Protein AF-0000000072235763 (afdb_homodimer)

Solvent-accessible surface area (backbone atoms only — not comparable to full-atom values): 28278 Å² total; per-residue (Å²): 137,82,79,77,78,76,78,78,80,85,62,54,64,67,49,54,26,68,68,74,61,67,82,60,82,46,60,66,73,73,72,46,53,76,77,54,43,73,67,46,52,64,68,61,50,48,30,24,50,34,12,28,24,35,56,70,58,38,58,70,56,38,49,53,51,57,67,61,44,42,76,87,50,36,52,48,39,47,49,31,38,57,47,38,30,51,56,38,4,45,50,38,38,51,50,43,39,51,51,29,49,76,67,71,59,56,64,56,76,90,68,56,87,43,68,89,70,56,58,83,70,52,55,81,80,58,67,77,52,72,60,86,76,46,51,69,56,50,48,22,33,51,37,3,50,52,46,43,32,58,32,41,50,89,50,30,63,61,53,46,50,54,41,30,70,65,37,61,55,54,34,48,46,45,25,25,48,41,24,22,59,44,67,52,45,75,82,51,50,65,42,54,48,27,51,20,48,40,32,32,36,49,64,64,86,42,62,71,56,38,52,51,34,51,53,22,19,47,61,47,68,40,48,72,66,47,56,49,51,46,59,56,55,46,57,81,73,44,54,70,68,37,40,52,51,43,51,52,48,50,53,53,52,53,54,56,53,69,73,98,137,82,80,80,76,77,77,76,79,82,60,50,62,71,48,54,27,66,69,77,58,69,82,58,83,46,62,66,73,72,74,46,53,75,75,52,42,73,67,47,51,65,67,61,49,47,30,25,49,35,13,28,25,36,57,70,59,38,58,71,58,37,48,54,51,57,68,62,44,45,75,88,49,36,53,51,40,46,50,32,38,58,48,38,30,49,56,37,4,44,51,38,38,51,52,43,40,51,52,27,49,75,66,70,59,55,66,57,78,89,69,55,87,43,68,90,71,54,57,84,71,52,57,80,79,60,66,79,55,71,60,86,75,46,50,71,57,53,47,23,34,52,38,4,49,52,46,44,32,59,32,41,50,89,49,30,63,62,53,48,52,54,42,31,69,68,36,61,54,54,34,48,45,47,25,26,47,40,24,22,60,44,66,53,45,77,83,51,51,65,42,55,48,27,51,20,48,39,32,30,37,49,65,64,84,41,61,72,57,39,52,52,33,52,54,20,18,47,60,48,68,40,48,74,66,47,56,50,50,46,58,55,54,46,58,80,74,45,54,71,68,38,42,52,52,42,50,51,49,51,54,53,51,52,53,57,56,71,73,103

Sequence (520 aa):
MCVARRILLSSSLYSSIPKRRLEIHHPLFVHFKEEDFGLIDPLTRIYTFVASHTSSGNLSSIKEDFQVLPYQNRTHALEAVLQSLVFVGLPKVLNACATLQQANLLPRKEDLLVESEIGCQLGDSISSLDVSKLSENDKFQVRGHDTFSKVYSSAAEKLSTRIRAFHPDLETWVMDFGYGRILSRPLLSLYQRELCAIAALAGQSVAPQLVSHLRGALQVGASKEQVHSILKQTHLLFSSRAQEEVDAVWMTFERSRAALMCVARRILLSSSLYSSIPKRRLEIHHPLFVHFKEEDFGLIDPLTRIYTFVASHTSSGNLSSIKEDFQVLPYQNRTHALEAVLQSLVFVGLPKVLNACATLQQANLLPRKEDLLVESEIGCQLGDSISSLDVSKLSENDKFQVRGHDTFSKVYSSAAEKLSTRIRAFHPDLETWVMDFGYGRILSRPLLSLYQRELCAIAALAGQSVAPQLVSHLRGALQVGASKEQVHSILKQTHLLFSSRAQEEVDAVWMTFERSRAAL

Foldseek 3Di:
DPPPPPPPPDCVVVVQQPVPVVVQVQCCVPPPDPVNCVQPPPLLVLLLVCLLCLLVLVQVNNLSSLVRHDLLSLLVSLLLLQLSCLVRNDPSSVSNVVSCVVVVSHHDPVSHDDQVNQPLCVDPPVVPPPCVPDDLQVSLLSQLLVQQCLQQPPCSVVVLVVLVVVPVVSSSCCRRPNRRRRCSRDSDAVLSNLLSVLSSNLAPLPLVVNLSSLSSNVSNPRDPVSSVVSLVVSVVPHDPVSNVSSVVSNVVSVVVVVVD/DPPPPPPCPDLVVVVVQPVPVVVQVQCCVVPPDPVNCVQPPPLLVLLLVCLLCLLVLVQVNNLSSLNRDDLLSLLVSLLLLQLSCLVRNDPSSVSNVVSCVVVVSHHDPVSHDDQVNQPLVVDPPVVPPPCVPDDLQVSLLSQLLVQQCLQQPPCSVVVLVVQVVVPVVSSSCCRRPNRRRRCSRDSDAVLSNLLSVLSSNLAPLPLVVNLSSLSSNVSNPRDPVSSVVSLVVSVVPHDPVSNVSSVVSNVVSVVVVVVD

Secondary structure (DSSP, 8-state):
----------SSHHHHS-TTGGG---HHHHH--GGGGGTS-HHHHHHHHHHHHHHHT-HHHHHHHHHTS-HHHHHHHHHHHHHTHHHH-HHHHHHHHHHHHHTT-SPPGGGS--GGGS-----GGG-SS-GGGS-HHHHHHHHHHHHHHHHHGGGHHHHHHHHHHH-HHHHHIIIIIIIIIIIT-TTS-HHHHHHHHHHHHTTTT-HHHHHHHHHHHHHTT--HHHHHHHHHHGGGTS-HHHHHHHHHHHHHHHHHHHT-/----------SSHHHHS-TTGGG---HHHHH--HHHHTTS-HHHHHHHHHHHHHHHT-HHHHHHHHHTS-HHHHHHHHHHHHHTHHHH-HHHHHHHHHHHHHTT-SPPGGG---GGGS-----GGG-SS-GGGS-HHHHHHHHHHHHHHHHHGGGHHHHHHHHHHH-HHHHHIIIIIIIIIIIT-TTS-HHHHHHHHHHHHTTTT-HHHHHHHHHHHHHTT--HHHHHHHHHHGGGTS-HHHHHHHHHHHHHHHHHHHT-

Organism: Galdieria sulphuraria (NCBI:txid130081)

Structure (mmCIF, N/CA/C/O backbone):
data_AF-0000000072235763-model_v1
#
loop_
_entity.id
_entity.type
_entity.pdbx_description
1 polymer '4-carboxymuconolactone decarboxylase'
#
loop_
_atom_site.group_PDB
_atom_sit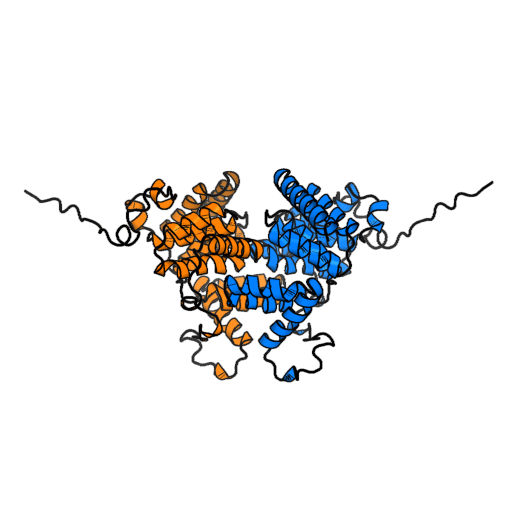e.id
_atom_site.type_symbol
_atom_site.label_atom_id
_atom_site.label_alt_id
_atom_site.label_comp_id
_atom_site.label_asym_id
_atom_site.label_entity_id
_atom_site.label_seq_id
_atom_site.pdbx_PDB_ins_code
_atom_site.Cartn_x
_atom_site.Cartn_y
_atom_site.Cartn_z
_atom_site.occupancy
_atom_site.B_iso_or_equiv
_atom_site.auth_seq_id
_atom_site.auth_comp_id
_atom_site.auth_asym_id
_atom_site.auth_atom_id
_atom_site.pdbx_PDB_model_num
ATOM 1 N N . MET A 1 1 ? -1.474 -62.787 -7.508 1 24.01 1 MET A N 1
ATOM 2 C CA . MET A 1 1 ? -0.198 -62.078 -7.514 1 24.01 1 MET A CA 1
ATOM 3 C C . MET A 1 1 ? -0.379 -60.637 -7.978 1 24.01 1 MET A C 1
ATOM 5 O O . MET A 1 1 ? -0.284 -60.348 -9.172 1 24.01 1 MET A O 1
ATOM 9 N N . CYS A 1 2 ? -1.325 -59.894 -7.635 1 25.83 2 CYS A N 1
ATOM 10 C CA . CYS A 1 2 ? -1.924 -58.612 -7.99 1 25.83 2 CYS A CA 1
ATOM 11 C C . CYS A 1 2 ? -0.936 -57.471 -7.778 1 25.83 2 CYS A C 1
ATOM 13 O O . CYS A 1 2 ? -0.564 -57.17 -6.642 1 25.83 2 CYS A O 1
ATOM 15 N N . VAL A 1 3 ? 0.035 -57.235 -8.715 1 26.87 3 VAL A N 1
ATOM 16 C CA . VAL A 1 3 ? 1.135 -56.276 -8.742 1 26.87 3 VAL A CA 1
ATOM 17 C C . VAL A 1 3 ? 0.594 -54.864 -8.525 1 26.87 3 VAL A C 1
ATOM 19 O O . VAL A 1 3 ? -0.255 -54.394 -9.286 1 26.87 3 VAL A O 1
ATOM 22 N N . ALA A 1 4 ? 0.459 -54.346 -7.332 1 24.34 4 ALA A N 1
ATOM 23 C CA . ALA A 1 4 ? 0.166 -53 -6.849 1 24.34 4 ALA A CA 1
ATOM 24 C C . ALA A 1 4 ? 0.956 -51.953 -7.629 1 24.34 4 ALA A C 1
ATOM 26 O O . ALA A 1 4 ? 2.184 -51.896 -7.536 1 24.34 4 ALA A O 1
ATOM 27 N N . ARG A 1 5 ? 0.586 -51.565 -8.846 1 24.25 5 ARG A N 1
ATOM 28 C CA . ARG A 1 5 ? 1.181 -50.523 -9.677 1 24.25 5 ARG A CA 1
ATOM 29 C C . ARG A 1 5 ? 1.325 -49.219 -8.9 1 24.25 5 ARG A C 1
ATOM 31 O O . ARG A 1 5 ? 0.329 -48.564 -8.586 1 24.25 5 ARG A O 1
ATOM 38 N N . ARG A 1 6 ? 2.31 -49.076 -7.951 1 27.09 6 ARG A N 1
ATOM 39 C CA . ARG A 1 6 ? 2.858 -47.864 -7.351 1 27.09 6 ARG A CA 1
ATOM 40 C C . ARG A 1 6 ? 2.961 -46.742 -8.379 1 27.09 6 ARG A C 1
ATOM 42 O O . ARG A 1 6 ? 3.775 -46.812 -9.302 1 27.09 6 ARG A O 1
ATOM 49 N N . ILE A 1 7 ? 1.936 -46.196 -8.864 1 25.61 7 ILE A N 1
ATOM 50 C CA . ILE A 1 7 ? 1.857 -45.068 -9.785 1 25.61 7 ILE A CA 1
ATOM 51 C C . ILE A 1 7 ? 2.876 -44.003 -9.385 1 25.61 7 ILE A C 1
ATOM 53 O O . ILE A 1 7 ? 2.802 -43.445 -8.287 1 25.61 7 ILE A O 1
ATOM 57 N N . LEU A 1 8 ? 4.183 -44.016 -9.9 1 27.46 8 LEU A N 1
ATOM 58 C CA . LEU A 1 8 ? 5.309 -43.096 -10.015 1 27.46 8 LEU A CA 1
ATOM 59 C C . LEU A 1 8 ? 4.826 -41.678 -10.302 1 27.46 8 LEU A C 1
ATOM 61 O O . LEU A 1 8 ? 4.452 -41.363 -11.434 1 27.46 8 LEU A O 1
ATOM 65 N N . LEU A 1 9 ? 3.867 -41.155 -9.811 1 29.93 9 LEU A N 1
ATOM 66 C CA . LEU A 1 9 ? 3.589 -39.723 -9.8 1 29.93 9 LEU A CA 1
ATOM 67 C C . LEU A 1 9 ? 4.871 -38.919 -9.988 1 29.93 9 LEU A C 1
ATOM 69 O O . LEU A 1 9 ? 5.819 -39.063 -9.212 1 29.93 9 LEU A O 1
ATOM 73 N N . SER A 1 10 ? 5.206 -38.282 -11.23 1 30.6 10 SER A N 1
ATOM 74 C CA . SER A 1 10 ? 6.226 -37.71 -12.103 1 30.6 10 SER A CA 1
ATOM 75 C C . SER A 1 10 ? 7.038 -36.642 -11.378 1 30.6 10 SER A C 1
ATOM 77 O O . SER A 1 10 ? 6.506 -35.913 -10.538 1 30.6 10 SER A O 1
ATOM 79 N N . SER A 1 11 ? 8.607 -36.472 -11.409 1 35.32 11 SER A N 1
ATOM 80 C CA . SER A 1 11 ? 10.001 -36.042 -11.358 1 35.32 11 SER A CA 1
ATOM 81 C C . SER A 1 11 ? 10.16 -34.618 -11.878 1 35.32 11 SER A C 1
ATOM 83 O O . SER A 1 11 ? 11.207 -33.996 -11.69 1 35.32 11 SER A O 1
ATOM 85 N N . SER A 1 12 ? 9.345 -34.076 -12.734 1 36.45 12 SER A N 1
ATOM 86 C CA . SER A 1 12 ? 9.704 -32.892 -13.508 1 36.45 12 SER A CA 1
ATOM 87 C C . SER A 1 12 ? 9.677 -31.637 -12.641 1 36.45 12 SER A C 1
ATOM 89 O O . SER A 1 12 ? 10.577 -30.798 -12.727 1 36.45 12 SER A O 1
ATOM 91 N N . LEU A 1 13 ? 8.585 -31.268 -12.037 1 39.4 13 LEU A N 1
ATOM 92 C CA . LEU A 1 13 ? 8.608 -30.058 -11.223 1 39.4 13 LEU A CA 1
ATOM 93 C C . LEU A 1 13 ? 9.597 -30.198 -10.07 1 39.4 13 LEU A C 1
ATOM 95 O O . LEU A 1 13 ? 10.348 -29.265 -9.774 1 39.4 13 LEU A O 1
ATOM 99 N N . TYR A 1 14 ? 9.433 -31.256 -9.141 1 45.98 14 TYR A N 1
ATOM 100 C CA . TYR A 1 14 ? 10.592 -31.557 -8.307 1 45.98 14 TYR A CA 1
ATOM 101 C C . TYR A 1 14 ? 11.853 -31.688 -9.152 1 45.98 14 TYR A C 1
ATOM 103 O O . TYR A 1 14 ? 12.964 -31.48 -8.658 1 45.98 14 TYR A O 1
ATOM 111 N N . SER A 1 15 ? 11.601 -32.112 -10.376 1 45.6 15 SER A N 1
ATOM 112 C CA . SER A 1 15 ? 12.647 -32.156 -11.393 1 45.6 15 SER A CA 1
ATOM 113 C C . SER A 1 15 ? 13.004 -30.755 -11.879 1 45.6 15 SER A C 1
ATOM 115 O O . SER A 1 15 ? 14.131 -30.513 -12.317 1 45.6 15 SER A O 1
ATOM 117 N N . SER A 1 16 ? 11.903 -29.863 -11.914 1 49.33 16 SER A N 1
ATOM 118 C CA . SER A 1 16 ? 12.236 -28.521 -12.383 1 49.33 16 SER A CA 1
ATOM 119 C C . SER A 1 16 ? 12.944 -27.716 -11.299 1 49.33 16 SER A C 1
ATOM 121 O O . SER A 1 16 ? 13.529 -26.668 -11.578 1 49.33 16 SER A O 1
ATOM 123 N N . ILE A 1 17 ? 12.529 -27.982 -10.096 1 55.39 17 ILE A N 1
ATOM 124 C CA . ILE A 1 17 ? 13.282 -27.349 -9.019 1 55.39 17 ILE A CA 1
ATOM 125 C C . ILE A 1 17 ? 14.496 -28.205 -8.666 1 55.39 17 ILE A C 1
ATOM 127 O O . ILE A 1 17 ? 14.359 -29.392 -8.362 1 55.39 17 ILE A O 1
ATOM 131 N N . PRO A 1 18 ? 15.689 -27.892 -9.135 1 48.85 18 PRO A N 1
ATOM 132 C CA . PRO A 1 18 ? 16.878 -28.693 -8.837 1 48.85 18 PRO A CA 1
ATOM 133 C C . PRO A 1 18 ? 16.851 -29.288 -7.43 1 48.85 18 PRO A C 1
ATOM 135 O O . PRO A 1 18 ? 16.546 -28.583 -6.464 1 48.85 18 PRO A O 1
ATOM 138 N N . LYS A 1 19 ? 16.606 -30.577 -7.275 1 45.94 19 LYS A N 1
ATOM 139 C CA . LYS A 1 19 ? 16.716 -31.357 -6.046 1 45.94 19 LYS A CA 1
ATOM 140 C C . LYS A 1 19 ? 17.804 -30.796 -5.135 1 45.94 19 LYS A C 1
ATOM 142 O O . LYS A 1 19 ? 17.849 -31.112 -3.944 1 45.94 19 LYS A O 1
ATOM 147 N N . ARG A 1 20 ? 18.825 -30.32 -5.702 1 43.27 20 ARG A N 1
ATOM 148 C CA . ARG A 1 20 ? 20.055 -30.083 -4.953 1 43.27 20 ARG A CA 1
ATOM 149 C C . ARG A 1 20 ? 19.799 -29.179 -3.752 1 43.27 20 ARG A C 1
ATOM 151 O O . ARG A 1 20 ? 20.704 -28.926 -2.954 1 43.27 20 ARG A O 1
ATOM 158 N N . ARG A 1 21 ? 18.728 -28.27 -3.901 1 45.04 21 ARG A N 1
ATOM 159 C CA . ARG A 1 21 ? 18.946 -27.298 -2.834 1 45.04 21 ARG A CA 1
ATOM 160 C C . ARG A 1 21 ? 18.46 -27.839 -1.494 1 45.04 21 ARG A C 1
ATOM 162 O O . ARG A 1 21 ? 17.321 -27.589 -1.094 1 45.04 21 ARG A O 1
ATOM 169 N N . LEU A 1 22 ? 18.702 -29.062 -1.239 1 44.7 22 LEU A N 1
ATOM 170 C CA . LEU A 1 22 ? 18.535 -29.835 -0.013 1 44.7 22 LEU A CA 1
ATOM 171 C C . LEU A 1 22 ? 18.763 -28.962 1.216 1 44.7 22 LEU A C 1
ATOM 173 O O . LEU A 1 22 ? 18.201 -29.224 2.282 1 44.7 22 LEU A O 1
ATOM 177 N N . GLU A 1 23 ? 19.672 -28.024 1.059 1 49.56 23 GLU A N 1
ATOM 178 C CA . GLU A 1 23 ? 20.029 -27.328 2.292 1 49.56 23 GLU A CA 1
ATOM 179 C C . GLU A 1 23 ? 18.979 -26.284 2.66 1 49.56 23 GLU A C 1
ATOM 181 O O . GLU A 1 23 ? 18.96 -25.785 3.787 1 49.56 23 GLU A O 1
ATOM 186 N N . ILE A 1 24 ? 18.018 -26.08 1.705 1 61.98 24 ILE A N 1
ATOM 187 C CA . ILE A 1 24 ? 17.123 -24.979 2.043 1 61.98 24 ILE A CA 1
ATOM 188 C C . ILE A 1 24 ? 15.838 -25.529 2.66 1 61.98 24 ILE A C 1
ATOM 190 O O . ILE A 1 24 ? 15.165 -26.37 2.061 1 61.98 24 ILE A O 1
ATOM 194 N N . HIS A 1 25 ? 15.644 -25.402 3.873 1 79.73 25 HIS A N 1
ATOM 195 C CA . HIS A 1 25 ? 14.496 -25.762 4.698 1 79.73 25 HIS A CA 1
ATOM 196 C C . HIS A 1 25 ? 13.302 -24.86 4.403 1 79.73 25 HIS A C 1
ATOM 198 O O . HIS A 1 25 ? 12.734 -24.256 5.316 1 79.73 25 HIS A O 1
ATOM 204 N N . HIS A 1 26 ? 13.046 -24.804 3.072 1 86.75 26 HIS A N 1
ATOM 205 C CA . HIS A 1 26 ? 11.868 -24.016 2.731 1 86.75 26 HIS A CA 1
ATOM 206 C C . HIS A 1 26 ? 10.593 -24.682 3.238 1 86.75 26 HIS A C 1
ATOM 208 O O . HIS A 1 26 ? 10.424 -25.895 3.1 1 86.75 26 HIS A O 1
ATOM 214 N N . PRO A 1 27 ? 9.642 -23.897 3.718 1 85.48 27 PRO A N 1
ATOM 215 C CA . PRO A 1 27 ? 8.442 -24.461 4.339 1 85.48 27 PRO A CA 1
ATOM 216 C C . PRO A 1 27 ? 7.64 -25.341 3.382 1 85.48 27 PRO A C 1
ATOM 218 O O . PRO A 1 27 ? 6.983 -26.291 3.816 1 85.48 27 PRO A O 1
ATOM 221 N N . LEU A 1 28 ? 7.664 -25.055 2.117 1 83.26 28 LEU A N 1
ATOM 222 C CA . LEU A 1 28 ? 6.962 -25.868 1.13 1 83.26 28 LEU A CA 1
ATOM 223 C C . LEU A 1 28 ? 7.408 -27.324 1.209 1 83.26 28 LEU A C 1
ATOM 225 O O . LEU A 1 28 ? 6.581 -28.236 1.137 1 83.26 28 LEU A O 1
ATOM 229 N N . PHE A 1 29 ? 8.675 -27.493 1.465 1 79.59 29 PHE A N 1
ATOM 230 C CA . PHE A 1 29 ? 9.24 -28.835 1.396 1 79.59 29 PHE A CA 1
ATOM 231 C C . PHE A 1 29 ? 9.26 -29.486 2.774 1 79.59 29 PHE A C 1
ATOM 233 O O . PHE A 1 29 ? 9.334 -30.711 2.886 1 79.59 29 PHE A O 1
ATOM 240 N N . VAL A 1 30 ? 9.13 -28.624 3.743 1 80.8 30 VAL A N 1
ATOM 241 C CA . VAL A 1 30 ? 9.17 -29.129 5.112 1 80.8 30 VAL A CA 1
ATOM 242 C C . VAL A 1 30 ? 7.763 -29.511 5.563 1 80.8 30 VAL A C 1
ATOM 244 O O . VAL A 1 30 ? 7.572 -30.537 6.221 1 80.8 30 VAL A O 1
ATOM 247 N N . HIS A 1 31 ? 6.772 -28.738 5.083 1 82.92 31 HIS A N 1
ATOM 248 C CA . HIS A 1 31 ? 5.456 -28.876 5.698 1 82.92 31 HIS A CA 1
ATOM 249 C C . HIS A 1 31 ? 4.443 -29.443 4.71 1 82.92 31 HIS A C 1
ATOM 251 O O . HIS A 1 31 ? 3.343 -29.84 5.101 1 82.92 31 HIS A O 1
ATOM 257 N N . PHE A 1 32 ? 4.752 -29.423 3.429 1 79.17 32 PHE A N 1
ATOM 258 C CA . PHE A 1 32 ? 3.795 -29.898 2.437 1 79.17 32 PHE A CA 1
ATOM 259 C C . PHE A 1 32 ? 4.291 -31.179 1.776 1 79.17 32 PHE A C 1
ATOM 261 O O . PHE A 1 32 ? 5.462 -31.278 1.403 1 79.17 32 PHE A O 1
ATOM 268 N N . LYS A 1 33 ? 3.376 -32.141 1.817 1 72.52 33 LYS A N 1
ATOM 269 C CA . LYS A 1 33 ? 3.694 -33.45 1.254 1 72.52 33 LYS A CA 1
ATOM 270 C C . LYS A 1 33 ? 3.23 -33.551 -0.197 1 72.52 33 LYS A C 1
ATOM 272 O O . LYS A 1 33 ? 2.527 -32.668 -0.692 1 72.52 33 LYS A O 1
ATOM 277 N N . GLU A 1 34 ? 3.661 -34.569 -0.772 1 65.49 34 GLU A N 1
ATOM 278 C CA . GLU A 1 34 ? 3.383 -34.797 -2.187 1 65.49 34 GLU A CA 1
ATOM 279 C C . GLU A 1 34 ? 1.884 -34.75 -2.469 1 65.49 34 GLU A C 1
ATOM 281 O O . GLU A 1 34 ? 1.459 -34.256 -3.516 1 65.49 34 GLU A O 1
ATOM 286 N N . GLU A 1 35 ? 1.157 -35.191 -1.55 1 61.29 35 GLU A N 1
ATOM 287 C CA . GLU A 1 35 ? -0.292 -35.221 -1.727 1 61.29 35 GLU A CA 1
ATOM 288 C C . GLU A 1 35 ? -0.868 -33.81 -1.801 1 61.29 35 GLU A C 1
ATOM 290 O O . GLU A 1 35 ? -1.898 -33.587 -2.44 1 61.29 35 GLU A O 1
ATOM 295 N N . ASP A 1 36 ? -0.166 -32.872 -1.185 1 68.46 36 ASP A N 1
ATOM 296 C CA . ASP A 1 36 ? -0.618 -31.484 -1.169 1 68.46 36 ASP A CA 1
ATOM 297 C C . ASP A 1 36 ? -0.322 -30.795 -2.499 1 68.46 36 ASP A C 1
ATOM 299 O O . ASP A 1 36 ? -0.938 -29.78 -2.829 1 68.46 36 ASP A O 1
ATOM 303 N N . PHE A 1 37 ? 0.565 -31.396 -3.157 1 69.01 37 PHE A N 1
ATOM 304 C CA . PHE A 1 37 ? 1.004 -30.797 -4.412 1 69.01 37 PHE A CA 1
ATOM 305 C C . PHE A 1 37 ? -0.029 -31.022 -5.51 1 69.01 37 PHE A C 1
ATOM 307 O O . PHE A 1 37 ? -0.011 -30.339 -6.536 1 69.01 37 PHE A O 1
ATOM 314 N N . GLY A 1 38 ? -0.949 -31.87 -5.254 1 74.67 38 GLY A N 1
ATOM 315 C CA . GLY A 1 38 ? -2.046 -32.078 -6.186 1 74.67 38 GLY A CA 1
ATOM 316 C C . GLY A 1 38 ? -3.076 -30.965 -6.154 1 74.67 38 GLY A C 1
ATOM 317 O O . GLY A 1 38 ? -3.772 -30.728 -7.144 1 74.67 38 GLY A O 1
ATOM 318 N N . LEU A 1 39 ? -3.05 -30.263 -5.104 1 87.99 39 LEU A N 1
ATOM 319 C CA . LEU A 1 39 ? -4.07 -29.231 -4.955 1 87.99 39 LEU A CA 1
ATOM 320 C C . LEU A 1 39 ? -3.622 -27.927 -5.607 1 87.99 39 LEU A C 1
ATOM 322 O O . LEU A 1 39 ? -4.392 -27.296 -6.336 1 87.99 39 LEU A O 1
ATOM 326 N N . ILE A 1 40 ? -2.427 -27.486 -5.345 1 93.59 40 ILE A N 1
ATOM 327 C CA . ILE A 1 40 ? -1.804 -26.311 -5.945 1 93.59 40 ILE A CA 1
ATOM 328 C C . ILE A 1 40 ? -0.399 -26.662 -6.428 1 93.59 40 ILE A C 1
ATOM 330 O O . ILE A 1 40 ? 0.4 -27.226 -5.676 1 93.59 40 ILE A O 1
ATOM 334 N N . ASP A 1 41 ? -0.12 -26.42 -7.684 1 92.03 41 ASP A N 1
ATOM 335 C CA . ASP A 1 41 ? 1.206 -26.734 -8.206 1 92.03 41 ASP A CA 1
ATOM 336 C C . ASP A 1 41 ? 2.294 -26.029 -7.4 1 92.03 41 ASP A C 1
ATOM 338 O O . ASP A 1 41 ? 2.085 -24.921 -6.901 1 92.03 41 ASP A O 1
ATOM 342 N N . PRO A 1 42 ? 3.44 -26.535 -7.241 1 91.51 42 PRO A N 1
ATOM 343 C CA . PRO A 1 42 ? 4.505 -26.044 -6.364 1 91.51 42 PRO A CA 1
ATOM 344 C C . PRO A 1 42 ? 4.936 -24.619 -6.7 1 91.51 42 PRO A C 1
ATOM 346 O O . PRO A 1 42 ? 5.228 -23.829 -5.798 1 91.51 42 PRO A O 1
ATOM 349 N N . LEU A 1 43 ? 4.996 -24.264 -7.993 1 94.07 43 LEU A N 1
ATOM 350 C CA . LEU A 1 43 ? 5.415 -22.917 -8.365 1 94.07 43 LEU A CA 1
ATOM 351 C C . LEU A 1 43 ? 4.417 -21.88 -7.862 1 94.07 43 LEU A C 1
ATOM 353 O O . LEU A 1 43 ? 4.807 -20.879 -7.256 1 94.07 43 LEU A O 1
ATOM 357 N N . THR A 1 44 ? 3.148 -22.218 -8.113 1 96.38 44 THR A N 1
ATOM 358 C CA . THR A 1 44 ? 2.106 -21.325 -7.619 1 96.38 44 THR A CA 1
ATOM 359 C C . THR A 1 44 ? 2.171 -21.207 -6.099 1 96.38 44 THR A C 1
ATOM 361 O O . THR A 1 44 ? 2.015 -20.115 -5.549 1 96.38 44 THR A O 1
ATOM 364 N N . ARG A 1 45 ? 2.453 -22.27 -5.461 1 95.43 45 ARG A N 1
ATOM 365 C CA . ARG A 1 45 ? 2.562 -22.25 -4.006 1 95.43 45 ARG A CA 1
ATOM 366 C C . ARG A 1 45 ? 3.715 -21.359 -3.556 1 95.43 45 ARG A C 1
ATOM 368 O O . ARG A 1 45 ? 3.577 -20.593 -2.6 1 95.43 45 ARG A O 1
ATOM 375 N N . ILE A 1 46 ? 4.826 -21.411 -4.207 1 96.44 46 ILE A N 1
ATOM 376 C CA . ILE A 1 46 ? 5.965 -20.572 -3.852 1 96.44 46 ILE A CA 1
ATOM 377 C C . ILE A 1 46 ? 5.614 -19.103 -4.08 1 96.44 46 ILE A C 1
ATOM 379 O O . ILE A 1 46 ? 5.981 -18.239 -3.279 1 96.44 46 ILE A O 1
ATOM 383 N N . TYR A 1 47 ? 4.849 -18.789 -5.171 1 98.31 47 TYR A N 1
ATOM 384 C CA . TYR A 1 47 ? 4.427 -17.413 -5.406 1 98.31 47 TYR A CA 1
ATOM 385 C C . TYR A 1 47 ? 3.592 -16.892 -4.243 1 98.31 47 TYR A C 1
ATOM 387 O O . TYR A 1 47 ? 3.692 -15.719 -3.875 1 98.31 47 TYR A O 1
ATOM 395 N N . THR A 1 48 ? 2.783 -17.786 -3.632 1 98.11 48 THR A N 1
ATOM 396 C CA . THR A 1 48 ? 1.958 -17.357 -2.508 1 98.11 48 THR A CA 1
ATOM 397 C C . THR A 1 48 ? 2.812 -17.148 -1.26 1 98.11 48 THR A C 1
ATOM 399 O O . THR A 1 48 ? 2.527 -16.265 -0.448 1 98.11 48 THR A O 1
ATOM 402 N N . PHE A 1 49 ? 3.902 -17.933 -1.084 1 97.71 49 PHE A N 1
ATOM 403 C CA . PHE A 1 49 ? 4.86 -17.673 -0.016 1 97.71 49 PHE A CA 1
ATOM 404 C C . PHE A 1 49 ? 5.547 -16.328 -0.22 1 97.71 49 PHE A C 1
ATOM 406 O O . PHE A 1 49 ? 5.703 -15.554 0.727 1 97.71 49 PHE A O 1
ATOM 413 N N . VAL A 1 50 ? 5.927 -16.044 -1.475 1 98.61 50 VAL A N 1
ATOM 414 C CA . VAL A 1 50 ? 6.568 -14.777 -1.81 1 98.61 50 VAL A CA 1
ATOM 415 C C . VAL A 1 50 ? 5.652 -13.617 -1.426 1 98.61 50 VAL A C 1
ATOM 417 O O . VAL A 1 50 ? 6.092 -12.653 -0.795 1 98.61 50 VAL A O 1
ATOM 420 N N . ALA A 1 51 ? 4.365 -13.729 -1.769 1 98.62 51 ALA A N 1
ATOM 421 C CA . ALA A 1 51 ? 3.395 -12.68 -1.466 1 98.62 51 ALA A CA 1
ATOM 422 C C . ALA A 1 51 ? 3.236 -12.498 0.041 1 98.62 51 ALA A C 1
ATOM 424 O O . ALA A 1 51 ? 3.205 -11.37 0.536 1 98.62 51 ALA A O 1
ATOM 425 N N . SER A 1 52 ? 3.204 -13.596 0.774 1 97.83 52 SER A N 1
ATOM 426 C CA . SER A 1 52 ? 3.053 -13.542 2.224 1 97.83 52 SER A CA 1
ATOM 427 C C . SER A 1 52 ? 4.276 -12.916 2.885 1 97.83 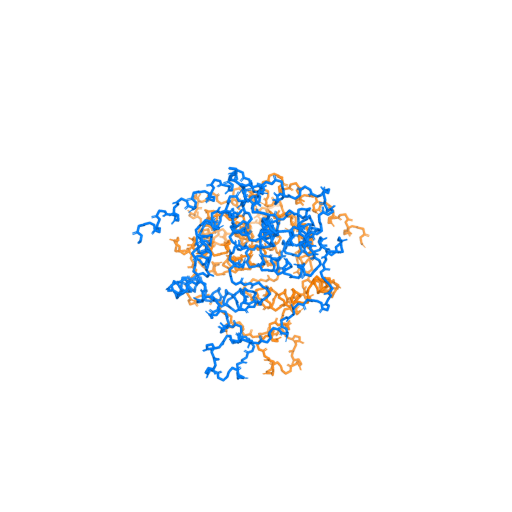52 SER A C 1
ATOM 429 O O . SER A 1 52 ? 4.145 -12.095 3.795 1 97.83 52 SER A O 1
ATOM 431 N N . HIS A 1 53 ? 5.447 -13.355 2.438 1 97.9 53 HIS A N 1
ATOM 432 C CA . HIS A 1 53 ? 6.677 -12.845 3.032 1 97.9 53 HIS A CA 1
ATOM 433 C C . HIS A 1 53 ? 6.884 -11.372 2.692 1 97.9 53 HIS A C 1
ATOM 435 O O . HIS A 1 53 ? 7.411 -10.611 3.506 1 97.9 53 HIS A O 1
ATOM 441 N N . THR A 1 54 ? 6.469 -10.959 1.485 1 98.35 54 THR A N 1
ATOM 442 C CA . THR A 1 54 ? 6.505 -9.54 1.149 1 98.35 54 THR A CA 1
ATOM 443 C C . THR A 1 54 ? 5.584 -8.742 2.067 1 98.35 54 THR A C 1
ATOM 445 O O . THR A 1 54 ? 5.979 -7.706 2.605 1 98.35 54 THR A O 1
ATOM 448 N N . SER A 1 55 ? 4.393 -9.259 2.241 1 97.33 55 SER A N 1
ATOM 449 C CA . SER A 1 55 ? 3.397 -8.582 3.066 1 97.33 55 SER A CA 1
ATOM 450 C C . SER A 1 55 ? 3.863 -8.47 4.514 1 97.33 55 SER A C 1
ATOM 452 O O . SER A 1 55 ? 3.621 -7.456 5.173 1 97.33 55 SER A O 1
ATOM 454 N N . SER A 1 56 ? 4.579 -9.461 5.039 1 95.38 56 SER A N 1
ATOM 455 C CA . SER A 1 56 ? 5.009 -9.472 6.434 1 95.38 56 SER A CA 1
ATOM 456 C C . SER A 1 56 ? 6.338 -8.745 6.609 1 95.38 56 SER A C 1
ATOM 458 O O . SER A 1 56 ? 6.754 -8.463 7.735 1 95.38 56 SER A O 1
ATOM 460 N N . GLY A 1 57 ? 7.016 -8.502 5.461 1 95.81 57 GLY A N 1
ATOM 461 C CA . GLY A 1 57 ? 8.331 -7.885 5.536 1 95.81 57 GLY A CA 1
ATOM 462 C C . GLY A 1 57 ? 9.422 -8.856 5.947 1 95.81 57 GLY A C 1
ATOM 463 O O . GLY A 1 57 ? 10.446 -8.449 6.5 1 95.81 57 GLY A O 1
ATOM 464 N N . ASN A 1 58 ? 9.166 -10.134 5.8 1 96.42 58 ASN A N 1
ATOM 465 C CA . ASN A 1 58 ? 10.172 -11.138 6.127 1 96.42 58 ASN A CA 1
ATOM 466 C C . ASN A 1 58 ? 11.201 -11.286 5.01 1 96.42 58 ASN A C 1
ATOM 468 O O . ASN A 1 58 ? 11.097 -12.192 4.181 1 96.42 58 ASN A O 1
ATOM 472 N N . LEU A 1 59 ? 12.213 -10.531 5.051 1 97.63 59 LEU A N 1
ATOM 473 C CA . LEU A 1 59 ? 13.162 -10.368 3.955 1 97.63 59 LEU A CA 1
ATOM 474 C C . LEU A 1 59 ? 14.029 -11.613 3.798 1 97.63 59 LEU A C 1
ATOM 476 O O . LEU A 1 59 ? 14.365 -12.004 2.677 1 97.63 59 LEU A O 1
ATOM 480 N N . SER A 1 60 ? 14.397 -12.239 4.898 1 96.47 60 SER A N 1
ATOM 481 C CA . SER A 1 60 ? 15.192 -13.459 4.81 1 96.47 60 SER A CA 1
ATOM 482 C C . SER A 1 60 ? 14.425 -14.568 4.096 1 96.47 60 SER A C 1
ATOM 484 O O . SER A 1 60 ? 14.989 -15.285 3.267 1 96.47 60 SER A O 1
ATOM 486 N N . SER A 1 61 ? 13.153 -14.651 4.379 1 96.76 61 SER A N 1
ATOM 487 C CA . SER A 1 61 ? 12.342 -15.708 3.784 1 96.76 61 SER A CA 1
ATOM 488 C C . SER A 1 61 ? 12.063 -15.428 2.311 1 96.76 61 SER A C 1
ATOM 490 O O . SER A 1 61 ? 11.931 -16.356 1.511 1 96.76 61 SER A O 1
ATOM 492 N N . ILE A 1 62 ? 12.006 -14.192 1.899 1 97.72 62 ILE A N 1
ATOM 493 C CA . ILE A 1 62 ? 11.843 -13.86 0.488 1 97.72 62 ILE A CA 1
ATOM 494 C C . ILE A 1 62 ? 13.047 -14.366 -0.304 1 97.72 62 ILE A C 1
ATOM 496 O O . ILE A 1 62 ? 12.893 -14.908 -1.401 1 97.72 62 ILE A O 1
ATOM 500 N N . LYS A 1 63 ? 14.186 -14.131 0.288 1 97.23 63 LYS A N 1
ATOM 501 C CA . LYS A 1 63 ? 15.401 -14.645 -0.338 1 97.23 63 LYS A CA 1
ATOM 502 C C . LYS A 1 63 ? 15.329 -16.158 -0.518 1 97.23 63 LYS A C 1
ATOM 504 O O . LYS A 1 63 ? 15.652 -16.677 -1.588 1 97.23 63 LYS A O 1
ATOM 509 N N . GLU A 1 64 ? 14.862 -16.806 0.54 1 95.94 64 GLU A N 1
ATOM 510 C CA . GLU A 1 64 ? 14.751 -18.261 0.5 1 95.94 64 GLU A CA 1
ATOM 511 C C . GLU A 1 64 ? 13.752 -18.709 -0.564 1 95.94 64 GLU A C 1
ATOM 513 O O . GLU A 1 64 ? 13.978 -19.705 -1.254 1 95.94 64 GLU A O 1
ATOM 518 N N . ASP A 1 65 ? 12.667 -17.991 -0.694 1 97.16 65 ASP A N 1
ATOM 519 C CA . ASP A 1 65 ? 11.685 -18.299 -1.729 1 97.16 65 ASP A CA 1
ATOM 520 C C . ASP A 1 65 ? 12.324 -18.282 -3.115 1 97.16 65 ASP A C 1
ATOM 522 O O . ASP A 1 65 ? 12.115 -19.199 -3.912 1 97.16 65 ASP A O 1
ATOM 526 N N . PHE A 1 66 ? 13.126 -17.247 -3.403 1 97.62 66 PHE A N 1
ATOM 527 C CA . PHE A 1 66 ? 13.702 -17.068 -4.73 1 97.62 66 PHE A CA 1
ATOM 528 C C . PHE A 1 66 ? 14.835 -18.06 -4.967 1 97.62 66 PHE A C 1
ATOM 530 O O . PHE A 1 66 ? 15.083 -18.468 -6.104 1 97.62 66 PHE A O 1
ATOM 537 N N . GLN A 1 67 ? 15.466 -18.484 -3.929 1 95.54 67 GLN A N 1
ATOM 538 C CA . GLN A 1 67 ? 16.589 -19.406 -4.056 1 95.54 67 GLN A CA 1
ATOM 539 C C . GLN A 1 67 ? 16.12 -20.785 -4.51 1 95.54 67 GLN A C 1
ATOM 541 O O . GLN A 1 67 ? 16.856 -21.506 -5.187 1 95.54 67 GLN A O 1
ATOM 546 N N . VAL A 1 68 ? 14.876 -21.122 -4.191 1 94.06 68 VAL A N 1
ATOM 547 C CA . VAL A 1 68 ? 14.407 -22.461 -4.529 1 94.06 68 VAL A CA 1
ATOM 548 C C . VAL A 1 68 ? 13.787 -22.455 -5.925 1 94.06 68 VAL A C 1
ATOM 550 O O . VAL A 1 68 ? 13.474 -23.512 -6.476 1 94.06 68 VAL A O 1
ATOM 553 N N . LEU A 1 69 ? 13.667 -21.278 -6.538 1 94.82 69 LEU A N 1
ATOM 554 C CA . LEU A 1 69 ? 13.047 -21.163 -7.853 1 94.82 69 LEU A CA 1
ATOM 555 C C . LEU A 1 69 ? 14.084 -21.324 -8.96 1 94.82 69 LEU A C 1
ATOM 557 O O . LEU A 1 69 ? 15.191 -20.79 -8.86 1 94.82 69 LEU A O 1
ATOM 561 N N . PRO A 1 70 ? 13.703 -22.076 -10.018 1 93.29 70 PRO A N 1
ATOM 562 C CA . PRO A 1 70 ? 14.507 -21.928 -11.233 1 93.29 70 PRO A CA 1
ATOM 563 C C . PRO A 1 70 ? 14.531 -20.493 -11.754 1 93.29 70 PRO A C 1
ATOM 565 O O . PRO A 1 70 ? 13.568 -19.746 -11.56 1 93.29 70 PRO A O 1
ATOM 568 N N . TYR A 1 71 ? 15.545 -20.126 -12.431 1 94.12 71 TYR A N 1
ATOM 569 C CA . TYR A 1 71 ? 15.75 -18.759 -12.898 1 94.12 71 TYR A CA 1
ATOM 570 C C . TYR A 1 71 ? 14.564 -18.282 -13.727 1 94.12 71 TYR A C 1
ATOM 572 O O . TYR A 1 71 ? 14.109 -17.146 -13.575 1 94.12 71 TYR A O 1
ATOM 580 N N . GLN A 1 72 ? 14.026 -19.179 -14.561 1 92.79 72 GLN A N 1
ATOM 581 C CA . GLN A 1 72 ? 12.981 -18.788 -15.5 1 92.79 72 GLN A CA 1
ATOM 582 C C . GLN A 1 72 ? 11.691 -18.426 -14.77 1 92.79 72 GLN A C 1
ATOM 584 O O . GLN A 1 72 ? 10.823 -17.753 -15.329 1 92.79 72 GLN A O 1
ATOM 589 N N . ASN A 1 73 ? 11.571 -18.852 -13.464 1 96.31 73 ASN A N 1
ATOM 590 C CA . ASN A 1 73 ? 10.35 -18.605 -12.705 1 96.31 73 ASN A CA 1
ATOM 591 C C . ASN A 1 73 ? 10.495 -17.393 -11.79 1 96.31 73 ASN A C 1
ATOM 593 O O . ASN A 1 73 ? 9.531 -16.979 -11.143 1 96.31 73 ASN A O 1
ATOM 597 N N . ARG A 1 74 ? 11.644 -16.778 -11.804 1 97.62 74 ARG A N 1
ATOM 598 C CA . ARG A 1 74 ? 11.885 -15.652 -10.908 1 97.62 74 ARG A CA 1
ATOM 599 C C . ARG A 1 74 ? 11.152 -14.404 -11.387 1 97.62 74 ARG A C 1
ATOM 601 O O . ARG A 1 74 ? 10.726 -13.578 -10.577 1 97.62 74 ARG A O 1
ATOM 608 N N . THR A 1 75 ? 10.931 -14.322 -12.693 1 97.81 75 THR A N 1
ATOM 609 C CA . THR A 1 75 ? 10.158 -13.194 -13.201 1 97.81 75 THR A CA 1
ATOM 610 C C . THR A 1 75 ? 8.71 -13.274 -12.726 1 97.81 75 THR A C 1
ATOM 612 O O . THR A 1 75 ? 8.1 -12.252 -12.404 1 97.81 75 THR A O 1
ATOM 615 N N . HIS A 1 76 ? 8.184 -14.521 -12.712 1 97.89 76 HIS A N 1
ATOM 616 C CA . HIS A 1 76 ? 6.835 -14.732 -12.199 1 97.89 76 HIS A CA 1
ATOM 617 C C . HIS A 1 76 ? 6.753 -14.406 -10.712 1 97.89 76 HIS A C 1
ATOM 619 O O . HIS A 1 76 ? 5.804 -13.757 -10.265 1 97.89 76 HIS A O 1
ATOM 625 N N . ALA A 1 77 ? 7.774 -14.817 -9.966 1 98.63 77 ALA A N 1
ATOM 626 C CA . ALA A 1 77 ? 7.816 -14.531 -8.534 1 98.63 77 ALA A CA 1
ATOM 627 C C . ALA A 1 77 ? 7.911 -13.029 -8.277 1 98.63 77 ALA A C 1
ATOM 629 O O . ALA A 1 77 ? 7.309 -12.516 -7.331 1 98.63 77 ALA A O 1
ATOM 630 N N . LEU A 1 78 ? 8.656 -12.338 -9.127 1 98.74 78 LEU A N 1
ATOM 631 C CA . LEU A 1 78 ? 8.773 -10.891 -8.985 1 98.74 78 LEU A CA 1
ATOM 632 C C . LEU A 1 78 ? 7.429 -10.211 -9.223 1 98.74 78 LEU A C 1
ATOM 634 O O . LEU A 1 78 ? 7.118 -9.201 -8.587 1 98.74 78 LEU A O 1
ATOM 638 N N . GLU A 1 79 ? 6.602 -10.771 -10.067 1 98.27 79 GLU A N 1
ATOM 639 C CA . GLU A 1 79 ? 5.257 -10.24 -10.266 1 98.27 79 GLU A CA 1
ATOM 640 C C . GLU A 1 79 ? 4.429 -10.341 -8.988 1 98.27 79 GLU A C 1
ATOM 642 O O . GLU A 1 79 ? 3.589 -9.48 -8.716 1 98.27 79 GLU A O 1
ATOM 647 N N . ALA A 1 80 ? 4.677 -11.407 -8.215 1 98.82 80 ALA A N 1
ATOM 648 C CA . ALA A 1 80 ? 3.989 -11.547 -6.935 1 98.82 80 ALA A CA 1
ATOM 649 C C . ALA A 1 80 ? 4.441 -10.474 -5.949 1 98.82 80 ALA A C 1
ATOM 651 O O . ALA A 1 80 ? 3.636 -9.958 -5.17 1 98.82 80 ALA A O 1
ATOM 652 N N . VAL A 1 81 ? 5.701 -10.122 -6.024 1 98.88 81 VAL A N 1
ATOM 653 C CA . VAL A 1 81 ? 6.215 -9.034 -5.198 1 98.88 81 VAL A CA 1
ATOM 654 C C . VAL A 1 81 ? 5.585 -7.713 -5.633 1 98.88 81 VAL A C 1
ATOM 656 O O . VAL A 1 81 ? 5.056 -6.968 -4.805 1 98.88 81 VAL A O 1
ATOM 659 N N . LEU A 1 82 ? 5.57 -7.489 -6.905 1 98.66 82 LEU A N 1
ATOM 660 C CA . LEU A 1 82 ? 5.099 -6.22 -7.45 1 98.66 82 LEU A CA 1
ATOM 661 C C . LEU A 1 82 ? 3.613 -6.026 -7.168 1 98.66 82 LEU A C 1
ATOM 663 O O . LEU A 1 82 ? 3.187 -4.935 -6.784 1 98.66 82 LEU A O 1
ATOM 667 N N . GLN A 1 83 ? 2.847 -7.089 -7.309 1 98.64 83 GLN A N 1
ATOM 668 C CA . GLN A 1 83 ? 1.415 -6.898 -7.101 1 98.64 83 GLN A CA 1
ATOM 669 C C . GLN A 1 83 ? 1.107 -6.604 -5.635 1 98.64 83 GLN A C 1
ATOM 671 O O . GLN A 1 83 ? 0.068 -6.022 -5.319 1 98.64 83 GLN A O 1
ATOM 676 N N . SER A 1 84 ? 2.023 -7.019 -4.729 1 98.6 84 SER A N 1
ATOM 677 C CA . SER A 1 84 ? 1.809 -6.77 -3.307 1 98.6 84 SER A CA 1
ATOM 678 C C . SER A 1 84 ? 1.721 -5.276 -3.015 1 98.6 84 SER A C 1
ATOM 680 O O . SER A 1 84 ? 1.2 -4.871 -1.974 1 98.6 84 SER A O 1
ATOM 682 N N . LEU A 1 85 ? 2.193 -4.44 -3.937 1 98.49 85 LEU A N 1
ATOM 683 C CA . LEU A 1 85 ? 2.115 -2.989 -3.805 1 98.49 85 LEU A CA 1
ATOM 684 C C . LEU A 1 85 ? 0.68 -2.543 -3.548 1 98.49 85 LEU A C 1
ATOM 686 O O . LEU A 1 85 ? 0.443 -1.62 -2.765 1 98.49 85 LEU A O 1
ATOM 690 N N . VAL A 1 86 ? -0.279 -3.218 -4.167 1 98.52 86 VAL A N 1
ATOM 691 C CA . VAL A 1 86 ? -1.694 -2.878 -4.051 1 98.52 86 VAL A CA 1
ATOM 692 C C . VAL A 1 86 ? -2.178 -3.157 -2.63 1 98.52 86 VAL A C 1
ATOM 694 O O . VAL A 1 86 ? -3.038 -2.443 -2.11 1 98.52 86 VAL A O 1
ATOM 697 N N . PHE A 1 87 ? -1.526 -4.091 -1.973 1 98.61 87 PHE A N 1
ATOM 698 C CA . PHE A 1 87 ? -2.08 -4.618 -0.731 1 98.61 87 PHE A CA 1
ATOM 699 C C . PHE A 1 87 ? -1.314 -4.084 0.473 1 98.61 87 PHE A C 1
ATOM 701 O O . PHE A 1 87 ? -1.877 -3.939 1.56 1 98.61 87 PHE A O 1
ATOM 708 N N . VAL A 1 88 ? 0.019 -3.754 0.232 1 98.21 88 VAL A N 1
ATOM 709 C CA . VAL A 1 88 ? 0.8 -3.456 1.428 1 98.21 88 VAL A CA 1
ATOM 710 C C . VAL A 1 88 ? 1.624 -2.19 1.204 1 98.21 88 VAL A C 1
ATOM 712 O O . VAL A 1 88 ? 2.373 -1.765 2.088 1 98.21 88 VAL A O 1
ATOM 715 N N . GLY A 1 89 ? 1.559 -1.593 0.019 1 98.2 89 GLY A N 1
ATOM 716 C CA . GLY A 1 89 ? 2.218 -0.326 -0.253 1 98.2 89 GLY A CA 1
ATOM 717 C C . GLY A 1 89 ? 3.63 -0.488 -0.783 1 98.2 89 GLY A C 1
ATOM 718 O O . GLY A 1 89 ? 4.144 -1.606 -0.86 1 98.2 89 GLY A O 1
ATOM 719 N N . LEU A 1 90 ? 4.333 0.556 -1.046 1 98.63 90 LEU A N 1
ATOM 720 C CA . LEU A 1 90 ? 5.606 0.603 -1.757 1 98.63 90 LEU A CA 1
ATOM 721 C C . LEU A 1 90 ? 6.756 0.2 -0.841 1 98.63 90 LEU A C 1
ATOM 723 O O . LEU A 1 90 ? 7.667 -0.518 -1.26 1 98.63 90 LEU A O 1
ATOM 727 N N . PRO A 1 91 ? 6.743 0.574 0.441 1 98.67 91 PRO A N 1
ATOM 728 C CA . PRO A 1 91 ? 7.933 0.351 1.265 1 98.67 91 PRO A CA 1
ATOM 729 C C . PRO A 1 91 ? 8.316 -1.124 1.362 1 98.67 91 PRO A C 1
ATOM 731 O O . PRO A 1 91 ? 9.479 -1.479 1.152 1 98.67 91 PRO A O 1
ATOM 734 N N . LYS A 1 92 ? 7.332 -1.937 1.591 1 98.55 92 LYS A N 1
ATOM 735 C CA . LYS A 1 92 ? 7.639 -3.356 1.749 1 98.55 92 LYS A CA 1
ATOM 736 C C . LYS A 1 92 ? 8.058 -3.978 0.42 1 98.55 92 LYS A C 1
ATOM 738 O O . LYS A 1 92 ? 8.915 -4.863 0.386 1 98.55 92 LYS A O 1
ATOM 743 N N . VAL A 1 93 ? 7.472 -3.535 -0.625 1 98.84 93 VAL A N 1
ATOM 744 C CA . VAL A 1 93 ? 7.829 -4.014 -1.956 1 98.84 93 VAL A CA 1
ATOM 745 C C . VAL A 1 93 ? 9.252 -3.577 -2.298 1 98.84 93 VAL A C 1
ATOM 747 O O . VAL A 1 93 ? 10.047 -4.372 -2.806 1 98.84 93 VAL A O 1
ATOM 750 N N . LEU A 1 94 ? 9.553 -2.345 -2.001 1 98.76 94 LEU A N 1
ATOM 751 C CA . LEU A 1 94 ? 10.895 -1.836 -2.262 1 98.76 94 LEU A CA 1
ATOM 752 C C . LEU A 1 94 ? 11.934 -2.599 -1.448 1 98.76 94 LEU A C 1
ATOM 754 O O . LEU A 1 94 ? 13.005 -2.935 -1.96 1 98.76 94 LEU A O 1
ATOM 758 N N . ASN A 1 95 ? 11.639 -2.897 -0.234 1 98.71 95 ASN A N 1
ATOM 759 C CA . ASN A 1 95 ? 12.56 -3.659 0.603 1 98.71 95 ASN A CA 1
ATOM 760 C C . ASN A 1 95 ? 12.775 -5.069 0.06 1 98.71 95 ASN A C 1
ATOM 762 O O . ASN A 1 95 ? 13.891 -5.591 0.1 1 98.71 95 ASN A O 1
ATOM 766 N N . ALA A 1 96 ? 11.691 -5.643 -0.374 1 98.82 96 ALA A N 1
ATOM 767 C CA . ALA A 1 96 ? 11.806 -6.968 -0.978 1 98.82 96 ALA A CA 1
ATOM 768 C C . ALA A 1 96 ? 12.73 -6.94 -2.192 1 98.82 96 ALA A C 1
ATOM 770 O O . ALA A 1 96 ? 13.637 -7.767 -2.308 1 98.82 96 ALA A O 1
ATOM 771 N N . CYS A 1 97 ? 12.547 -5.99 -3.056 1 98.76 97 CYS A N 1
ATOM 772 C CA . CYS A 1 97 ? 13.355 -5.872 -4.265 1 98.76 97 CYS A CA 1
ATOM 773 C C . CYS A 1 97 ? 14.814 -5.597 -3.92 1 98.76 97 CYS A C 1
ATOM 775 O O . CYS A 1 97 ? 15.719 -6.169 -4.531 1 98.76 97 CYS A O 1
ATOM 777 N N . ALA A 1 98 ? 15.012 -4.717 -2.953 1 98.59 98 ALA A N 1
ATOM 778 C CA . ALA A 1 98 ? 16.376 -4.412 -2.529 1 98.59 98 ALA A CA 1
ATOM 779 C C . ALA A 1 98 ? 17.086 -5.664 -2.021 1 98.59 98 ALA A C 1
ATOM 781 O O . ALA A 1 98 ? 18.26 -5.886 -2.325 1 98.59 98 ALA A O 1
ATOM 782 N N . THR A 1 99 ? 16.366 -6.437 -1.247 1 98.64 99 THR A N 1
ATOM 783 C CA . THR A 1 99 ? 16.909 -7.676 -0.702 1 98.64 99 THR A CA 1
ATOM 784 C C . THR A 1 99 ? 17.284 -8.642 -1.823 1 98.64 99 THR A C 1
ATOM 786 O O . THR A 1 99 ? 18.364 -9.236 -1.803 1 98.64 99 THR A O 1
ATOM 789 N N . LEU A 1 100 ? 16.431 -8.764 -2.794 1 98.71 100 LEU A N 1
ATOM 790 C CA . LEU A 1 100 ? 16.675 -9.66 -3.92 1 98.71 100 LEU A CA 1
ATOM 791 C C . LEU A 1 100 ? 17.845 -9.166 -4.764 1 98.71 100 LEU A C 1
ATOM 793 O O . LEU A 1 100 ? 18.653 -9.966 -5.243 1 98.71 100 LEU A O 1
ATOM 797 N N . GLN A 1 101 ? 17.899 -7.881 -4.925 1 98.31 101 GLN A N 1
ATOM 798 C CA . GLN A 1 101 ? 19.01 -7.306 -5.677 1 98.31 101 GLN A CA 1
ATOM 799 C C . GLN A 1 101 ? 20.342 -7.578 -4.985 1 98.31 101 GLN A C 1
ATOM 801 O O . GLN A 1 101 ? 21.309 -7.99 -5.628 1 98.31 101 GLN A O 1
ATOM 806 N N . GLN A 1 102 ? 20.383 -7.349 -3.73 1 97.86 102 GLN A N 1
ATOM 807 C CA . GLN A 1 102 ? 21.603 -7.552 -2.956 1 97.86 102 GLN A CA 1
ATOM 808 C C . GLN A 1 102 ? 22.048 -9.011 -3.002 1 97.86 102 GLN A C 1
ATOM 810 O O . GLN A 1 102 ? 23.246 -9.302 -2.985 1 97.86 102 GLN A O 1
ATOM 815 N N . ALA A 1 103 ? 21.105 -9.896 -3.126 1 97.89 103 ALA A N 1
ATOM 816 C CA . ALA A 1 103 ? 21.399 -11.327 -3.131 1 97.89 103 ALA A CA 1
ATOM 817 C C . ALA A 1 103 ? 21.606 -11.839 -4.554 1 97.89 103 ALA A C 1
ATOM 819 O O . ALA A 1 103 ? 21.762 -13.043 -4.77 1 97.89 103 ALA A O 1
ATOM 820 N N . ASN A 1 104 ? 21.546 -10.934 -5.59 1 97.44 104 ASN A N 1
ATOM 821 C CA . ASN A 1 104 ? 21.695 -11.285 -6.999 1 97.44 104 ASN A CA 1
ATOM 822 C C . ASN A 1 104 ? 20.635 -12.29 -7.441 1 97.44 104 ASN A C 1
ATOM 824 O O . ASN A 1 104 ? 20.948 -13.272 -8.116 1 97.44 104 ASN A O 1
ATOM 828 N N . LEU A 1 105 ? 19.393 -12.052 -6.945 1 98.06 105 LEU A N 1
ATOM 829 C CA . LEU A 1 105 ? 18.306 -12.978 -7.245 1 98.06 105 LEU A CA 1
ATOM 830 C C . LEU A 1 105 ? 17.264 -12.321 -8.144 1 98.06 105 LEU A C 1
ATOM 832 O O . LEU A 1 105 ? 16.341 -12.986 -8.62 1 98.06 105 LEU A O 1
ATOM 836 N N . LEU A 1 106 ? 17.414 -11.023 -8.402 1 97.97 106 LEU A N 1
ATOM 837 C CA . LEU A 1 106 ? 16.52 -10.355 -9.342 1 97.97 106 LEU A CA 1
ATOM 838 C C . LEU A 1 106 ? 16.766 -10.843 -10.766 1 97.97 106 LEU A C 1
ATOM 840 O O . LEU A 1 106 ? 17.913 -11.058 -11.164 1 97.97 106 LEU A O 1
ATOM 844 N N . PRO A 1 107 ? 15.691 -10.973 -11.507 1 97.5 107 PRO A N 1
ATOM 845 C CA . PRO A 1 107 ? 15.883 -11.283 -12.926 1 97.5 107 PRO A CA 1
ATOM 846 C C . PRO A 1 107 ? 16.662 -10.199 -13.667 1 97.5 107 PRO A C 1
ATOM 848 O O . PRO A 1 107 ? 16.686 -9.045 -13.232 1 97.5 107 PRO A O 1
ATOM 851 N N . ARG A 1 108 ? 17.276 -10.619 -14.777 1 96.57 108 ARG A N 1
ATOM 852 C CA . ARG A 1 108 ? 17.955 -9.653 -15.635 1 96.57 108 ARG A CA 1
ATOM 853 C C . ARG A 1 108 ? 16.956 -8.699 -16.282 1 96.57 108 ARG A C 1
ATOM 855 O O . ARG A 1 108 ? 15.809 -9.072 -16.536 1 96.57 108 ARG A O 1
ATOM 862 N N . LYS A 1 109 ? 17.427 -7.532 -16.519 1 94.37 109 LYS A N 1
ATOM 863 C CA . LYS A 1 109 ? 16.586 -6.47 -17.063 1 94.37 109 LYS A CA 1
ATOM 864 C C . LYS A 1 109 ? 15.885 -6.923 -18.34 1 94.37 109 LYS A C 1
ATOM 866 O O . LYS A 1 109 ? 14.716 -6.602 -18.56 1 94.37 109 LYS A O 1
ATOM 871 N N . GLU A 1 110 ? 16.536 -7.675 -19.161 1 93.85 110 GLU A N 1
ATOM 872 C CA . GLU A 1 110 ? 16.015 -8.102 -20.456 1 93.85 110 GLU A CA 1
ATOM 873 C C . GLU A 1 110 ? 14.885 -9.114 -20.29 1 93.85 110 GLU A C 1
ATOM 875 O O . GLU A 1 110 ? 14.096 -9.328 -21.212 1 93.85 110 GLU A O 1
ATOM 880 N N . ASP A 1 111 ? 14.815 -9.713 -19.084 1 95.08 111 ASP A N 1
ATOM 881 C CA . ASP A 1 111 ? 13.816 -10.75 -18.841 1 95.08 111 ASP A CA 1
ATOM 882 C C . ASP A 1 111 ? 12.558 -10.163 -18.205 1 95.08 111 ASP A C 1
ATOM 884 O O . ASP A 1 111 ? 11.543 -10.85 -18.075 1 95.08 111 ASP A O 1
ATOM 888 N N . LEU A 1 112 ? 12.647 -8.895 -17.849 1 95.51 112 LEU A N 1
ATOM 889 C CA . LEU A 1 112 ? 11.528 -8.263 -17.158 1 95.51 112 LEU A CA 1
ATOM 890 C C . LEU A 1 112 ? 10.433 -7.868 -18.143 1 95.51 112 LEU A C 1
ATOM 892 O O . LEU A 1 112 ? 10.725 -7.427 -19.258 1 95.51 112 LEU A O 1
ATOM 896 N N . LEU A 1 113 ? 9.259 -8.067 -17.764 1 92.26 113 LEU A N 1
ATOM 897 C CA . LEU A 1 113 ? 8.12 -7.515 -18.488 1 92.26 113 LEU A CA 1
ATOM 898 C C . LEU A 1 113 ? 7.845 -6.078 -18.056 1 92.26 113 LEU A C 1
ATOM 900 O O . LEU A 1 113 ? 7.565 -5.821 -16.883 1 92.26 113 LEU A O 1
ATOM 904 N N . VAL A 1 114 ? 7.882 -5.189 -18.978 1 93.2 114 VAL A N 1
ATOM 905 C CA . VAL A 1 114 ? 7.71 -3.78 -18.641 1 93.2 114 VAL A CA 1
ATOM 906 C C . VAL A 1 114 ? 6.411 -3.257 -19.253 1 93.2 114 VAL A C 1
ATOM 908 O O . VAL A 1 114 ? 5.906 -3.821 -20.226 1 93.2 114 VAL A O 1
ATOM 911 N N . GLU A 1 115 ? 5.869 -2.291 -18.612 1 89.02 1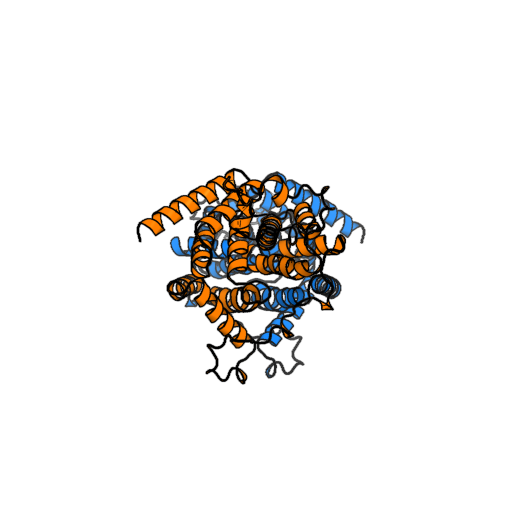15 GLU A N 1
ATOM 912 C CA . GLU A 1 115 ? 4.559 -1.748 -18.956 1 89.02 115 GLU A CA 1
ATOM 913 C C . GLU A 1 115 ? 4.486 -1.377 -20.435 1 89.02 115 GLU A C 1
ATOM 915 O O . GLU A 1 115 ? 3.464 -1.601 -21.086 1 89.02 115 GLU A O 1
ATOM 920 N N . SER A 1 116 ? 5.514 -0.797 -20.997 1 83.83 116 SER A N 1
ATOM 921 C CA . SER A 1 116 ? 5.529 -0.365 -22.391 1 83.83 116 SER A CA 1
ATOM 922 C C . SER A 1 116 ? 5.381 -1.551 -23.338 1 83.83 116 SER A C 1
ATOM 924 O O . SER A 1 116 ? 4.99 -1.383 -24.495 1 83.83 116 SER A O 1
ATOM 926 N N . GLU A 1 117 ? 5.69 -2.743 -22.828 1 83.57 117 GLU A N 1
ATOM 927 C CA . GLU A 1 117 ? 5.63 -3.953 -23.643 1 83.57 117 GLU A CA 1
ATOM 928 C C . GLU A 1 117 ? 4.293 -4.668 -23.471 1 83.57 117 GLU A C 1
ATOM 930 O O . GLU A 1 117 ? 3.96 -5.568 -24.245 1 83.57 117 GLU A O 1
ATOM 935 N N . ILE A 1 118 ? 3.633 -4.351 -22.332 1 81.63 118 ILE A N 1
ATOM 936 C CA . ILE A 1 118 ? 2.371 -5.014 -22.023 1 81.63 118 ILE A CA 1
ATOM 937 C C . ILE A 1 118 ? 1.257 -4.432 -22.889 1 81.63 118 ILE A C 1
ATOM 939 O O . ILE A 1 118 ? 1.047 -3.217 -22.908 1 81.63 118 ILE A O 1
ATOM 943 N N . GLY A 1 119 ? 1.488 -4.395 -24.179 1 59.02 119 GLY A N 1
ATOM 944 C CA . GLY A 1 119 ? 0.461 -3.886 -25.074 1 59.02 119 GLY A CA 1
ATOM 945 C C . GLY A 1 119 ? -0.917 -3.846 -24.44 1 59.02 119 GLY A C 1
ATOM 946 O O . GLY A 1 119 ? -1.135 -4.438 -23.38 1 59.02 119 GLY A O 1
ATOM 947 N N . CYS A 1 120 ? -1.647 -2.855 -24.654 1 53.77 120 CYS A N 1
ATOM 948 C CA . CYS A 1 120 ? -3.045 -2.798 -24.244 1 53.77 120 CYS A CA 1
ATOM 949 C C . CYS A 1 120 ? -3.811 -4.014 -24.75 1 53.77 120 CYS A C 1
ATOM 951 O O . CYS A 1 120 ? -4.393 -3.979 -25.836 1 53.77 120 CYS A O 1
ATOM 953 N N . GLN A 1 121 ? -3.213 -5.185 -24.674 1 48.11 121 GLN A N 1
ATOM 954 C CA . GLN A 1 121 ? -4.135 -6.233 -25.1 1 48.11 121 GLN A CA 1
ATOM 955 C C . GLN A 1 121 ? -5.444 -6.165 -24.319 1 48.11 121 GLN A C 1
ATOM 957 O O . GLN A 1 121 ? -5.492 -6.535 -23.145 1 48.11 121 GLN A O 1
ATOM 962 N N . LEU A 1 122 ? -6.072 -4.977 -24.441 1 46.01 122 LEU A N 1
ATOM 963 C CA . LEU A 1 122 ? -7.448 -5.007 -23.955 1 46.01 122 LEU A CA 1
ATOM 964 C C . LEU A 1 122 ? -8.118 -6.332 -24.3 1 46.01 122 LEU A C 1
ATOM 966 O O . LEU A 1 122 ? -7.883 -6.89 -25.375 1 46.01 122 LEU A O 1
ATOM 970 N N . GLY A 1 123 ? -8.175 -7.119 -23.451 1 39.69 123 GLY A N 1
ATOM 971 C CA . GLY A 1 123 ? -8.926 -8.316 -23.792 1 39.69 123 GLY A CA 1
ATOM 972 C C . GLY A 1 123 ? -9.876 -8.113 -24.957 1 39.69 123 GLY A C 1
ATOM 973 O O . GLY A 1 123 ? -10.168 -6.977 -25.336 1 39.69 123 GLY A O 1
ATOM 974 N N . ASP A 1 124 ? -10.125 -9.186 -25.707 1 38.29 124 ASP A N 1
ATOM 975 C CA . ASP A 1 124 ? -11.029 -9.32 -26.845 1 38.29 124 ASP A CA 1
ATOM 976 C C . ASP A 1 124 ? -12.307 -8.511 -26.63 1 38.29 124 ASP A C 1
ATOM 978 O O . ASP A 1 124 ? -13.138 -8.403 -27.533 1 38.29 124 ASP A O 1
ATOM 982 N N . SER A 1 125 ? -12.69 -8.398 -25.458 1 35.66 125 SER A N 1
ATOM 983 C CA . SER A 1 125 ? -14.052 -7.885 -25.349 1 35.66 125 SER A CA 1
ATOM 984 C C . SER A 1 125 ? -14.129 -6.425 -25.783 1 35.66 125 SER A C 1
ATOM 986 O O . SER A 1 125 ? -15.218 -5.854 -25.867 1 35.66 125 SER A O 1
ATOM 988 N N . ILE A 1 126 ? -13.077 -5.658 -25.5 1 40.97 126 ILE A N 1
ATOM 989 C CA . ILE A 1 126 ? -13.309 -4.266 -25.869 1 40.97 126 ILE A CA 1
ATOM 990 C C . ILE A 1 126 ? -12.903 -4.043 -27.324 1 40.97 126 ILE A C 1
ATOM 992 O O . ILE A 1 126 ? -11.892 -3.392 -27.6 1 40.97 126 ILE A O 1
ATOM 996 N N . SER A 1 127 ? -12.836 -4.888 -28.097 1 37.8 127 SER A N 1
ATOM 997 C CA . SER A 1 127 ? -12.668 -4.743 -29.539 1 37.8 127 SER A CA 1
ATOM 998 C C . SER A 1 127 ? -13.386 -3.502 -30.058 1 37.8 127 SER A C 1
ATOM 1000 O O . SER A 1 127 ? -13.078 -3.009 -31.145 1 37.8 127 SER A O 1
ATOM 1002 N N . SER A 1 128 ? -14.553 -3.282 -29.499 1 39.64 128 SER A N 1
ATOM 1003 C CA . SER A 1 128 ? -15.406 -2.345 -30.223 1 39.64 128 SER A CA 1
ATOM 1004 C C . SER A 1 128 ? -14.941 -0.907 -30.023 1 39.64 128 SER A C 1
ATOM 1006 O O . SER A 1 128 ? -15.441 0.01 -30.679 1 39.64 128 SER A O 1
ATOM 1008 N N . LEU A 1 129 ? -14.258 -0.659 -28.853 1 44.1 129 LEU A N 1
ATOM 1009 C CA . LEU A 1 129 ? -13.992 0.77 -28.726 1 44.1 129 LEU A CA 1
ATOM 1010 C C . LEU A 1 129 ? -12.698 1.148 -29.438 1 44.1 129 LEU A C 1
ATOM 1012 O O . LEU A 1 129 ? -11.763 0.347 -29.502 1 44.1 129 LEU A O 1
ATOM 1016 N N . ASP A 1 130 ? -12.773 1.927 -30.379 1 44.35 130 ASP A N 1
ATOM 1017 C CA . ASP A 1 130 ? -11.593 2.474 -31.04 1 44.35 130 ASP A CA 1
ATOM 1018 C C . ASP A 1 130 ? -10.541 2.903 -30.02 1 44.35 130 ASP A C 1
ATOM 1020 O O . ASP A 1 130 ? -10.478 4.074 -29.64 1 44.35 130 ASP A O 1
ATOM 1024 N N . VAL A 1 131 ? -10.049 1.997 -29.285 1 51.72 131 VAL A N 1
ATOM 1025 C CA . VAL A 1 131 ? -9.043 2.101 -28.234 1 51.72 131 VAL A CA 1
ATOM 1026 C C . VAL A 1 131 ? -7.884 2.973 -28.711 1 51.72 131 VAL A C 1
ATOM 1028 O O . VAL A 1 131 ? -7.086 3.453 -27.903 1 51.72 131 VAL A O 1
ATOM 1031 N N . SER A 1 132 ? -7.728 3.083 -29.988 1 49.88 132 SER A N 1
ATOM 1032 C CA . SER A 1 132 ? -6.616 3.885 -30.485 1 49.88 132 SER A CA 1
ATOM 1033 C C . SER A 1 132 ? -6.754 5.344 -30.063 1 49.88 132 SER A C 1
ATOM 1035 O O . SER A 1 132 ? -5.763 6.074 -30 1 49.88 132 SER A O 1
ATOM 1037 N N . LYS A 1 133 ? -7.988 5.713 -29.647 1 53.4 133 LYS A N 1
ATOM 1038 C CA . LYS A 1 133 ? -8.192 7.133 -29.379 1 53.4 133 LYS A CA 1
ATOM 1039 C C . LYS A 1 133 ? -8.169 7.419 -27.88 1 53.4 133 LYS A C 1
ATOM 1041 O O . LYS A 1 133 ? -8.292 8.571 -27.46 1 53.4 133 LYS A O 1
ATOM 1046 N N . LEU A 1 134 ? -7.916 6.276 -27.278 1 57.07 134 LEU A N 1
ATOM 1047 C CA . LEU A 1 134 ? -7.969 6.485 -25.835 1 57.07 134 LEU A CA 1
ATOM 1048 C C . LEU A 1 134 ? -6.603 6.894 -25.295 1 57.07 134 LEU A C 1
ATOM 1050 O O . LEU A 1 134 ? -5.571 6.436 -25.791 1 57.07 134 LEU A O 1
ATOM 1054 N N . SER A 1 135 ? -6.704 7.801 -24.437 1 66.26 135 SER A N 1
ATOM 1055 C CA . SER A 1 135 ? -5.481 8.134 -23.713 1 66.26 135 SER A CA 1
ATOM 1056 C C . SER A 1 135 ? -4.961 6.935 -22.926 1 66.26 135 SER A C 1
ATOM 1058 O O . SER A 1 135 ? -5.699 5.978 -22.682 1 66.26 135 SER A O 1
ATOM 1060 N N . GLU A 1 136 ? -3.797 6.837 -22.723 1 66.19 136 GLU A N 1
ATOM 1061 C CA . GLU A 1 136 ? -3.202 5.742 -21.962 1 66.19 136 GLU A CA 1
ATOM 1062 C C . GLU A 1 136 ? -3.923 5.538 -20.632 1 66.19 136 GLU A C 1
ATOM 1064 O O . GLU A 1 136 ? -4.103 4.403 -20.186 1 66.19 136 GLU A O 1
ATOM 1069 N N . ASN A 1 137 ? -4.302 6.599 -20.032 1 66.01 137 ASN A N 1
ATOM 1070 C CA . ASN A 1 137 ? -5.039 6.488 -18.777 1 66.01 137 ASN A CA 1
ATOM 1071 C C . ASN A 1 137 ? -6.395 5.82 -18.981 1 66.01 137 ASN A C 1
ATOM 1073 O O . ASN A 1 137 ? -6.842 5.043 -18.136 1 66.01 137 ASN A O 1
ATOM 1077 N N . ASP A 1 138 ? -6.942 6.153 -19.997 1 76.51 138 ASP A N 1
ATOM 1078 C CA . ASP A 1 138 ? -8.226 5.537 -20.316 1 76.51 138 ASP A CA 1
ATOM 1079 C C . ASP A 1 138 ? -8.065 4.045 -20.597 1 76.51 138 ASP A C 1
ATOM 1081 O O . ASP A 1 138 ? -8.934 3.244 -20.246 1 76.51 138 ASP A O 1
ATOM 1085 N N . LYS A 1 139 ? -6.939 3.787 -21.118 1 81.46 139 LYS A N 1
ATOM 1086 C CA . LYS A 1 139 ? -6.689 2.379 -21.409 1 81.46 139 LYS A CA 1
ATOM 1087 C C . LYS A 1 139 ? -6.55 1.568 -20.124 1 81.46 139 LYS A C 1
ATOM 1089 O O . LYS A 1 139 ? -7.077 0.458 -20.023 1 81.46 139 LYS A O 1
ATOM 1094 N N . PHE A 1 140 ? -5.84 2.145 -19.177 1 87.44 140 PHE A N 1
ATOM 1095 C CA . PHE A 1 140 ? -5.677 1.446 -17.908 1 87.44 140 PHE A CA 1
ATOM 1096 C C . PHE A 1 140 ? -7.01 1.329 -17.179 1 87.44 140 PHE A C 1
ATOM 1098 O O . PHE A 1 140 ? -7.258 0.341 -16.484 1 87.44 140 PHE A O 1
ATOM 1105 N N . GLN A 1 141 ? -7.808 2.319 -17.38 1 88.8 141 GLN A N 1
ATOM 1106 C CA . GLN A 1 141 ? -9.118 2.276 -16.739 1 88.8 141 GLN A CA 1
ATOM 1107 C C . GLN A 1 141 ? -9.987 1.173 -17.336 1 88.8 141 GLN A C 1
ATOM 1109 O O . GLN A 1 141 ? -10.651 0.434 -16.606 1 88.8 141 GLN A O 1
ATOM 1114 N N . VAL A 1 142 ? -9.977 1.068 -18.596 1 90.59 142 VAL A N 1
ATOM 1115 C CA . VAL A 1 142 ? -10.769 0.054 -19.285 1 90.59 142 VAL A CA 1
ATOM 1116 C C . VAL A 1 142 ? -10.257 -1.337 -18.921 1 90.59 142 VAL A C 1
ATOM 1118 O O . VAL A 1 142 ? -11.043 -2.23 -18.594 1 90.59 142 VAL A O 1
ATOM 1121 N N . ARG A 1 143 ? -9.007 -1.496 -18.978 1 92.54 143 ARG A N 1
ATOM 1122 C CA . ARG A 1 143 ? -8.398 -2.767 -18.602 1 92.54 143 ARG A CA 1
ATOM 1123 C C . ARG A 1 143 ? -8.713 -3.117 -17.151 1 92.54 143 ARG A C 1
ATOM 1125 O O . ARG A 1 143 ? -8.951 -4.282 -16.826 1 92.54 143 ARG A O 1
ATOM 1132 N N . GLY A 1 144 ? -8.639 -2.084 -16.339 1 95.35 144 GLY A N 1
ATOM 1133 C CA . GLY A 1 144 ? -8.949 -2.278 -14.932 1 95.35 144 GLY A CA 1
ATOM 1134 C C . GLY A 1 144 ? -10.369 -2.755 -14.693 1 95.35 144 GLY A C 1
ATOM 1135 O O . GLY A 1 144 ? -10.593 -3.696 -13.928 1 95.35 144 GLY A O 1
ATOM 1136 N N . HIS A 1 145 ? -11.293 -2.134 -15.413 1 94.38 145 HIS A N 1
ATOM 1137 C CA . HIS A 1 145 ? -12.687 -2.545 -15.287 1 94.38 145 HIS A CA 1
ATOM 1138 C C . HIS A 1 145 ? -12.89 -3.967 -15.799 1 94.38 145 HIS A C 1
ATOM 1140 O O . HIS A 1 145 ? -13.639 -4.744 -15.203 1 94.38 145 HIS A O 1
ATOM 1146 N N . ASP A 1 146 ? -12.263 -4.302 -16.876 1 94.44 146 ASP A N 1
ATOM 1147 C CA . ASP A 1 146 ? -12.366 -5.647 -17.434 1 94.44 146 ASP A CA 1
ATOM 1148 C C . ASP A 1 146 ? -11.831 -6.69 -16.455 1 94.44 146 ASP A C 1
ATOM 1150 O O . ASP A 1 146 ? -12.499 -7.688 -16.177 1 94.44 146 ASP A O 1
ATOM 1154 N N . THR A 1 147 ? -10.643 -6.446 -15.962 1 97.08 147 THR A N 1
ATOM 1155 C CA . THR A 1 147 ? -10.024 -7.369 -15.018 1 97.08 147 THR A CA 1
ATOM 1156 C C . THR A 1 147 ? -10.857 -7.478 -13.744 1 97.08 147 THR A C 1
ATOM 1158 O O . THR A 1 147 ? -11.081 -8.578 -13.235 1 97.08 147 THR A O 1
ATOM 1161 N N . PHE A 1 148 ? -11.281 -6.345 -13.259 1 97.98 148 PHE A N 1
ATOM 1162 C CA . PHE A 1 148 ? -12.112 -6.281 -12.062 1 97.98 148 PHE A CA 1
ATOM 1163 C C . PHE A 1 148 ? -13.398 -7.075 -12.254 1 97.98 148 PHE A C 1
ATOM 1165 O O . PHE A 1 148 ? -13.812 -7.822 -11.364 1 97.98 148 PHE A O 1
ATOM 1172 N N . SER A 1 149 ? -14 -6.979 -13.361 1 97.35 149 SER A N 1
ATOM 1173 C CA . SER A 1 149 ? -15.234 -7.692 -13.675 1 97.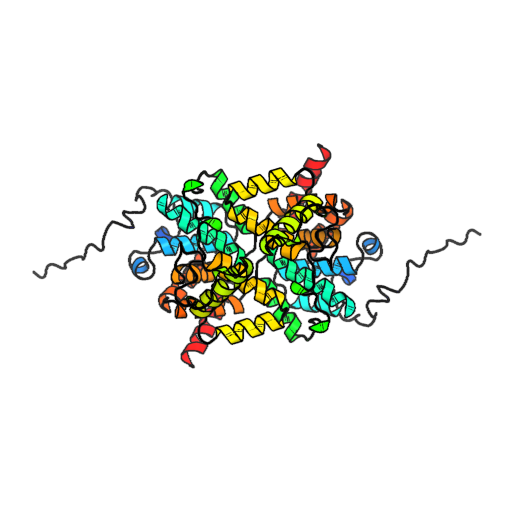35 149 SER A CA 1
ATOM 1174 C C . SER A 1 149 ? -14.996 -9.195 -13.765 1 97.35 149 SER A C 1
ATOM 1176 O O . SER A 1 149 ? -15.856 -9.989 -13.378 1 97.35 149 SER A O 1
ATOM 1178 N N . LYS A 1 150 ? -13.899 -9.591 -14.302 1 97.52 150 LYS A N 1
ATOM 1179 C CA . LYS A 1 150 ? -13.564 -11.011 -14.364 1 97.52 150 LYS A CA 1
ATOM 1180 C C . LYS A 1 150 ? -13.403 -11.599 -12.965 1 97.52 150 LYS A C 1
ATOM 1182 O O . LYS A 1 150 ? -13.776 -12.749 -12.722 1 97.52 150 LYS A O 1
ATOM 1187 N N . VAL A 1 151 ? -12.933 -10.794 -12.036 1 98.32 151 VAL A N 1
ATOM 1188 C CA . VAL A 1 151 ? -12.649 -11.264 -10.684 1 98.32 151 VAL A CA 1
ATOM 1189 C C . VAL A 1 151 ? -13.938 -11.293 -9.866 1 98.32 151 VAL A C 1
ATOM 1191 O O . VAL A 1 151 ? -14.171 -12.228 -9.096 1 98.32 151 VAL A O 1
ATOM 1194 N N . TYR A 1 152 ? -14.778 -10.294 -10.066 1 97.53 152 TYR A N 1
ATOM 1195 C CA . TYR A 1 152 ? -15.888 -10.17 -9.129 1 97.53 152 TYR A CA 1
ATOM 1196 C C . TYR A 1 152 ? -17.222 -10.393 -9.832 1 97.53 152 TYR A C 1
ATOM 1198 O O . TYR A 1 152 ? -18.26 -10.526 -9.179 1 97.53 152 TYR A O 1
ATOM 1206 N N . SER A 1 153 ? -17.277 -10.427 -11.187 1 95.48 153 SER A N 1
ATOM 1207 C CA . SER A 1 153 ? -18.458 -10.713 -11.996 1 95.48 153 SER A CA 1
ATOM 1208 C C . SER A 1 153 ? -19.654 -9.886 -11.539 1 95.48 153 SER A C 1
ATOM 1210 O O . SER A 1 153 ? -19.621 -8.655 -11.593 1 95.48 153 SER A O 1
ATOM 1212 N N . SER A 1 154 ? -20.687 -10.509 -10.875 1 93.08 154 SER A N 1
ATOM 1213 C CA . SER A 1 154 ? -21.947 -9.857 -10.531 1 93.08 154 SER A CA 1
ATOM 1214 C C . SER A 1 154 ? -21.763 -8.87 -9.383 1 93.08 154 SER A C 1
ATOM 1216 O O . SER A 1 154 ? -22.562 -7.946 -9.218 1 93.08 154 SER A O 1
ATOM 1218 N N . ALA A 1 155 ? -20.709 -9.041 -8.609 1 95.2 155 ALA A N 1
ATOM 1219 C CA . ALA A 1 155 ? -20.488 -8.171 -7.457 1 95.2 155 ALA A CA 1
ATOM 1220 C C . ALA A 1 155 ? -19.67 -6.942 -7.847 1 95.2 155 ALA A C 1
ATOM 1222 O O . ALA A 1 155 ? -19.52 -6.011 -7.053 1 95.2 155 ALA A O 1
ATOM 1223 N N . ALA A 1 156 ? -19.146 -6.89 -9.064 1 96.59 156 ALA A N 1
ATOM 1224 C CA . ALA A 1 156 ? -18.196 -5.871 -9.502 1 96.59 156 ALA A CA 1
ATOM 1225 C C . ALA A 1 156 ? -18.793 -4.473 -9.373 1 96.59 156 ALA A C 1
ATOM 1227 O O . ALA A 1 156 ? -18.165 -3.571 -8.813 1 96.59 156 ALA A O 1
ATOM 1228 N N . GLU A 1 157 ? -19.967 -4.275 -9.818 1 95.98 157 GLU A N 1
ATOM 1229 C CA . GLU A 1 157 ? -20.591 -2.955 -9.806 1 95.98 157 GLU A CA 1
ATOM 1230 C C . GLU A 1 157 ? -20.855 -2.483 -8.379 1 95.98 157 GLU A C 1
ATOM 1232 O O . GLU A 1 157 ? -20.632 -1.314 -8.055 1 95.98 157 GLU A O 1
ATOM 1237 N N . LYS A 1 158 ? -21.405 -3.355 -7.574 1 96.82 158 LYS A N 1
ATOM 1238 C CA . LYS A 1 158 ? -21.685 -3.009 -6.183 1 96.82 158 LYS A CA 1
ATOM 1239 C C . LYS A 1 158 ? -20.407 -2.618 -5.446 1 96.82 158 LYS A C 1
ATOM 1241 O O . LYS A 1 158 ? -20.392 -1.64 -4.695 1 96.82 158 LYS A O 1
ATOM 1246 N N . LEU A 1 159 ? -19.352 -3.373 -5.666 1 97.24 159 LEU A N 1
ATOM 1247 C CA . LEU A 1 159 ? -18.071 -3.097 -5.026 1 97.24 159 LEU A CA 1
ATOM 1248 C C . LEU A 1 159 ? -17.502 -1.763 -5.5 1 97.24 159 LEU A C 1
ATOM 1250 O O . LEU A 1 159 ? -17.027 -0.963 -4.691 1 97.24 159 LEU A O 1
ATOM 1254 N N . SER A 1 160 ? -17.568 -1.546 -6.796 1 97.06 160 SER A N 1
ATOM 1255 C CA . SER A 1 160 ? -17.084 -0.297 -7.374 1 97.06 160 SER A CA 1
ATOM 1256 C C . SER A 1 160 ? -17.85 0.901 -6.823 1 97.06 160 SER A C 1
ATOM 1258 O O . SER A 1 160 ? -17.252 1.925 -6.484 1 97.06 160 SER A O 1
ATOM 1260 N N . THR A 1 161 ? -19.142 0.812 -6.672 1 97.29 161 THR A N 1
ATOM 1261 C CA . THR A 1 161 ? -19.993 1.877 -6.152 1 97.29 161 THR A CA 1
ATOM 1262 C C . THR A 1 161 ? -19.658 2.172 -4.693 1 97.29 161 THR A C 1
ATOM 1264 O O . THR A 1 161 ? -19.628 3.334 -4.28 1 97.29 161 THR A O 1
ATOM 1267 N N . ARG A 1 162 ? -19.428 1.143 -3.959 1 97.52 162 ARG A N 1
ATOM 1268 C CA . ARG A 1 162 ? -19.067 1.311 -2.555 1 97.52 162 ARG A CA 1
ATOM 1269 C C . ARG A 1 162 ? -17.75 2.065 -2.414 1 97.52 162 ARG A C 1
ATOM 1271 O O . ARG A 1 162 ? -17.635 2.976 -1.592 1 97.52 162 ARG A O 1
ATOM 1278 N N . ILE A 1 163 ? -16.756 1.717 -3.214 1 98.22 163 ILE A N 1
ATOM 1279 C CA . ILE A 1 163 ? -15.45 2.364 -3.166 1 98.22 163 ILE A CA 1
ATOM 1280 C C . ILE A 1 163 ? -15.583 3.827 -3.586 1 98.22 163 ILE A C 1
ATOM 1282 O O . ILE A 1 163 ? -15.014 4.716 -2.949 1 98.22 163 ILE A O 1
ATOM 1286 N N . ARG A 1 164 ? -16.373 4.058 -4.579 1 97.39 164 ARG A N 1
ATOM 1287 C CA . ARG A 1 164 ? -16.606 5.411 -5.075 1 97.39 164 ARG A CA 1
ATOM 1288 C C . ARG A 1 164 ? -17.262 6.279 -4.007 1 97.39 164 ARG A C 1
ATOM 1290 O O . ARG A 1 164 ? -17 7.481 -3.93 1 97.39 164 ARG A O 1
ATOM 1297 N N . ALA A 1 165 ? -18.046 5.651 -3.169 1 97.46 165 ALA A N 1
ATOM 1298 C CA . ALA A 1 165 ? -18.761 6.372 -2.119 1 97.46 165 ALA A CA 1
ATOM 1299 C C . ALA A 1 165 ? -17.8 6.875 -1.046 1 97.46 165 ALA A C 1
ATOM 1301 O O . ALA A 1 165 ? -18.098 7.841 -0.34 1 97.46 165 ALA A O 1
ATOM 1302 N N . PHE A 1 166 ? -16.657 6.199 -0.881 1 97.77 166 PHE A N 1
ATOM 1303 C CA . PHE A 1 166 ? -15.648 6.695 0.049 1 97.77 166 PHE A CA 1
ATOM 1304 C C . PHE A 1 166 ? -14.976 7.948 -0.499 1 97.77 166 PHE A C 1
ATOM 1306 O O . PHE A 1 166 ? -14.784 8.924 0.229 1 97.77 166 PHE A O 1
ATOM 1313 N N . HIS A 1 167 ? -14.64 7.932 -1.735 1 97.17 167 HIS A N 1
ATOM 1314 C CA . HIS A 1 167 ? -14.016 8.997 -2.512 1 97.17 167 HIS A CA 1
ATOM 1315 C C . HIS A 1 167 ? -13.961 8.639 -3.994 1 97.17 167 HIS A C 1
ATOM 1317 O O . HIS A 1 167 ? -13.496 7.557 -4.358 1 97.17 167 HIS A O 1
ATOM 1323 N N . PRO A 1 168 ? -14.339 9.467 -4.867 1 96.22 168 PRO A N 1
ATOM 1324 C CA . PRO A 1 168 ? -14.357 9.123 -6.29 1 96.22 168 PRO A CA 1
ATOM 1325 C C . PRO A 1 168 ? -12.98 8.728 -6.82 1 96.22 168 PRO A C 1
ATOM 1327 O O . PRO A 1 168 ? -12.872 7.826 -7.655 1 96.22 168 PRO A O 1
ATOM 1330 N N . ASP A 1 169 ? -11.945 9.36 -6.365 1 95.89 169 ASP A N 1
ATOM 1331 C CA . ASP A 1 169 ? -10.606 9.062 -6.863 1 95.89 169 ASP A CA 1
ATOM 1332 C C . ASP A 1 169 ? -10.147 7.678 -6.409 1 95.89 169 ASP A C 1
ATOM 1334 O O . ASP A 1 169 ? -9.327 7.041 -7.075 1 95.89 169 ASP A O 1
ATOM 1338 N N . LEU A 1 170 ? -10.646 7.178 -5.266 1 97.95 170 LEU A N 1
ATOM 1339 C CA . LEU A 1 170 ? -10.268 5.842 -4.819 1 97.95 170 LEU A CA 1
ATOM 1340 C C . LEU A 1 170 ? -10.711 4.786 -5.826 1 97.95 170 LEU A C 1
ATOM 1342 O O . LEU A 1 170 ? -9.971 3.841 -6.107 1 97.95 170 LEU A O 1
ATOM 1346 N N . GLU A 1 171 ? -11.921 4.961 -6.312 1 96.81 171 GLU A N 1
ATOM 1347 C CA . GLU A 1 171 ? -12.379 4.034 -7.343 1 96.81 171 GLU A CA 1
ATOM 1348 C C . GLU A 1 171 ? -11.484 4.095 -8.577 1 96.81 171 GLU A C 1
ATOM 1350 O O . GLU A 1 171 ? -11.133 3.06 -9.148 1 96.81 171 GLU A O 1
ATOM 1355 N N . THR A 1 172 ? -11.144 5.284 -8.973 1 94.99 172 THR A N 1
ATOM 1356 C CA . THR A 1 172 ? -10.266 5.476 -10.122 1 94.99 172 THR A CA 1
ATOM 1357 C C . THR A 1 172 ? -8.919 4.796 -9.892 1 94.99 172 THR A C 1
ATOM 1359 O O . THR A 1 172 ? -8.411 4.099 -10.773 1 94.99 172 THR A O 1
ATOM 1362 N N . TRP A 1 173 ? -8.35 4.959 -8.751 1 97.16 173 TRP A N 1
ATOM 1363 C CA . TRP A 1 173 ? -7.041 4.396 -8.442 1 97.16 173 TRP A CA 1
ATOM 1364 C C . TRP A 1 173 ? -7.105 2.873 -8.375 1 97.16 173 TRP A C 1
ATOM 1366 O O . TRP A 1 173 ? -6.19 2.186 -8.836 1 97.16 173 TRP A O 1
ATOM 1376 N N . VAL A 1 174 ? -8.194 2.356 -7.795 1 98 174 VAL A N 1
ATOM 1377 C CA . VAL A 1 174 ? -8.374 0.909 -7.751 1 98 174 VAL A CA 1
ATOM 1378 C C . VAL A 1 174 ? -8.456 0.355 -9.172 1 98 174 VAL A C 1
ATOM 1380 O O . VAL A 1 174 ? -7.824 -0.655 -9.489 1 98 174 VAL A O 1
ATOM 1383 N N . MET A 1 175 ? -9.149 1.021 -10.081 1 95.98 175 MET A N 1
ATOM 1384 C CA . MET A 1 175 ? -9.401 0.498 -11.421 1 95.98 175 MET A CA 1
ATOM 1385 C C . MET A 1 175 ? -8.186 0.7 -12.321 1 95.98 175 MET A C 1
ATOM 1387 O O . MET A 1 175 ? -7.694 -0.252 -12.929 1 95.98 175 MET A O 1
ATOM 1391 N N . ASP A 1 176 ? -7.7 1.886 -12.376 1 92.1 176 ASP A N 1
ATOM 1392 C CA . ASP A 1 176 ? -6.664 2.156 -13.368 1 92.1 176 ASP A CA 1
ATOM 1393 C C . ASP A 1 176 ? -5.297 1.684 -12.876 1 92.1 176 ASP A C 1
ATOM 1395 O O . ASP A 1 176 ? -4.513 1.126 -13.647 1 92.1 176 ASP A O 1
ATOM 1399 N N . PHE A 1 177 ? -5.019 1.897 -11.602 1 95.03 177 PHE A N 1
ATOM 1400 C CA . PHE A 1 177 ? -3.702 1.524 -11.1 1 95.03 177 PHE A CA 1
ATOM 1401 C C . PHE A 1 177 ? -3.711 0.099 -10.561 1 95.03 177 PHE A C 1
ATOM 1403 O O . PHE A 1 177 ? -2.932 -0.745 -11.01 1 95.03 177 PHE A O 1
ATOM 1410 N N . GLY A 1 178 ? -4.611 -0.204 -9.613 1 97.66 178 GLY A N 1
ATOM 1411 C CA . GLY A 1 178 ? -4.642 -1.521 -8.998 1 97.66 178 GLY A CA 1
ATOM 1412 C C . GLY A 1 178 ? -4.895 -2.638 -9.993 1 97.66 178 GLY A C 1
ATOM 1413 O O . GLY A 1 178 ? -4.036 -3.497 -10.203 1 97.66 178 GLY A O 1
ATOM 1414 N N . TYR A 1 179 ? -6.001 -2.56 -10.63 1 97.4 179 TYR A N 1
ATOM 1415 C CA . TYR A 1 179 ? -6.402 -3.644 -11.52 1 97.4 179 TYR A CA 1
ATOM 1416 C C . TYR A 1 179 ? -5.872 -3.415 -12.93 1 97.4 179 TYR A C 1
ATOM 1418 O O . TYR A 1 179 ? -5.48 -4.364 -13.614 1 97.4 179 TYR A O 1
ATOM 1426 N N . GLY A 1 180 ? -5.818 -2.222 -13.376 1 94.94 180 GLY A N 1
ATOM 1427 C CA . GLY A 1 180 ? -5.457 -1.929 -14.754 1 94.94 180 GLY A CA 1
ATOM 1428 C C . GLY A 1 180 ? -3.966 -2.036 -15.016 1 94.94 180 GLY A C 1
ATOM 1429 O O . GLY A 1 180 ? -3.549 -2.549 -16.056 1 94.94 180 GLY A O 1
ATOM 1430 N N . ARG A 1 181 ? -3.191 -1.601 -14.127 1 94.33 181 ARG A N 1
ATOM 1431 C CA . ARG A 1 181 ? -1.747 -1.568 -14.336 1 94.33 181 ARG A CA 1
ATOM 1432 C C . ARG A 1 181 ? -1.073 -2.775 -13.692 1 94.33 181 ARG A C 1
ATOM 1434 O O . ARG A 1 181 ? -0.104 -3.314 -14.232 1 94.33 181 ARG A O 1
ATOM 1441 N N . ILE A 1 182 ? -1.608 -3.214 -12.593 1 96.97 182 ILE A N 1
ATOM 1442 C CA . ILE A 1 182 ? -0.835 -4.176 -11.815 1 96.97 182 ILE A CA 1
ATOM 1443 C C . ILE A 1 182 ? -1.471 -5.559 -11.925 1 96.97 182 ILE A C 1
ATOM 1445 O O . ILE A 1 182 ? -0.87 -6.484 -12.476 1 96.97 182 ILE A O 1
ATOM 1449 N N . LEU A 1 183 ? -2.704 -5.726 -11.594 1 97.53 183 LEU A N 1
ATOM 1450 C CA . LEU A 1 183 ? -3.313 -7.044 -11.452 1 97.53 183 LEU A CA 1
ATOM 1451 C C . LEU A 1 183 ? -3.731 -7.599 -12.81 1 97.53 183 LEU A C 1
ATOM 1453 O O . LEU A 1 183 ? -4.102 -8.77 -12.92 1 97.53 183 LEU A O 1
ATOM 1457 N N . SER A 1 184 ? -3.61 -6.795 -13.875 1 95.59 184 SER A N 1
ATOM 1458 C CA . SER A 1 184 ? -3.939 -7.239 -15.226 1 95.59 184 SER A CA 1
ATOM 1459 C C . SER A 1 184 ? -2.699 -7.739 -15.96 1 95.59 184 SER A C 1
ATOM 1461 O O . SER A 1 184 ? -2.795 -8.228 -17.088 1 95.59 184 SER A O 1
ATOM 1463 N N . ARG A 1 185 ? -1.519 -7.567 -15.395 1 95.28 185 ARG A N 1
ATOM 1464 C CA . ARG A 1 185 ? -0.283 -7.986 -16.048 1 95.28 185 ARG A CA 1
ATOM 1465 C C . ARG A 1 185 ? -0.301 -9.481 -16.348 1 95.28 185 ARG A C 1
ATOM 1467 O O . ARG A 1 185 ? -0.779 -10.277 -15.536 1 95.28 185 ARG A O 1
ATOM 1474 N N . PRO A 1 186 ? 0.2 -9.943 -17.383 1 93.4 186 PRO A N 1
ATOM 1475 C CA . PRO A 1 186 ? -0.145 -11.25 -17.947 1 93.4 186 PRO A CA 1
ATOM 1476 C C . PRO A 1 186 ? 0.738 -12.375 -17.411 1 93.4 186 PRO A C 1
ATOM 1478 O O . PRO A 1 186 ? 0.451 -13.553 -17.641 1 93.4 186 PRO A O 1
ATOM 1481 N N . LEU A 1 187 ? 1.843 -12.151 -16.709 1 95.27 187 LEU A N 1
ATOM 1482 C CA . LEU A 1 187 ? 2.775 -13.22 -16.367 1 95.27 187 LEU A CA 1
ATOM 1483 C C . LEU A 1 187 ? 2.156 -14.177 -15.353 1 95.27 187 LEU A C 1
ATOM 1485 O O . LEU A 1 187 ? 2.517 -15.355 -15.304 1 95.27 187 LEU A O 1
ATOM 1489 N N . LEU A 1 188 ? 1.25 -13.692 -14.516 1 97.57 188 LEU A N 1
ATOM 1490 C CA . LEU A 1 188 ? 0.467 -14.529 -13.613 1 97.57 188 LEU A CA 1
ATOM 1491 C C . LEU A 1 188 ? -0.998 -14.56 -14.033 1 97.57 188 LEU A C 1
ATOM 1493 O O . LEU A 1 188 ? -1.555 -13.535 -14.435 1 97.57 188 LEU A O 1
ATOM 1497 N N . SER A 1 189 ? -1.578 -15.724 -14.022 1 98.05 189 SER A N 1
ATOM 1498 C CA . SER A 1 189 ? -3.012 -15.83 -14.274 1 98.05 189 SER A CA 1
ATOM 1499 C C . SER A 1 189 ? -3.819 -15.175 -13.158 1 98.05 189 SER A C 1
ATOM 1501 O O . SER A 1 189 ? -3.303 -14.951 -12.061 1 98.05 189 SER A O 1
ATOM 1503 N N . LEU A 1 190 ? -5.054 -14.875 -13.438 1 98.37 190 LEU A N 1
ATOM 1504 C CA . LEU A 1 190 ? -5.915 -14.317 -12.401 1 98.37 190 LEU A CA 1
ATOM 1505 C C . LEU A 1 190 ? -6.06 -15.288 -11.234 1 98.37 190 LEU A C 1
ATOM 1507 O O . LEU A 1 190 ? -6.167 -14.867 -10.08 1 98.37 190 LEU A O 1
ATOM 1511 N N . TYR A 1 191 ? -6.049 -16.577 -11.574 1 98.4 191 TYR A N 1
ATOM 1512 C CA . TYR A 1 191 ? -6.051 -17.625 -10.56 1 98.4 191 TYR A CA 1
ATOM 1513 C C . TYR A 1 191 ? -4.861 -17.476 -9.62 1 98.4 191 TYR A C 1
ATOM 1515 O O . TYR A 1 191 ? -5.031 -17.401 -8.4 1 98.4 191 TYR A O 1
ATOM 1523 N N . GLN A 1 192 ? -3.674 -17.356 -10.132 1 98.72 192 GLN A N 1
ATOM 1524 C CA . GLN A 1 192 ? -2.457 -17.21 -9.34 1 98.72 192 GLN A CA 1
ATOM 1525 C C . GLN A 1 192 ? -2.456 -15.891 -8.572 1 98.72 192 GLN A C 1
ATOM 1527 O O . GLN A 1 192 ? -2.069 -15.849 -7.402 1 98.72 192 GLN A O 1
ATOM 1532 N N . ARG A 1 193 ? -2.938 -14.85 -9.218 1 98.78 193 ARG A N 1
ATOM 1533 C CA . ARG A 1 193 ? -2.953 -13.526 -8.604 1 98.78 193 ARG A CA 1
ATOM 1534 C C . ARG A 1 193 ? -3.875 -13.495 -7.39 1 98.78 193 ARG A C 1
ATOM 1536 O O . ARG A 1 193 ? -3.535 -12.909 -6.361 1 98.78 193 ARG A O 1
ATOM 1543 N N . GLU A 1 194 ? -5.001 -14.1 -7.529 1 98.82 194 GLU A N 1
ATOM 1544 C CA . GLU A 1 194 ? -5.943 -14.091 -6.413 1 98.82 194 GLU A CA 1
ATOM 1545 C C . GLU A 1 194 ? -5.427 -14.931 -5.248 1 98.82 194 GLU A C 1
ATOM 1547 O O . GLU A 1 194 ? -5.616 -14.571 -4.085 1 98.82 194 GLU A O 1
ATOM 1552 N N . LEU A 1 195 ? -4.784 -16.067 -5.531 1 98.74 195 LEU A N 1
ATOM 1553 C CA . LEU A 1 195 ? -4.194 -16.857 -4.456 1 98.74 195 LEU A CA 1
ATOM 1554 C C . LEU A 1 195 ? -3.101 -16.07 -3.741 1 98.74 195 LEU A C 1
ATOM 1556 O O . LEU A 1 195 ? -2.996 -16.121 -2.513 1 98.74 195 LEU A O 1
ATOM 1560 N N . CYS A 1 196 ? -2.285 -15.332 -4.475 1 98.84 196 CYS A N 1
ATOM 1561 C CA . CYS A 1 196 ? -1.255 -14.483 -3.887 1 98.84 196 CYS A CA 1
ATOM 1562 C C . CYS A 1 196 ? -1.877 -13.363 -3.061 1 98.84 196 CYS A C 1
ATOM 1564 O O . CYS A 1 196 ? -1.363 -13.01 -1.999 1 98.84 196 CYS A O 1
ATOM 1566 N N . ALA A 1 197 ? -2.999 -12.786 -3.557 1 98.82 197 ALA A N 1
ATOM 1567 C CA . ALA A 1 197 ? -3.695 -11.737 -2.817 1 98.82 197 ALA A CA 1
ATOM 1568 C C . ALA A 1 197 ? -4.181 -12.25 -1.465 1 98.82 197 ALA A C 1
ATOM 1570 O O . ALA A 1 197 ? -3.975 -11.6 -0.437 1 98.82 197 ALA A O 1
ATOM 1571 N N . ILE A 1 198 ? -4.771 -13.42 -1.47 1 98.58 198 ILE A N 1
ATOM 1572 C CA . ILE A 1 198 ? -5.262 -14.039 -0.244 1 98.58 198 ILE A CA 1
ATOM 1573 C C . ILE A 1 198 ? -4.104 -14.248 0.729 1 98.58 198 ILE A C 1
ATOM 1575 O O . ILE A 1 198 ? -4.209 -13.908 1.91 1 98.58 198 ILE A O 1
ATOM 1579 N N . ALA A 1 199 ? -2.989 -14.744 0.224 1 98.29 199 ALA A N 1
ATOM 1580 C CA . ALA A 1 199 ? -1.814 -14.999 1.053 1 98.29 199 ALA A CA 1
ATOM 1581 C C . ALA A 1 199 ? -1.28 -13.706 1.661 1 98.29 199 ALA A C 1
ATOM 1583 O O . ALA A 1 199 ? -0.863 -13.683 2.822 1 98.29 199 ALA A O 1
ATOM 1584 N N . ALA A 1 200 ? -1.299 -12.637 0.904 1 97.99 200 ALA A N 1
ATOM 1585 C CA . ALA A 1 200 ? -0.782 -11.349 1.358 1 97.99 200 ALA A CA 1
ATOM 1586 C C . ALA A 1 200 ? -1.712 -10.718 2.39 1 97.99 200 ALA A C 1
ATOM 1588 O O . ALA A 1 200 ? -1.254 -10.074 3.337 1 97.99 200 ALA A O 1
ATOM 1589 N N . LEU A 1 201 ? -3.011 -10.892 2.26 1 98.1 201 LEU A N 1
ATOM 1590 C CA . LEU A 1 201 ? -4.017 -10.209 3.066 1 98.1 201 LEU A CA 1
ATOM 1591 C C . LEU A 1 201 ? -4.223 -10.924 4.398 1 98.1 201 LEU A C 1
ATOM 1593 O O . LEU A 1 201 ? -4.562 -10.292 5.4 1 98.1 201 LEU A O 1
ATOM 1597 N N . ALA A 1 202 ? -4.013 -12.234 4.457 1 95.91 202 ALA A N 1
ATOM 1598 C CA . ALA A 1 202 ? -4.305 -13.074 5.615 1 95.91 202 ALA A CA 1
ATOM 1599 C C . ALA A 1 202 ? -3.522 -12.61 6.84 1 95.91 202 ALA A C 1
ATOM 1601 O O . ALA A 1 202 ? -3.979 -12.771 7.974 1 95.91 202 ALA A O 1
ATOM 1602 N N . GLY A 1 203 ? -2.491 -11.86 6.705 1 90.17 203 GLY A N 1
ATOM 1603 C CA . GLY A 1 203 ? -1.679 -11.445 7.838 1 90.17 203 GLY A CA 1
ATOM 1604 C C . GLY A 1 203 ? -1.928 -10.009 8.257 1 90.17 203 GLY A C 1
ATOM 1605 O O . GLY A 1 203 ? -1.226 -9.478 9.12 1 90.17 203 GLY A O 1
ATOM 1606 N N . GLN A 1 204 ? -2.967 -9.244 7.763 1 92.88 204 GLN A N 1
ATOM 1607 C CA . GLN A 1 204 ? -3.037 -7.792 7.882 1 92.88 204 GLN A CA 1
ATOM 1608 C C . GLN A 1 204 ? -4.276 -7.363 8.663 1 92.88 204 GLN A C 1
ATOM 1610 O O . GLN A 1 204 ? -4.48 -6.173 8.91 1 92.88 204 GLN A O 1
ATOM 1615 N N . SER A 1 205 ? -5.138 -8.196 9.165 1 93.29 205 SER A N 1
ATOM 1616 C CA . SER A 1 205 ? -6.392 -7.852 9.827 1 93.29 205 SER A CA 1
ATOM 1617 C C . SER A 1 205 ? -7.262 -6.967 8.941 1 93.29 205 SER A C 1
ATOM 1619 O O . SER A 1 205 ? -7.731 -5.914 9.376 1 93.29 205 SER A O 1
ATOM 1621 N N . VAL A 1 206 ? -7.398 -7.297 7.749 1 97.54 206 VAL A N 1
ATOM 1622 C CA . VAL A 1 206 ? -8.213 -6.596 6.763 1 97.54 206 VAL A CA 1
ATOM 1623 C C . VAL A 1 206 ? -9.287 -7.535 6.219 1 97.54 206 VAL A C 1
ATOM 1625 O O . VAL A 1 206 ? -9.371 -7.757 5.008 1 97.54 206 VAL A O 1
ATOM 1628 N N . ALA A 1 207 ? -10.178 -7.966 7.064 1 97.09 207 ALA A N 1
ATOM 1629 C CA . ALA A 1 207 ? -11.142 -9.039 6.836 1 97.09 207 ALA A CA 1
ATOM 1630 C C . ALA A 1 207 ? -12.019 -8.74 5.623 1 97.09 207 ALA A C 1
ATOM 1632 O O . ALA A 1 207 ? -12.226 -9.606 4.77 1 97.09 207 ALA A O 1
ATOM 1633 N N . PRO A 1 208 ? -12.512 -7.502 5.409 1 97.31 208 PRO A N 1
ATOM 1634 C CA . PRO A 1 208 ? -13.394 -7.275 4.261 1 97.31 208 PRO A CA 1
ATOM 1635 C C . PRO A 1 208 ? -12.697 -7.52 2.925 1 97.31 208 PRO A C 1
ATOM 1637 O O . PRO A 1 208 ? -13.295 -8.091 2.009 1 97.31 208 PRO A O 1
ATOM 1640 N N . GLN A 1 209 ? -11.479 -7.109 2.802 1 98.21 209 GLN A N 1
ATOM 1641 C CA . GLN A 1 209 ? -10.744 -7.311 1.558 1 98.21 209 GLN A CA 1
ATOM 1642 C C . GLN A 1 209 ? -10.378 -8.781 1.368 1 98.21 209 GLN A C 1
ATOM 1644 O O . GLN A 1 209 ? -10.345 -9.277 0.24 1 98.21 209 GLN A O 1
ATOM 1649 N N . LEU A 1 210 ? -10.017 -9.455 2.539 1 98.23 210 LEU A N 1
ATOM 1650 C CA . LEU A 1 210 ? -9.765 -10.888 2.434 1 98.23 210 LEU A CA 1
ATOM 1651 C C . LEU A 1 210 ? -10.995 -11.618 1.907 1 98.23 210 LEU A C 1
ATOM 1653 O O . LEU A 1 210 ? -10.887 -12.461 1.013 1 98.23 210 LEU A O 1
ATOM 1657 N N . VAL A 1 211 ? -12.167 -11.27 2.373 1 97.76 211 VAL A N 1
ATOM 1658 C CA . VAL A 1 211 ? -13.414 -11.882 1.928 1 97.76 211 VAL A CA 1
ATOM 1659 C C . VAL A 1 211 ? -13.619 -11.614 0.439 1 97.76 211 VAL A C 1
ATOM 1661 O O . VAL A 1 211 ? -13.99 -12.517 -0.315 1 97.76 211 VAL A O 1
ATOM 1664 N N . SER A 1 212 ? -13.386 -10.411 0.033 1 97.73 212 SER A N 1
ATOM 1665 C CA . SER A 1 212 ? -13.552 -10.052 -1.372 1 97.73 212 SER A CA 1
ATOM 1666 C C . SER A 1 212 ? -12.642 -10.886 -2.267 1 97.73 212 SER A C 1
ATOM 1668 O O . SER A 1 212 ? -13.065 -11.359 -3.324 1 97.73 212 SER A O 1
ATOM 1670 N N . HIS A 1 213 ? -11.426 -11.099 -1.866 1 98.47 213 HIS A N 1
ATOM 1671 C CA . HIS A 1 213 ? -10.48 -11.828 -2.702 1 98.47 213 HIS A CA 1
ATOM 1672 C C . HIS A 1 213 ? -10.712 -13.333 -2.615 1 98.47 213 HIS A C 1
ATOM 1674 O O . HIS A 1 213 ? -10.392 -14.07 -3.55 1 98.47 213 HIS A O 1
ATOM 1680 N N . LEU A 1 214 ? -11.261 -13.785 -1.447 1 98.04 214 LEU A N 1
ATOM 1681 C CA . LEU A 1 214 ? -11.733 -15.165 -1.421 1 98.04 214 LEU A CA 1
ATOM 1682 C C . LEU A 1 214 ? -12.805 -15.393 -2.481 1 98.04 214 LEU A C 1
ATOM 1684 O O . LEU A 1 214 ? -12.74 -16.366 -3.236 1 98.04 214 LEU A O 1
ATOM 1688 N N . ARG A 1 215 ? -13.772 -14.518 -2.584 1 97.49 215 ARG A N 1
ATOM 1689 C CA . ARG A 1 215 ? -14.81 -14.598 -3.607 1 97.49 215 ARG A CA 1
ATOM 1690 C C . ARG A 1 215 ? -14.209 -14.509 -5.005 1 97.49 215 ARG A C 1
ATOM 1692 O O . ARG A 1 215 ? -14.598 -15.26 -5.903 1 97.49 215 ARG A O 1
ATOM 1699 N N . GLY A 1 216 ? -13.259 -13.581 -5.156 1 98.21 216 GLY A N 1
ATOM 1700 C CA . GLY A 1 216 ? -12.596 -13.418 -6.44 1 98.21 216 GLY A CA 1
ATOM 1701 C C . GLY A 1 216 ? -11.856 -14.662 -6.892 1 98.21 216 GLY A C 1
ATOM 1702 O O . GLY A 1 216 ? -11.919 -15.037 -8.065 1 98.21 216 GLY A O 1
ATOM 1703 N N . ALA A 1 217 ? -11.191 -15.306 -5.931 1 98.39 217 ALA A N 1
ATOM 1704 C CA . ALA A 1 217 ? -10.444 -16.52 -6.249 1 98.39 217 ALA A CA 1
ATOM 1705 C C . ALA A 1 217 ? -11.376 -17.625 -6.738 1 98.39 217 ALA A C 1
ATOM 1707 O O . ALA A 1 217 ? -11.074 -18.313 -7.716 1 98.39 217 ALA A O 1
ATOM 1708 N N . LEU A 1 218 ? -12.458 -17.794 -6.092 1 97.71 218 LEU A N 1
ATOM 1709 C CA . LEU A 1 218 ? -13.43 -18.8 -6.504 1 97.71 218 LEU A CA 1
ATOM 1710 C C . LEU A 1 218 ? -13.99 -18.481 -7.887 1 97.71 218 LEU A C 1
ATOM 1712 O O . LEU A 1 218 ? -14.213 -19.386 -8.694 1 97.71 218 LEU A O 1
ATOM 1716 N N . GLN A 1 219 ? -14.197 -17.278 -8.17 1 97.48 219 GLN A N 1
ATOM 1717 C CA . GLN A 1 219 ? -14.769 -16.837 -9.438 1 97.48 219 GLN A CA 1
ATOM 1718 C C . GLN A 1 219 ? -13.816 -17.113 -10.597 1 97.48 219 GLN A C 1
ATOM 1720 O O . GLN A 1 219 ? -14.253 -17.448 -11.7 1 97.48 219 GLN A O 1
ATOM 1725 N N . VAL A 1 220 ? -12.519 -17.057 -10.339 1 97.86 220 VAL A N 1
ATOM 1726 C CA . VAL A 1 220 ? -11.568 -17.142 -11.443 1 97.86 220 VAL A CA 1
ATOM 1727 C C . VAL A 1 220 ? -10.982 -18.55 -11.514 1 97.86 220 VAL A C 1
ATOM 1729 O O . VAL A 1 220 ? -9.972 -18.776 -12.184 1 97.86 220 VAL A O 1
ATOM 1732 N N . GLY A 1 221 ? -11.488 -19.47 -10.685 1 97.05 221 GLY A N 1
ATOM 1733 C CA . GLY A 1 221 ? -11.192 -20.859 -10.997 1 97.05 221 GLY A CA 1
ATOM 1734 C C . GLY A 1 221 ? -10.588 -21.617 -9.829 1 97.05 221 GLY A C 1
ATOM 1735 O O . GLY A 1 221 ? -10.391 -22.832 -9.906 1 97.05 221 GLY A O 1
ATOM 1736 N N . ALA A 1 222 ? -10.3 -20.94 -8.732 1 97.77 222 ALA A N 1
ATOM 1737 C CA . ALA A 1 222 ? -9.796 -21.665 -7.569 1 97.77 222 ALA A CA 1
ATOM 1738 C C . ALA A 1 222 ? -10.914 -22.442 -6.88 1 97.77 222 ALA A C 1
ATOM 1740 O O . ALA A 1 222 ? -12.055 -21.978 -6.82 1 97.77 222 ALA A O 1
ATOM 1741 N N . SER A 1 223 ? -10.62 -23.583 -6.371 1 96.69 223 SER A N 1
ATOM 1742 C CA . SER A 1 223 ? -11.582 -24.34 -5.577 1 96.69 223 SER A CA 1
ATOM 1743 C C . SER A 1 223 ? -11.568 -23.894 -4.119 1 96.69 223 SER A C 1
ATOM 1745 O O . SER A 1 223 ? -10.622 -23.239 -3.673 1 96.69 223 SER A O 1
ATOM 1747 N N . LYS A 1 224 ? -12.579 -24.296 -3.436 1 95.94 224 LYS A N 1
ATOM 1748 C CA . LYS A 1 224 ? -12.66 -24.012 -2.006 1 95.94 224 LYS A CA 1
ATOM 1749 C C . LYS A 1 224 ? -11.483 -24.627 -1.256 1 95.94 224 LYS A C 1
ATOM 1751 O O . LYS A 1 224 ? -10.927 -24.007 -0.346 1 95.94 224 LYS A O 1
ATOM 1756 N N . GLU A 1 225 ? -11.085 -25.804 -1.648 1 95.13 225 GLU A N 1
ATOM 1757 C CA . GLU A 1 225 ? -9.975 -26.5 -1.005 1 95.13 225 GLU A CA 1
ATOM 1758 C C . GLU A 1 225 ? -8.655 -25.769 -1.237 1 95.13 225 GLU A C 1
ATOM 1760 O O . GLU A 1 225 ? -7.81 -25.703 -0.342 1 95.13 225 GLU A O 1
ATOM 1765 N N . GLN A 1 226 ? -8.541 -25.281 -2.417 1 96.15 226 GLN A N 1
ATOM 1766 C CA . GLN A 1 226 ? -7.317 -24.558 -2.746 1 96.15 226 GLN A CA 1
ATOM 1767 C C . GLN A 1 226 ? -7.198 -23.276 -1.927 1 96.15 226 GLN A C 1
ATOM 1769 O O . GLN A 1 226 ? -6.145 -22.998 -1.348 1 96.15 226 GLN A O 1
ATOM 1774 N N . VAL A 1 227 ? -8.308 -22.506 -1.801 1 96.73 227 VAL A N 1
ATOM 1775 C CA . VAL A 1 227 ? -8.276 -21.256 -1.05 1 96.73 227 VAL A CA 1
ATOM 1776 C C . VAL A 1 227 ? -8.05 -21.549 0.432 1 96.73 227 VAL A C 1
ATOM 1778 O O . VAL A 1 227 ? -7.284 -20.85 1.1 1 96.73 227 VAL A O 1
ATOM 1781 N N . HIS A 1 228 ? -8.647 -22.584 0.89 1 95.34 228 HIS A N 1
ATOM 1782 C CA . HIS A 1 228 ? -8.457 -22.962 2.286 1 95.34 228 HIS A CA 1
ATOM 1783 C C . HIS A 1 228 ? -7.017 -23.39 2.55 1 95.34 228 HIS A C 1
ATOM 1785 O O . HIS A 1 228 ? -6.463 -23.098 3.612 1 95.34 228 HIS A O 1
ATOM 1791 N N . SER A 1 229 ? -6.474 -24.11 1.631 1 94.87 229 SER A N 1
ATOM 1792 C CA . SER A 1 229 ? -5.088 -24.55 1.759 1 94.87 229 SER A CA 1
ATOM 1793 C C . SER A 1 229 ? -4.139 -23.361 1.868 1 94.87 229 SER A C 1
ATOM 1795 O O . SER A 1 229 ? -3.147 -23.416 2.598 1 94.87 229 SER A O 1
ATOM 1797 N N . ILE A 1 230 ? -4.412 -22.264 1.164 1 96.4 230 ILE A N 1
ATOM 1798 C CA . ILE A 1 230 ? -3.593 -21.06 1.248 1 96.4 230 ILE A CA 1
ATOM 1799 C C . ILE A 1 230 ? -3.742 -20.43 2.631 1 96.4 230 ILE A C 1
ATOM 1801 O O . ILE A 1 230 ? -2.757 -19.987 3.227 1 96.4 230 ILE A O 1
ATOM 1805 N N . LEU A 1 231 ? -4.934 -20.407 3.116 1 96.17 231 LEU A N 1
ATOM 1806 C CA . LEU A 1 231 ? -5.15 -19.855 4.449 1 96.17 231 LEU A CA 1
ATOM 1807 C C . LEU A 1 231 ? -4.409 -20.673 5.502 1 96.17 231 LEU A C 1
ATOM 1809 O O . LEU A 1 231 ? -3.815 -20.112 6.425 1 96.17 231 LEU A O 1
ATOM 1813 N N . LYS A 1 232 ? -4.389 -21.926 5.353 1 92.55 232 LYS A N 1
ATOM 1814 C CA . LYS A 1 232 ? -3.667 -22.793 6.28 1 92.55 232 LYS A CA 1
ATOM 1815 C C . LYS A 1 232 ? -2.162 -22.557 6.194 1 92.55 232 LYS A C 1
ATOM 1817 O O . LYS A 1 232 ? -1.465 -22.587 7.21 1 92.55 232 LYS A O 1
ATOM 1822 N N . GLN A 1 233 ? -1.727 -22.42 4.992 1 92.92 233 GLN A N 1
ATOM 1823 C CA . GLN A 1 233 ? -0.316 -22.133 4.758 1 92.92 233 GLN A CA 1
ATOM 1824 C C . GLN A 1 233 ? 0.13 -20.896 5.533 1 92.92 233 GLN A C 1
ATOM 1826 O O . GLN A 1 233 ? 1.262 -20.835 6.016 1 92.92 233 GLN A O 1
ATOM 1831 N N . THR A 1 234 ? -0.726 -19.889 5.654 1 92.55 234 THR A N 1
ATOM 1832 C CA . THR A 1 234 ? -0.355 -18.627 6.286 1 92.55 234 THR A CA 1
ATOM 1833 C C . THR A 1 234 ? -0.127 -18.819 7.783 1 92.55 234 THR A C 1
ATOM 1835 O O . THR A 1 234 ? 0.491 -17.975 8.435 1 92.55 234 THR A O 1
ATOM 1838 N N . HIS A 1 235 ? -0.503 -19.932 8.364 1 88.37 235 HIS A N 1
ATOM 1839 C CA . HIS A 1 235 ? -0.248 -20.277 9.758 1 88.37 235 HIS A CA 1
ATOM 1840 C C . HIS A 1 235 ? 1.243 -20.469 10.015 1 88.37 235 HIS A C 1
ATOM 1842 O O . HIS A 1 235 ? 1.704 -20.337 11.151 1 88.37 235 HIS A O 1
ATOM 1848 N N . LEU A 1 236 ? 1.949 -20.766 8.987 1 89.49 236 LEU A N 1
ATOM 1849 C CA . LEU A 1 236 ? 3.387 -20.977 9.107 1 89.49 236 LEU A CA 1
ATOM 1850 C C . LEU A 1 236 ? 4.129 -19.645 9.157 1 89.49 236 LEU A C 1
ATOM 1852 O O . LEU A 1 236 ? 5.302 -19.597 9.535 1 89.49 236 LEU A O 1
ATOM 1856 N N . LEU A 1 237 ? 3.407 -18.561 8.912 1 90.79 237 LEU A N 1
ATOM 1857 C CA . LEU A 1 237 ? 4.122 -17.331 8.588 1 90.79 237 LEU A CA 1
ATOM 1858 C C . LEU A 1 237 ? 3.719 -16.203 9.532 1 90.79 237 LEU A C 1
ATOM 1860 O O . LEU A 1 237 ? 4.529 -15.325 9.838 1 90.79 237 LEU A O 1
ATOM 1864 N N . PHE A 1 238 ? 2.501 -16.185 9.952 1 91.16 238 PHE A N 1
ATOM 1865 C CA . PHE A 1 238 ? 1.979 -15.053 10.709 1 91.16 238 PHE A CA 1
ATOM 1866 C C . PHE A 1 238 ? 1.721 -15.445 12.159 1 91.16 238 PHE A C 1
ATOM 1868 O O . PHE A 1 238 ? 1.859 -16.613 12.526 1 91.16 238 PHE A O 1
ATOM 1875 N N . SER A 1 239 ? 1.428 -14.529 12.969 1 88.8 239 SER A N 1
ATOM 1876 C CA . SER A 1 239 ? 1.225 -14.732 14.4 1 88.8 239 SER A CA 1
ATOM 1877 C C . SER A 1 239 ? -0.047 -15.528 14.669 1 88.8 239 SER A C 1
ATOM 1879 O O . SER A 1 239 ? -0.909 -15.646 13.796 1 88.8 239 SER A O 1
ATOM 1881 N N . SER A 1 240 ? -0.116 -16.042 15.873 1 90.97 240 SER A N 1
ATOM 1882 C CA . SER A 1 240 ? -1.303 -16.782 16.286 1 90.97 240 SER A CA 1
ATOM 1883 C C . SER A 1 240 ? -2.546 -15.9 16.247 1 90.97 240 SER A C 1
ATOM 1885 O O . SER A 1 240 ? -3.634 -16.365 15.9 1 90.97 240 SER A O 1
ATOM 1887 N N . ARG A 1 241 ? -2.36 -14.694 16.575 1 89.78 241 ARG A N 1
ATOM 1888 C CA . ARG A 1 241 ? -3.494 -13.776 16.546 1 89.78 241 ARG A CA 1
ATOM 1889 C C . ARG A 1 241 ? -4.004 -13.58 15.122 1 89.78 241 ARG A C 1
ATOM 1891 O O . ARG A 1 241 ? -5.213 -13.594 14.882 1 89.78 241 ARG A O 1
ATOM 1898 N N . ALA A 1 242 ? -3.061 -13.35 14.233 1 90.47 242 ALA A N 1
ATOM 1899 C CA . ALA A 1 242 ? -3.437 -13.208 12.829 1 90.47 242 ALA A CA 1
ATOM 1900 C C . ALA A 1 242 ? -4.153 -14.457 12.323 1 90.47 242 ALA A C 1
ATOM 1902 O O . ALA A 1 242 ? -5.118 -14.361 11.562 1 90.47 242 ALA A O 1
ATOM 1903 N N . GLN A 1 243 ? -3.735 -15.609 12.778 1 92.37 243 GLN A N 1
ATOM 1904 C CA . GLN A 1 243 ? -4.34 -16.869 12.356 1 92.37 243 GLN A CA 1
ATOM 1905 C C . GLN A 1 243 ? -5.769 -16.995 12.877 1 92.37 243 GLN A C 1
ATOM 1907 O O . GLN A 1 243 ? -6.65 -17.495 12.174 1 92.37 243 GLN A O 1
ATOM 1912 N N . GLU A 1 244 ? -5.926 -16.605 14.06 1 95.02 244 GLU A N 1
ATOM 1913 C CA . GLU A 1 244 ? -7.269 -16.634 14.632 1 95.02 244 GLU A CA 1
ATOM 1914 C C . GLU A 1 244 ? -8.234 -15.777 13.817 1 95.02 244 GLU A C 1
ATOM 1916 O O . GLU A 1 244 ? -9.376 -16.175 13.579 1 95.02 244 GLU A O 1
ATOM 1921 N N . GLU A 1 245 ? -7.759 -14.662 13.459 1 94.8 245 GLU A N 1
ATOM 1922 C CA . GLU A 1 245 ? -8.59 -13.776 12.649 1 94.8 245 GLU A CA 1
ATOM 1923 C C . GLU A 1 245 ? -8.909 -14.403 11.295 1 94.8 245 GLU A C 1
ATOM 1925 O O . GLU A 1 245 ? -10.045 -14.328 10.823 1 94.8 245 GLU A O 1
ATOM 1930 N N . VAL A 1 246 ? -7.939 -14.963 10.674 1 95.99 246 VAL A N 1
ATOM 1931 C CA . VAL A 1 246 ? -8.105 -15.594 9.368 1 95.99 246 VAL A CA 1
ATOM 1932 C C . VAL A 1 246 ? -9.094 -16.752 9.476 1 95.99 246 VAL A C 1
ATOM 1934 O O . VAL A 1 246 ? -9.961 -16.918 8.615 1 95.99 246 VAL A O 1
ATOM 1937 N N . ASP A 1 247 ? -8.952 -17.543 10.553 1 96.23 247 ASP A N 1
ATOM 1938 C CA . ASP A 1 247 ? -9.868 -18.657 10.775 1 96.23 247 ASP A CA 1
ATOM 1939 C C . ASP A 1 247 ? -11.302 -18.162 10.949 1 96.23 247 ASP A C 1
ATOM 1941 O O . ASP A 1 247 ? -12.243 -18.775 10.44 1 96.23 247 ASP A O 1
ATOM 1945 N N . ALA A 1 248 ? -11.423 -17.117 11.661 1 96.72 248 ALA A N 1
ATOM 1946 C CA . ALA A 1 248 ? -12.751 -16.545 11.865 1 96.72 248 ALA A CA 1
ATOM 1947 C C . ALA A 1 248 ? -13.35 -16.064 10.547 1 96.72 248 ALA A C 1
ATOM 1949 O O . ALA A 1 248 ? -14.541 -16.255 10.293 1 96.72 248 ALA A O 1
ATOM 1950 N N . VAL A 1 249 ? -12.547 -15.443 9.701 1 96.66 249 VAL A N 1
ATOM 1951 C CA . VAL A 1 249 ? -13.003 -14.968 8.398 1 96.66 249 VAL A CA 1
ATOM 1952 C C . VAL A 1 249 ? -13.441 -16.153 7.54 1 96.66 249 VAL A C 1
ATOM 1954 O O . VAL A 1 249 ? -14.484 -16.099 6.884 1 96.66 249 VAL A O 1
ATOM 1957 N N . TRP A 1 250 ? -12.625 -17.175 7.537 1 96.5 250 TRP A N 1
ATOM 1958 C CA . TRP A 1 250 ? -12.935 -18.359 6.742 1 96.5 250 TRP A CA 1
ATOM 1959 C C . TRP A 1 250 ? -14.246 -18.992 7.196 1 96.5 250 TRP A C 1
ATOM 1961 O O . TRP A 1 250 ? -15.076 -19.375 6.368 1 96.5 250 TRP A O 1
ATOM 1971 N N . MET A 1 251 ? -14.477 -19.11 8.49 1 95.82 251 MET A N 1
ATOM 1972 C CA . MET A 1 251 ? -15.689 -19.712 9.039 1 95.82 251 MET A CA 1
ATOM 1973 C C . MET A 1 251 ? -16.925 -18.919 8.627 1 95.82 251 MET A C 1
ATOM 1975 O O . MET A 1 251 ? -17.929 -19.499 8.212 1 95.82 251 MET A O 1
ATOM 1979 N N . THR A 1 252 ? -16.795 -17.639 8.736 1 95.03 252 THR A N 1
ATOM 1980 C CA . THR A 1 252 ? -17.91 -16.782 8.349 1 95.03 252 THR A CA 1
ATOM 1981 C C . THR A 1 252 ? -18.154 -16.859 6.845 1 95.03 252 THR A C 1
ATOM 1983 O O . THR A 1 252 ? -19.303 -16.882 6.398 1 95.03 252 THR A O 1
ATOM 1986 N N . PHE A 1 253 ? -17.142 -16.919 6.082 1 95.79 253 PHE A N 1
ATOM 1987 C CA . PHE A 1 253 ? -17.213 -17.004 4.628 1 95.79 253 PHE A CA 1
ATOM 1988 C C . PHE A 1 253 ? -17.91 -18.288 4.195 1 95.79 253 PHE A C 1
ATOM 1990 O O . PHE A 1 253 ? -18.777 -18.264 3.319 1 95.79 253 PHE A O 1
ATOM 1997 N N . GLU A 1 254 ? -17.56 -19.357 4.855 1 92.59 254 GLU A N 1
ATOM 1998 C CA . GLU A 1 254 ? -18.143 -20.657 4.535 1 92.59 254 GLU A CA 1
ATOM 1999 C C . GLU A 1 254 ? -19.627 -20.698 4.886 1 92.59 254 GLU A C 1
ATOM 2001 O O . GLU A 1 254 ? -20.431 -21.267 4.145 1 92.59 254 GLU A O 1
ATOM 2006 N N . ARG A 1 255 ? -19.934 -20.097 5.95 1 90.57 255 ARG A N 1
ATOM 2007 C CA . ARG A 1 255 ? -21.325 -20.081 6.391 1 90.57 255 ARG A CA 1
ATOM 2008 C C . ARG A 1 255 ? -22.192 -19.263 5.439 1 90.57 255 ARG A C 1
ATOM 2010 O O . ARG A 1 255 ? -23.333 -19.633 5.156 1 90.57 255 ARG A O 1
ATOM 2017 N N . SER A 1 256 ? -21.627 -18.185 4.993 1 87.53 256 SER A N 1
ATOM 2018 C CA . SER A 1 256 ? -22.371 -17.303 4.099 1 87.53 256 SER A CA 1
ATOM 2019 C C . SER A 1 256 ? -22.59 -17.953 2.737 1 87.53 256 SER A C 1
ATOM 2021 O O . SER A 1 256 ? -23.609 -17.714 2.086 1 87.53 256 SER A O 1
ATOM 2023 N N . ARG A 1 257 ? -21.759 -18.763 2.283 1 84 257 ARG A N 1
ATOM 2024 C CA . ARG A 1 257 ? -21.861 -19.425 0.986 1 84 257 ARG A CA 1
ATOM 2025 C C . ARG A 1 257 ? -22.825 -20.605 1.048 1 84 257 ARG A C 1
ATOM 2027 O O . ARG A 1 257 ? -23.504 -20.911 0.066 1 84 257 ARG A O 1
ATOM 2034 N N . ALA A 1 258 ? -22.77 -21.248 2.131 1 76.1 258 ALA A N 1
ATOM 2035 C CA . ALA A 1 258 ? -23.675 -22.38 2.309 1 76.1 258 ALA A CA 1
ATOM 2036 C C . ALA A 1 258 ? -25.128 -21.917 2.372 1 76.1 258 ALA A C 1
ATOM 2038 O O . ALA A 1 258 ? -26.041 -22.668 2.021 1 76.1 258 ALA A O 1
ATOM 2039 N N . ALA A 1 259 ? -25.269 -20.752 2.798 1 68.53 259 ALA A N 1
ATOM 2040 C CA . ALA A 1 259 ? -26.618 -20.211 2.938 1 68.53 259 ALA A CA 1
ATOM 2041 C C . ALA A 1 259 ? -27.152 -19.713 1.598 1 68.53 259 ALA A C 1
ATOM 2043 O O . ALA A 1 259 ? -28.354 -19.48 1.449 1 68.53 259 ALA A O 1
ATOM 2044 N N . LEU A 1 260 ? -26.253 -19.565 0.612 1 60.78 260 LEU A N 1
ATOM 2045 C CA . LEU A 1 260 ? -26.694 -19.167 -0.721 1 60.78 260 LEU A CA 1
ATOM 2046 C C . LEU A 1 260 ? -26.998 -20.39 -1.58 1 60.78 260 LEU A C 1
ATOM 2048 O O . LEU A 1 260 ? -26.243 -21.364 -1.57 1 60.78 260 LEU A O 1
ATOM 2052 N N . MET B 1 1 ? 7.988 48.142 39.352 1 24 1 MET B N 1
ATOM 2053 C CA . MET B 1 1 ? 6.715 47.427 39.369 1 24 1 MET B CA 1
ATOM 2054 C C . MET B 1 1 ? 6.488 46.689 38.054 1 24 1 MET B C 1
ATOM 2056 O O . MET B 1 1 ? 5.902 47.241 37.121 1 24 1 MET B O 1
ATOM 2060 N N . CYS B 1 2 ? 7.316 46.062 37.414 1 26.13 2 CYS B N 1
ATOM 2061 C CA . CYS B 1 2 ? 7.49 45.498 36.081 1 26.13 2 CYS B CA 1
ATOM 2062 C C . CYS B 1 2 ? 6.477 44.39 35.82 1 26.13 2 CYS B C 1
ATOM 2064 O O . CYS B 1 2 ? 6.501 43.352 36.485 1 26.13 2 CYS B O 1
ATOM 2066 N N . VAL B 1 3 ? 5.253 44.699 35.32 1 27.68 3 VAL B N 1
ATOM 2067 C CA . VAL B 1 3 ? 4.067 43.899 35.036 1 27.68 3 VAL B CA 1
ATOM 2068 C C . VAL B 1 3 ? 4.422 42.772 34.068 1 27.68 3 VAL B C 1
ATOM 2070 O O . VAL B 1 3 ? 4.924 43.024 32.97 1 27.68 3 VAL B O 1
ATOM 2073 N N . ALA B 1 4 ? 4.807 41.598 34.465 1 24.69 4 ALA B N 1
ATOM 2074 C CA . ALA B 1 4 ? 5.046 40.322 33.796 1 24.69 4 ALA B CA 1
ATOM 2075 C C . ALA B 1 4 ? 3.924 40 32.813 1 24.69 4 ALA B C 1
ATOM 2077 O O . ALA B 1 4 ? 2.8 39.699 33.221 1 24.69 4 ALA B O 1
ATOM 2078 N N . ARG B 1 5 ? 3.822 40.591 31.628 1 24.83 5 ARG B N 1
ATOM 2079 C CA . ARG B 1 5 ? 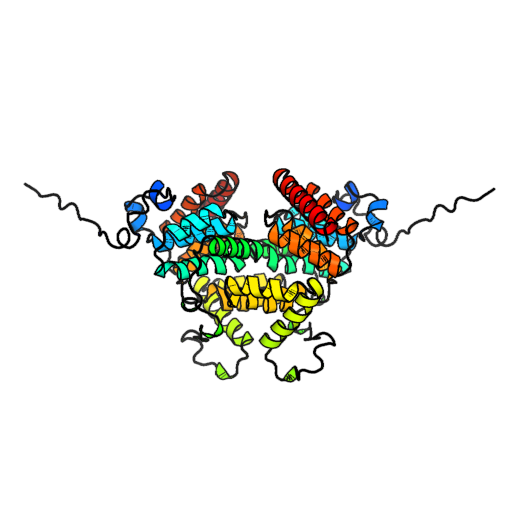2.854 40.359 30.561 1 24.83 5 ARG B CA 1
ATOM 2080 C C . ARG B 1 5 ? 2.801 38.883 30.181 1 24.83 5 ARG B C 1
ATOM 2082 O O . ARG B 1 5 ? 3.743 38.355 29.586 1 24.83 5 ARG B O 1
ATOM 2089 N N . ARG B 1 6 ? 2.197 37.995 31.004 1 27.41 6 ARG B N 1
ATOM 2090 C CA . ARG B 1 6 ? 1.751 36.633 30.732 1 27.41 6 ARG B CA 1
ATOM 2091 C C . ARG B 1 6 ? 1.134 36.525 29.342 1 27.41 6 ARG B C 1
ATOM 2093 O O . ARG B 1 6 ? 0.062 37.078 29.088 1 27.41 6 ARG B O 1
ATOM 2100 N N . ILE B 1 7 ? 1.799 36.63 28.302 1 25.5 7 ILE B N 1
ATOM 2101 C CA . ILE B 1 7 ? 1.394 36.511 26.905 1 25.5 7 ILE B CA 1
ATOM 2102 C C . ILE B 1 7 ? 0.436 35.333 26.744 1 25.5 7 ILE B C 1
ATOM 2104 O O . ILE B 1 7 ? 0.808 34.184 26.993 1 25.5 7 ILE B O 1
ATOM 2108 N N . LEU B 1 8 ? -0.946 35.51 26.866 1 26.98 8 LEU B N 1
ATOM 2109 C CA . LEU B 1 8 ? -2.158 34.769 26.533 1 26.98 8 LEU B CA 1
ATOM 2110 C C . LEU B 1 8 ? -2.016 34.071 25.185 1 26.98 8 LEU B C 1
ATOM 2112 O O . LEU B 1 8 ? -2.125 34.709 24.136 1 26.98 8 LEU B O 1
ATOM 2116 N N . LEU B 1 9 ? -1.036 33.539 24.759 1 30.24 9 LEU B N 1
ATOM 2117 C CA . LEU B 1 9 ? -0.991 32.58 23.66 1 30.24 9 LEU B CA 1
ATOM 2118 C C . LEU B 1 9 ? -2.354 31.929 23.451 1 30.24 9 LEU B C 1
ATOM 2120 O O . LEU B 1 9 ? -2.856 31.232 24.335 1 30.24 9 LEU B O 1
ATOM 2124 N N . SER B 1 10 ? -3.343 32.443 22.583 1 30.24 10 SER B N 1
ATOM 2125 C CA . SER B 1 10 ? -4.745 32.595 22.208 1 30.24 10 SER B CA 1
ATOM 2126 C C . SER B 1 10 ? -5.404 31.24 21.972 1 30.24 10 SER B C 1
ATOM 2128 O O . SER B 1 10 ? -4.722 30.251 21.699 1 30.24 10 SER B O 1
ATOM 2130 N N . SER B 1 11 ? -7.032 30.964 22.151 1 35.09 11 SER B N 1
ATOM 2131 C CA . SER B 1 11 ? -8.409 30.49 22.238 1 35.09 11 SER B CA 1
ATOM 2132 C C . SER B 1 11 ? -8.875 29.897 20.912 1 35.09 11 SER B C 1
ATOM 2134 O O . SER B 1 11 ? -9.899 29.213 20.858 1 35.09 11 SER B O 1
ATOM 2136 N N . SER B 1 12 ? -8.373 30.183 19.764 1 35.89 12 SER B N 1
ATOM 2137 C CA . SER B 1 12 ? -9.066 29.904 18.511 1 35.89 12 SER B CA 1
ATOM 2138 C C . SER B 1 12 ? -8.945 28.433 18.127 1 35.89 12 SER B C 1
ATOM 2140 O O . SER B 1 12 ? -9.928 27.808 17.726 1 35.89 12 SER B O 1
ATOM 2142 N N . LEU B 1 13 ? -7.778 27.894 17.885 1 40.09 13 LEU B N 1
ATOM 2143 C CA . LEU B 1 13 ? -7.753 26.471 17.566 1 40.09 13 LEU B CA 1
ATOM 2144 C C . LEU B 1 13 ? -8.319 25.646 18.717 1 40.09 13 LEU B C 1
ATOM 2146 O O . LEU B 1 13 ? -9.093 24.712 18.496 1 40.09 13 LEU B O 1
ATOM 2150 N N . TYR B 1 14 ? -7.766 25.712 20.024 1 44.45 14 TYR B N 1
ATOM 2151 C CA . TYR B 1 14 ? -8.607 25.256 21.126 1 44.45 14 TYR B CA 1
ATOM 2152 C C . TYR B 1 14 ? -9.992 25.888 21.052 1 44.45 14 TYR B C 1
ATOM 2154 O O . TYR B 1 14 ? -10.968 25.318 21.544 1 44.45 14 TYR B O 1
ATOM 2162 N N . SER B 1 15 ? -9.988 27.102 20.509 1 44.12 15 SER B N 1
ATOM 2163 C CA . SER B 1 15 ? -11.224 27.81 20.191 1 44.12 15 SER B CA 1
ATOM 2164 C C . SER B 1 15 ? -11.883 27.238 18.941 1 44.12 15 SER B C 1
ATOM 2166 O O . SER B 1 15 ? -13.104 27.311 18.788 1 44.12 15 SER B O 1
ATOM 2168 N N . SER B 1 16 ? -10.995 26.803 17.95 1 47.47 16 SER B N 1
ATOM 2169 C CA . SER B 1 16 ? -11.623 26.241 16.758 1 47.47 16 SER B CA 1
ATOM 2170 C C . SER B 1 16 ? -12.085 24.808 17 1 47.47 16 SER B C 1
ATOM 2172 O O . SER B 1 16 ? -12.834 24.248 16.197 1 47.47 16 SER B O 1
ATOM 2174 N N . ILE B 1 17 ? -11.321 24.11 17.791 1 52.35 17 ILE B N 1
ATOM 2175 C CA . ILE B 1 17 ? -11.836 22.804 18.187 1 52.35 17 ILE B CA 1
ATOM 2176 C C . ILE B 1 17 ? -12.84 22.97 19.326 1 52.35 17 ILE B C 1
ATOM 2178 O O . ILE B 1 17 ? -12.515 23.539 20.371 1 52.35 17 ILE B O 1
ATOM 2182 N N . PRO B 1 18 ? -14.128 23.015 19.111 1 47.58 18 PRO B N 1
ATOM 2183 C CA . PRO B 1 18 ? -15.124 23.194 20.17 1 47.58 18 PRO B CA 1
ATOM 2184 C C . PRO B 1 18 ? -14.714 22.53 21.483 1 47.58 18 PRO B C 1
ATOM 2186 O O . PRO B 1 18 ? -14.208 21.406 21.479 1 47.58 18 PRO B O 1
ATOM 2189 N N . LYS B 1 19 ? -14.389 23.27 22.584 1 43.74 19 LYS B N 1
ATOM 2190 C CA . LYS B 1 19 ? -14.168 22.855 23.966 1 43.74 19 LYS B CA 1
ATOM 2191 C C . LYS B 1 19 ? -14.979 21.606 24.301 1 43.74 19 LYS B C 1
ATOM 2193 O O . LYS B 1 19 ? -14.696 20.923 25.288 1 43.74 19 LYS B O 1
ATOM 2198 N N . ARG B 1 20 ? -16.135 21.519 23.801 1 41.84 20 ARG B N 1
ATOM 2199 C CA . ARG B 1 20 ? -17.085 20.541 24.322 1 41.84 20 ARG B CA 1
ATOM 2200 C C . ARG B 1 20 ? -16.497 19.135 24.291 1 41.84 20 ARG B C 1
ATOM 2202 O O . ARG B 1 20 ? -17.121 18.185 24.769 1 41.84 20 ARG B O 1
ATOM 2209 N N . ARG B 1 21 ? -15.525 18.886 23.36 1 44.83 21 ARG B N 1
ATOM 2210 C CA . ARG B 1 21 ? -15.346 17.445 23.209 1 44.83 21 ARG B CA 1
ATOM 2211 C C . ARG B 1 21 ? -14.453 16.886 24.312 1 44.83 21 ARG B C 1
ATOM 2213 O O . ARG B 1 21 ? -13.278 16.593 24.078 1 44.83 21 ARG B O 1
ATOM 2220 N N . LEU B 1 22 ? -14.471 17.49 25.41 1 43.88 22 LEU B N 1
ATOM 2221 C CA . LEU B 1 22 ? -13.876 17.079 26.677 1 43.88 22 LEU B CA 1
ATOM 2222 C C . LEU B 1 22 ? -13.93 15.563 26.837 1 43.88 22 LEU B C 1
ATOM 2224 O O . LEU B 1 22 ? -13.118 14.982 27.56 1 43.88 22 LEU B O 1
ATOM 2228 N N . GLU B 1 23 ? -14.996 14.992 26.326 1 48.16 23 GLU B N 1
ATOM 2229 C CA . GLU B 1 23 ? -15.131 13.57 26.626 1 48.16 23 GLU B CA 1
ATOM 2230 C C . GLU B 1 23 ? -14.183 12.734 25.771 1 48.16 23 GLU B C 1
ATOM 2232 O O . GLU B 1 23 ? -13.953 11.557 26.059 1 48.16 23 GLU B O 1
ATOM 2237 N N . ILE B 1 24 ? -13.616 13.396 24.731 1 59.95 24 ILE B N 1
ATOM 2238 C CA . ILE B 1 24 ? -12.804 12.532 23.881 1 59.95 24 ILE B CA 1
ATOM 2239 C C . ILE B 1 24 ? -11.347 12.586 24.333 1 59.95 24 ILE B C 1
ATOM 2241 O O . ILE B 1 24 ? -10.749 13.663 24.394 1 59.95 24 ILE B O 1
ATOM 2245 N N . HIS B 1 25 ? -10.862 11.606 24.979 1 77.92 25 HIS B N 1
ATOM 2246 C CA . HIS B 1 25 ? -9.508 11.366 25.465 1 77.92 25 HIS B CA 1
ATOM 2247 C C . HIS B 1 25 ? -8.538 11.149 24.308 1 77.92 25 HIS B C 1
ATOM 2249 O O . HIS B 1 25 ? -7.87 10.115 24.238 1 77.92 25 HIS B O 1
ATOM 2255 N N . HIS B 1 26 ? -8.627 12.129 23.388 1 86.44 26 HIS B N 1
ATOM 2256 C CA . HIS B 1 26 ? -7.663 12.012 22.301 1 86.44 26 HIS B CA 1
ATOM 2257 C C . HIS B 1 26 ? -6.237 12.213 22.805 1 86.44 26 HIS B C 1
ATOM 2259 O O . HIS B 1 26 ? -5.975 13.13 23.587 1 86.44 26 HIS B O 1
ATOM 2265 N N . PRO B 1 27 ? -5.29 11.455 22.295 1 84.86 27 PRO B N 1
ATOM 2266 C CA . PRO B 1 27 ? -3.92 11.497 22.812 1 84.86 27 PRO B CA 1
ATOM 2267 C C . PRO B 1 27 ? -3.282 12.878 22.68 1 84.86 27 PRO B C 1
ATOM 2269 O O . PRO B 1 27 ? -2.438 13.253 23.497 1 84.86 27 PRO B O 1
ATOM 2272 N N . LEU B 1 28 ? -3.653 13.626 21.679 1 82.45 28 LEU B N 1
ATOM 2273 C CA . LEU B 1 28 ? -3.126 14.975 21.498 1 82.45 28 LEU B CA 1
ATOM 2274 C C . LEU B 1 28 ? -3.366 15.824 22.742 1 82.45 28 LEU B C 1
ATOM 2276 O O . LEU B 1 28 ? -2.48 16.565 23.173 1 82.45 28 LEU B O 1
ATOM 2280 N N . PHE B 1 29 ? -4.498 15.6 23.357 1 79.27 29 PHE B N 1
ATOM 2281 C CA . PHE B 1 29 ? -4.904 16.475 24.45 1 79.27 29 PHE B CA 1
ATOM 2282 C C . PHE B 1 29 ? -4.511 15.878 25.796 1 79.27 29 PHE B C 1
ATOM 2284 O O . PHE B 1 29 ? -4.416 16.594 26.795 1 79.27 29 PHE B O 1
ATOM 2291 N N . VAL B 1 30 ? -4.246 14.606 25.73 1 80.46 30 VAL B N 1
ATOM 2292 C CA . VAL B 1 30 ? -3.889 13.916 26.965 1 80.46 30 VAL B CA 1
ATOM 2293 C C . VAL B 1 30 ? -2.378 13.984 27.176 1 80.46 30 VAL B C 1
ATOM 2295 O O . VAL B 1 30 ? -1.91 14.195 28.298 1 80.46 30 VAL B O 1
ATOM 2298 N N . HIS B 1 31 ? -1.645 13.93 26.05 1 82.18 31 HIS B N 1
ATOM 2299 C CA . HIS B 1 31 ? -0.213 13.701 26.203 1 82.18 31 HIS B CA 1
ATOM 2300 C C . HIS B 1 31 ? 0.59 14.92 25.764 1 82.18 31 HIS B C 1
ATOM 2302 O O . HIS B 1 31 ? 1.793 15.003 26.024 1 82.18 31 HIS B O 1
ATOM 2308 N N . PHE B 1 32 ? -0.022 15.842 25.053 1 78.49 32 PHE B N 1
ATOM 2309 C CA . PHE B 1 32 ? 0.72 16.994 24.553 1 78.49 32 PHE B CA 1
ATOM 2310 C C . PHE B 1 32 ? 0.248 18.276 25.227 1 78.49 32 PHE B C 1
ATOM 2312 O O . PHE B 1 32 ? -0.956 18.496 25.382 1 78.49 32 PHE B O 1
ATOM 2319 N N . LYS B 1 33 ? 1.246 18.974 25.754 1 72.18 33 LYS B N 1
ATOM 2320 C CA . LYS B 1 33 ? 0.98 20.222 26.464 1 72.18 33 LYS B CA 1
ATOM 2321 C C . LYS B 1 33 ? 1.078 21.42 25.525 1 72.18 33 LYS B C 1
ATOM 2323 O O . LYS B 1 33 ? 1.501 21.282 24.375 1 72.18 33 LYS B O 1
ATOM 2328 N N . GLU B 1 34 ? 0.695 22.483 26.026 1 65.08 34 GLU B N 1
ATOM 2329 C CA . GLU B 1 34 ? 0.644 23.723 25.257 1 65.08 34 GLU B CA 1
ATOM 2330 C C . GLU B 1 34 ? 2.001 24.046 24.64 1 65.08 34 GLU B C 1
ATOM 2332 O O . GLU B 1 34 ? 2.075 24.55 23.517 1 65.08 34 GLU B O 1
ATOM 2337 N N . GLU B 1 35 ? 2.979 23.727 25.321 1 61.01 35 GLU B N 1
ATOM 2338 C CA . GLU B 1 35 ? 4.326 24.012 24.837 1 61.01 35 GLU B CA 1
ATOM 2339 C C . GLU B 1 35 ? 4.648 23.197 23.588 1 61.01 35 GLU B C 1
ATOM 2341 O O . GLU B 1 35 ? 5.432 23.633 22.741 1 61.01 35 GLU B O 1
ATOM 2346 N N . ASP B 1 36 ? 4.019 22.048 23.473 1 68.78 36 ASP B N 1
ATOM 2347 C CA . ASP B 1 36 ? 4.244 21.172 22.327 1 68.78 36 ASP B CA 1
ATOM 2348 C C . ASP B 1 36 ? 3.52 21.694 21.088 1 68.78 36 ASP B C 1
ATOM 2350 O O . ASP B 1 36 ? 3.886 21.356 19.96 1 68.78 36 ASP B O 1
ATOM 2354 N N . PHE B 1 37 ? 2.59 22.473 21.401 1 69.5 37 PHE B N 1
ATOM 2355 C CA . PHE B 1 37 ? 1.775 22.994 20.309 1 69.5 37 PHE B CA 1
ATOM 2356 C C . PHE B 1 37 ? 2.517 24.092 19.557 1 69.5 37 PHE B C 1
ATOM 2358 O O . PHE B 1 37 ? 2.168 24.418 18.42 1 69.5 37 PHE B O 1
ATOM 2365 N N . GLY B 1 38 ? 3.561 24.562 20.111 1 74.79 38 GLY B N 1
ATOM 2366 C CA . GLY B 1 38 ? 4.411 25.525 19.428 1 74.79 38 GLY B CA 1
ATOM 2367 C C . GLY B 1 38 ? 5.294 24.896 18.368 1 74.79 38 GLY B C 1
ATOM 2368 O O . GLY B 1 38 ? 5.705 25.564 17.417 1 74.79 38 GLY B O 1
ATOM 2369 N N . LEU B 1 39 ? 5.48 23.651 18.507 1 88.08 39 LEU B N 1
ATOM 2370 C CA . LEU B 1 39 ? 6.386 22.982 17.579 1 88.08 39 LEU B CA 1
ATOM 2371 C C . LEU B 1 39 ? 5.652 22.565 16.309 1 88.08 39 LEU B C 1
ATOM 2373 O O . LEU B 1 39 ? 6.144 22.788 15.201 1 88.08 39 LEU B O 1
ATOM 2377 N N . ILE B 1 40 ? 4.518 21.943 16.43 1 93.61 40 ILE B N 1
ATOM 2378 C CA . ILE B 1 40 ? 3.639 21.553 15.333 1 93.61 40 ILE B CA 1
ATOM 2379 C C . ILE B 1 40 ? 2.206 21.979 15.642 1 93.61 40 ILE B C 1
ATOM 2381 O O . ILE B 1 40 ? 1.686 21.691 16.722 1 93.61 40 ILE B O 1
ATOM 2385 N N . ASP B 1 41 ? 1.595 22.736 14.762 1 92.11 41 ASP B N 1
ATOM 2386 C CA . ASP B 1 41 ? 0.225 23.18 15.002 1 92.11 41 ASP B CA 1
ATOM 2387 C C . ASP B 1 41 ? -0.704 21.992 15.237 1 92.11 41 ASP B C 1
ATOM 2389 O O . ASP B 1 41 ? -0.504 20.918 14.664 1 92.11 41 ASP B O 1
ATOM 2393 N N . PRO B 1 42 ? -1.709 22.07 15.995 1 91.44 42 PRO B N 1
ATOM 2394 C CA . PRO B 1 42 ? -2.575 20.972 16.429 1 91.44 42 PRO B CA 1
ATOM 2395 C C . PRO B 1 42 ? -3.233 20.242 15.26 1 91.44 42 PRO B C 1
ATOM 2397 O O . PRO B 1 42 ? -3.381 19.018 15.296 1 91.44 42 PRO B O 1
ATOM 2400 N N . LEU B 1 43 ? -3.64 20.97 14.209 1 94.11 43 LEU B N 1
ATOM 2401 C CA . LEU B 1 43 ? -4.286 20.321 13.073 1 94.11 43 LEU B CA 1
ATOM 2402 C C . LEU B 1 43 ? -3.319 19.379 12.364 1 94.11 43 LEU B C 1
ATOM 2404 O O . LEU B 1 43 ? -3.661 18.228 12.083 1 94.11 43 LEU B O 1
ATOM 2408 N N . THR B 1 44 ? -2.122 19.928 12.151 1 96.4 44 THR B N 1
ATOM 2409 C CA . THR B 1 44 ? -1.097 19.092 11.534 1 96.4 44 THR B CA 1
ATOM 2410 C C . THR B 1 44 ? -0.802 17.871 12.4 1 96.4 44 THR B C 1
ATOM 2412 O O . THR B 1 44 ? -0.64 16.763 11.885 1 96.4 44 THR B O 1
ATOM 2415 N N . ARG B 1 45 ? -0.796 18.065 13.65 1 95.36 45 ARG B N 1
ATOM 2416 C CA . ARG B 1 45 ? -0.547 16.952 14.561 1 95.36 45 ARG B CA 1
ATOM 2417 C C . ARG B 1 45 ? -1.648 15.902 14.456 1 95.36 45 ARG B C 1
ATOM 2419 O O . ARG B 1 45 ? -1.369 14.701 14.442 1 95.36 45 ARG B O 1
ATOM 2426 N N . ILE B 1 46 ? -2.871 16.303 14.364 1 96.37 46 ILE B N 1
ATOM 2427 C CA . ILE B 1 46 ? -3.976 15.359 14.235 1 96.37 46 ILE B CA 1
ATOM 2428 C C . ILE B 1 46 ? -3.86 14.607 12.911 1 96.37 46 ILE B C 1
ATOM 2430 O O . ILE B 1 46 ? -4.115 13.402 12.85 1 96.37 46 ILE B O 1
ATOM 2434 N N . TYR B 1 47 ? -3.428 15.302 11.817 1 98.29 47 TYR B N 1
ATOM 2435 C CA . TYR B 1 47 ? -3.235 14.623 10.54 1 98.29 47 TYR B CA 1
ATOM 2436 C C . TYR B 1 47 ? -2.206 13.507 10.666 1 98.29 47 TYR B C 1
ATOM 2438 O O . TYR B 1 47 ? -2.346 12.452 10.043 1 98.29 47 TYR B O 1
ATOM 2446 N N . THR B 1 48 ? -1.173 13.732 11.506 1 98.05 48 THR B N 1
ATOM 2447 C CA . THR B 1 48 ? -0.152 12.705 11.678 1 98.05 48 THR B CA 1
ATOM 2448 C C . THR B 1 48 ? -0.691 11.539 12.502 1 98.05 48 THR B C 1
ATOM 2450 O O . THR B 1 48 ? -0.321 10.386 12.272 1 98.05 48 THR B O 1
ATOM 2453 N N . PHE B 1 49 ? -1.602 11.797 13.471 1 97.61 49 PHE B N 1
ATOM 2454 C CA . PHE B 1 49 ? -2.291 10.72 14.171 1 97.61 49 PHE B CA 1
ATOM 2455 C C . PHE B 1 49 ? -3.156 9.915 13.209 1 97.61 49 PHE B C 1
ATOM 2457 O O . PHE B 1 49 ? -3.162 8.683 13.254 1 97.61 49 PHE B O 1
ATOM 2464 N N . VAL B 1 50 ? -3.867 10.622 12.316 1 98.58 50 VAL B N 1
ATOM 2465 C CA . VAL B 1 50 ? -4.711 9.969 11.321 1 98.58 50 VAL B CA 1
ATOM 2466 C C . VAL B 1 50 ? -3.867 9.026 10.466 1 98.58 50 VAL B C 1
ATOM 2468 O O . VAL B 1 50 ? -4.245 7.873 10.244 1 98.58 50 VAL B O 1
ATOM 2471 N N . ALA B 1 51 ? -2.702 9.497 10.017 1 98.58 51 ALA B N 1
ATOM 2472 C CA . ALA B 1 51 ? -1.813 8.692 9.183 1 98.58 51 ALA B CA 1
ATOM 2473 C C . ALA B 1 51 ? -1.314 7.464 9.94 1 98.58 51 ALA B C 1
ATOM 2475 O O . ALA B 1 51 ? -1.292 6.358 9.395 1 98.58 51 ALA B O 1
ATOM 2476 N N . SER B 1 52 ? -0.979 7.648 11.209 1 97.73 52 SER B N 1
ATOM 2477 C CA . SER B 1 52 ? -0.48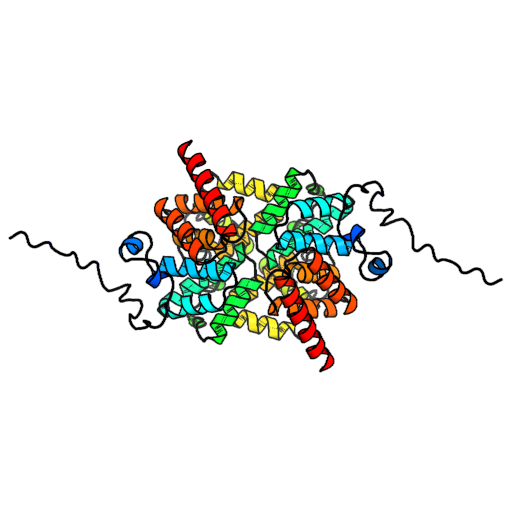4 6.546 12.028 1 97.73 52 SER B CA 1
ATOM 2478 C C . SER B 1 52 ? -1.572 5.505 12.27 1 97.73 52 SER B C 1
ATOM 2480 O O . SER B 1 52 ? -1.316 4.302 12.192 1 97.73 52 SER B O 1
ATOM 2482 N N . HIS B 1 53 ? -2.751 5.99 12.608 1 97.82 53 HIS B N 1
ATOM 2483 C CA . HIS B 1 53 ? -3.848 5.074 12.896 1 97.82 53 HIS B CA 1
ATOM 2484 C C . HIS B 1 53 ? -4.298 4.339 11.638 1 97.82 53 HIS B C 1
ATOM 2486 O O . HIS B 1 53 ? -4.695 3.174 11.703 1 97.82 53 HIS B O 1
ATOM 2492 N N . THR B 1 54 ? -4.234 5.008 10.479 1 98.32 54 THR B N 1
ATOM 2493 C CA . THR B 1 54 ? -4.51 4.322 9.222 1 98.32 54 THR B CA 1
ATOM 2494 C C . THR B 1 54 ? -3.487 3.216 8.974 1 98.32 54 THR B C 1
ATOM 2496 O O . THR B 1 54 ? -3.854 2.09 8.632 1 98.32 54 THR B O 1
ATOM 2499 N N . SER B 1 55 ? -2.244 3.562 9.176 1 97.28 55 SER B N 1
ATOM 2500 C CA . SER B 1 55 ? -1.161 2.614 8.941 1 97.28 55 SER B CA 1
ATOM 2501 C C . SER B 1 55 ? -1.27 1.408 9.869 1 97.28 55 SER B C 1
ATOM 2503 O O . SER B 1 55 ? -0.994 0.278 9.462 1 97.28 55 SER B O 1
ATOM 2505 N N . SER B 1 56 ? -1.711 1.596 11.113 1 95.31 56 SER B N 1
ATOM 2506 C CA . SER B 1 56 ? -1.784 0.516 12.091 1 95.31 56 SER B CA 1
ATOM 2507 C C . SER B 1 56 ? -3.102 -0.243 11.979 1 95.31 56 SER B C 1
ATOM 2509 O O . SER B 1 56 ? -3.257 -1.318 12.563 1 95.31 56 SER B O 1
ATOM 2511 N N . GLY B 1 57 ? -4.069 0.371 11.246 1 95.79 57 GLY B N 1
ATOM 2512 C CA . GLY B 1 57 ? -5.386 -0.239 11.155 1 95.79 57 GLY B CA 1
ATOM 2513 C C . GLY B 1 57 ? -6.227 -0.032 12.4 1 95.79 57 GLY B C 1
ATOM 2514 O O . GLY B 1 57 ? -7.126 -0.825 12.688 1 95.79 57 GLY B O 1
ATOM 2515 N N . ASN B 1 58 ? -5.872 0.952 13.203 1 96.33 58 ASN B N 1
ATOM 2516 C CA . ASN B 1 58 ? -6.647 1.255 14.401 1 96.33 58 ASN B CA 1
ATOM 2517 C C . ASN B 1 58 ? -7.895 2.069 14.069 1 96.33 58 ASN B C 1
ATOM 2519 O O . ASN B 1 58 ? -7.896 3.294 14.203 1 96.33 58 ASN B O 1
ATOM 2523 N N . LEU B 1 59 ? -8.949 1.424 13.784 1 97.55 59 LEU B N 1
ATOM 2524 C CA . LEU B 1 59 ? -10.149 2.028 13.216 1 97.55 59 LEU B CA 1
ATOM 2525 C C . LEU B 1 59 ? -10.886 2.861 14.26 1 97.55 59 LEU B C 1
ATOM 2527 O O . LEU B 1 59 ? -11.442 3.914 13.94 1 97.55 59 LEU B O 1
ATOM 2531 N N . SER B 1 60 ? -10.893 2.41 15.495 1 96.43 60 SER B N 1
ATOM 2532 C CA . SER B 1 60 ? -11.544 3.184 16.547 1 96.43 60 SER B CA 1
ATOM 2533 C C . SER B 1 60 ? -10.858 4.531 16.747 1 96.43 60 SER B C 1
ATOM 2535 O O . SER B 1 60 ? -11.525 5.556 16.907 1 96.43 60 SER B O 1
ATOM 2537 N N . SER B 1 61 ? -9.553 4.521 16.673 1 96.69 61 SER B N 1
ATOM 2538 C CA . SER B 1 61 ? -8.799 5.75 16.897 1 96.69 61 SER B CA 1
ATOM 2539 C C . SER B 1 61 ? -8.923 6.7 15.711 1 96.69 61 SER B C 1
ATOM 2541 O O . SER B 1 61 ? -8.888 7.921 15.879 1 96.69 61 SER B O 1
ATOM 2543 N N . ILE B 1 62 ? -9.115 6.196 14.519 1 97.64 62 ILE B N 1
ATOM 2544 C CA . ILE B 1 62 ? -9.335 7.054 13.36 1 97.64 62 ILE B CA 1
ATOM 2545 C C . ILE B 1 62 ? -10.631 7.842 13.539 1 97.64 62 ILE B C 1
ATOM 2547 O O . ILE B 1 62 ? -10.689 9.033 13.226 1 97.64 62 ILE B O 1
ATOM 2551 N N . LYS B 1 63 ? -11.608 7.124 14.011 1 97.26 63 LYS B N 1
ATOM 2552 C CA . LYS B 1 63 ? -12.873 7.792 14.303 1 97.26 63 LYS B CA 1
ATOM 2553 C C . LYS B 1 63 ? -12.677 8.927 15.304 1 97.26 63 LYS B C 1
ATOM 2555 O O . LYS B 1 63 ? -13.191 10.03 15.108 1 97.26 63 LYS B O 1
ATOM 2560 N N . GLU B 1 64 ? -11.894 8.616 16.323 1 96 64 GLU B N 1
ATOM 2561 C CA . GLU B 1 64 ? -11.634 9.612 17.358 1 96 64 GLU B CA 1
ATOM 2562 C C . GLU B 1 64 ? -10.881 10.812 16.792 1 96 64 GLU B C 1
ATOM 2564 O O . GLU B 1 64 ? -11.155 11.955 17.164 1 96 64 GLU B O 1
ATOM 2569 N N . ASP B 1 65 ? -9.952 10.555 15.912 1 97.16 65 ASP B N 1
ATOM 2570 C CA . ASP B 1 65 ? -9.224 11.641 15.262 1 97.16 65 ASP B CA 1
ATOM 2571 C C . ASP B 1 65 ? -10.18 12.593 14.547 1 97.16 65 ASP B C 1
ATOM 2573 O O . ASP B 1 65 ? -10.071 13.813 14.689 1 97.16 65 ASP B O 1
ATOM 2577 N N . PHE B 1 66 ? -11.138 12.037 13.792 1 97.66 66 PHE B N 1
ATOM 2578 C CA . PHE B 1 66 ? -12.038 12.845 12.978 1 97.66 66 PHE B CA 1
ATOM 2579 C C . PHE B 1 66 ? -13.076 13.544 13.849 1 97.66 66 PHE B C 1
ATOM 2581 O O . PHE B 1 66 ? -13.549 14.63 13.51 1 97.66 66 PHE B O 1
ATOM 2588 N N . GLN B 1 67 ? -13.379 12.979 14.962 1 95.58 67 GLN B N 1
ATOM 2589 C CA . GLN B 1 67 ? -14.386 13.552 15.849 1 95.58 67 GLN B CA 1
ATOM 2590 C C . GLN B 1 67 ? -13.888 14.847 16.484 1 95.58 67 GLN B C 1
ATOM 2592 O O . GLN B 1 67 ? -14.68 15.743 16.783 1 95.58 67 GLN B O 1
ATOM 2597 N N . VAL B 1 68 ? -12.576 14.965 16.625 1 94.06 68 VAL B N 1
ATOM 2598 C CA . VAL B 1 68 ? -12.053 16.146 17.303 1 94.06 68 VAL B CA 1
ATOM 2599 C C . VAL B 1 68 ? -11.791 17.253 16.284 1 94.06 68 VAL B C 1
ATOM 2601 O O . VAL B 1 68 ? -11.5 18.392 16.657 1 94.06 68 VAL B O 1
ATOM 2604 N N . LEU B 1 69 ? -11.953 16.945 14.999 1 94.89 69 LEU B N 1
ATOM 2605 C CA . LEU B 1 69 ? -11.687 17.921 13.948 1 94.89 69 LEU B CA 1
ATOM 2606 C C . LEU B 1 69 ? -12.935 18.741 13.639 1 94.89 69 LEU B C 1
ATOM 2608 O O . LEU B 1 69 ? -14.04 18.198 13.574 1 94.89 69 LEU B O 1
ATOM 2612 N N . PRO B 1 70 ? -12.732 20.074 13.46 1 93.49 70 PRO B N 1
ATOM 2613 C CA . PRO B 1 70 ? -13.819 20.799 12.797 1 93.49 70 PRO B CA 1
ATOM 2614 C C . PRO B 1 70 ? -14.14 20.244 11.412 1 93.49 70 PRO B C 1
ATOM 2616 O O . PRO B 1 70 ? -13.254 19.716 10.734 1 93.49 70 PRO B O 1
ATOM 2619 N N . TYR B 1 71 ? -15.331 20.39 10.967 1 94.32 71 TYR B N 1
ATOM 2620 C CA . TYR B 1 71 ? -15.802 19.82 9.71 1 94.32 71 TYR B CA 1
ATOM 2621 C C . TYR B 1 71 ? -14.918 20.257 8.548 1 94.32 71 TYR B C 1
ATOM 2623 O O . TYR B 1 71 ? -14.574 19.448 7.683 1 94.32 71 TYR B O 1
ATOM 2631 N N . GLN B 1 72 ? -14.509 21.528 8.563 1 93.06 72 GLN B N 1
ATOM 2632 C CA . GLN B 1 72 ? -13.778 22.087 7.431 1 93.06 72 GLN B CA 1
ATOM 2633 C C . GLN B 1 72 ? -12.398 21.448 7.297 1 93.06 72 GLN B C 1
ATOM 2635 O O . GLN B 1 72 ? -11.779 21.514 6.234 1 93.06 72 GLN B O 1
ATOM 2640 N N . ASN B 1 73 ? -11.91 20.769 8.385 1 96.48 73 ASN B N 1
ATOM 2641 C CA . ASN B 1 73 ? -10.577 20.175 8.37 1 96.48 73 ASN B CA 1
ATOM 2642 C C . ASN B 1 73 ? -10.634 18.681 8.064 1 96.48 73 ASN B C 1
ATOM 2644 O O . ASN B 1 73 ? -9.595 18.035 7.913 1 96.48 73 ASN B O 1
ATOM 2648 N N . ARG B 1 74 ? -11.815 18.155 7.889 1 97.71 74 ARG B N 1
ATOM 2649 C CA . ARG B 1 74 ? -11.958 16.721 7.659 1 97.71 74 ARG B CA 1
ATOM 2650 C C . ARG B 1 74 ? -11.51 16.345 6.251 1 97.71 74 ARG B C 1
ATOM 2652 O O . ARG B 1 74 ? -10.994 15.247 6.03 1 97.71 74 ARG B O 1
ATOM 2659 N N . THR B 1 75 ? -11.628 17.296 5.328 1 97.85 75 THR B N 1
ATOM 2660 C CA . THR B 1 75 ? -11.136 17.026 3.982 1 97.85 75 THR B CA 1
ATOM 2661 C C . THR B 1 75 ? -9.616 16.889 3.979 1 97.85 75 THR B C 1
ATOM 2663 O O . THR B 1 75 ? -9.064 16.051 3.263 1 97.85 75 THR B O 1
ATOM 2666 N N . HIS B 1 76 ? -8.971 17.756 4.791 1 97.93 76 HIS B N 1
ATOM 2667 C CA . HIS B 1 76 ? -7.522 17.665 4.934 1 97.93 76 HIS B CA 1
ATOM 2668 C C . HIS B 1 76 ? -7.114 16.349 5.587 1 97.93 76 HIS B C 1
ATOM 2670 O O . HIS B 1 76 ? -6.166 15.698 5.142 1 97.93 76 HIS B O 1
ATOM 2676 N N . ALA B 1 77 ? -7.859 15.947 6.602 1 98.64 77 ALA B N 1
ATOM 2677 C CA . ALA B 1 77 ? -7.579 14.685 7.282 1 98.64 77 ALA B CA 1
ATOM 2678 C C . ALA B 1 77 ? -7.777 13.5 6.341 1 98.64 77 ALA B C 1
ATOM 2680 O O . ALA B 1 77 ? -7.023 12.525 6.393 1 98.64 77 ALA B O 1
ATOM 2681 N N . LEU B 1 78 ? -8.778 13.594 5.483 1 98.75 78 LEU B N 1
ATOM 2682 C CA . LEU B 1 78 ? -9.021 12.527 4.518 1 98.75 78 LEU B CA 1
ATOM 2683 C C . LEU B 1 78 ? -7.863 12.412 3.532 1 98.75 78 LEU B C 1
ATOM 2685 O O . LEU B 1 78 ? -7.522 11.311 3.094 1 98.75 78 LEU B O 1
ATOM 2689 N N . GLU B 1 79 ? -7.213 13.505 3.228 1 98.3 79 GLU B N 1
ATOM 2690 C CA . GLU B 1 79 ? -6.027 13.457 2.379 1 98.3 79 GLU B CA 1
ATOM 2691 C C . GLU B 1 79 ? -4.906 12.661 3.04 1 98.3 79 GLU B C 1
ATOM 2693 O O . GLU B 1 79 ? -4.129 11.989 2.359 1 98.3 79 GLU B O 1
ATOM 2698 N N . ALA B 1 80 ? -4.83 12.756 4.376 1 98.83 80 ALA B N 1
ATOM 2699 C CA . ALA B 1 80 ? -3.837 11.968 5.102 1 98.83 80 ALA B CA 1
ATOM 2700 C C . ALA B 1 80 ? -4.154 10.477 5.019 1 98.83 80 ALA B C 1
ATOM 2702 O O . ALA B 1 80 ? -3.246 9.648 4.915 1 98.83 80 ALA B O 1
ATOM 2703 N N . VAL B 1 81 ? -5.426 10.162 5.021 1 98.88 81 VAL B N 1
ATOM 2704 C CA . VAL B 1 81 ? -5.842 8.774 4.847 1 98.88 81 VAL B CA 1
ATOM 2705 C C . VAL B 1 81 ? -5.493 8.303 3.437 1 98.88 81 VAL B C 1
ATOM 2707 O O . VAL B 1 81 ? -4.867 7.255 3.263 1 98.88 81 VAL B O 1
ATOM 2710 N N . LEU B 1 82 ? -5.816 9.109 2.476 1 98.66 82 LEU B N 1
ATOM 2711 C CA . LEU B 1 82 ? -5.637 8.737 1.077 1 98.66 82 LEU B CA 1
ATOM 2712 C C . LEU B 1 82 ? -4.158 8.567 0.745 1 98.66 82 LEU B C 1
ATOM 2714 O O . LEU B 1 82 ? -3.776 7.613 0.064 1 98.66 82 LEU B O 1
ATOM 2718 N N . GLN B 1 83 ? -3.332 9.452 1.262 1 98.64 83 GLN B N 1
ATOM 2719 C CA . GLN B 1 83 ? -1.923 9.335 0.901 1 98.64 83 GLN B CA 1
ATOM 2720 C C . GLN B 1 83 ? -1.3 8.083 1.512 1 98.64 83 GLN B C 1
ATOM 2722 O O . GLN B 1 83 ? -0.286 7.584 1.02 1 98.64 83 GLN B O 1
ATOM 2727 N N . SER B 1 84 ? -1.921 7.576 2.609 1 98.59 84 SER B N 1
ATOM 2728 C CA . SER B 1 84 ? -1.395 6.374 3.249 1 98.59 84 SER B CA 1
ATOM 2729 C C . SER B 1 84 ? -1.409 5.187 2.291 1 98.59 84 SER B C 1
ATOM 2731 O O . SER B 1 84 ? -0.696 4.205 2.502 1 98.59 84 SER B O 1
ATOM 2733 N N . LEU B 1 85 ? -2.184 5.273 1.208 1 98.5 85 LEU B N 1
ATOM 2734 C CA . LEU B 1 85 ? -2.241 4.231 0.189 1 98.5 85 LEU B CA 1
ATOM 2735 C C . LEU B 1 85 ? -0.847 3.911 -0.339 1 98.5 85 LEU B C 1
ATOM 2737 O O . LEU B 1 85 ? -0.531 2.749 -0.606 1 98.5 85 LEU B O 1
ATOM 2741 N N . VAL B 1 86 ? -0.001 4.925 -0.452 1 98.52 86 VAL B N 1
ATOM 2742 C CA . VAL B 1 86 ? 1.351 4.778 -0.981 1 98.52 86 VAL B CA 1
ATOM 2743 C C . VAL B 1 86 ? 2.198 3.953 -0.014 1 98.52 86 VAL B C 1
ATOM 2745 O O . VAL B 1 86 ? 3.075 3.197 -0.437 1 98.52 86 VAL B O 1
ATOM 2748 N N . PHE B 1 87 ? 1.842 3.999 1.253 1 98.6 87 PHE B N 1
ATOM 2749 C CA . PHE B 1 87 ? 2.741 3.481 2.277 1 98.6 87 PHE B CA 1
ATOM 2750 C C . PHE B 1 87 ? 2.239 2.145 2.813 1 98.6 87 PHE B C 1
ATOM 2752 O O . PHE B 1 87 ? 3.032 1.305 3.241 1 98.6 87 PHE B O 1
ATOM 2759 N N . VAL B 1 88 ? 0.859 1.956 2.741 1 98.19 88 VAL B N 1
ATOM 2760 C CA . VAL B 1 88 ? 0.366 0.78 3.449 1 98.19 88 VAL B CA 1
ATOM 2761 C C . VAL B 1 88 ? -0.623 0.022 2.567 1 98.19 88 VAL B C 1
ATOM 2763 O O . VAL B 1 88 ? -1.169 -1.005 2.977 1 98.19 88 VAL B O 1
ATOM 2766 N N . GLY B 1 89 ? -0.918 0.522 1.374 1 98.2 89 GLY B N 1
ATOM 2767 C CA . GLY B 1 89 ? -1.762 -0.18 0.421 1 98.2 89 GLY B CA 1
ATOM 2768 C C . GLY B 1 89 ? -3.234 0.162 0.562 1 98.2 89 GLY B C 1
ATOM 2769 O O . GLY B 1 89 ? -3.62 0.9 1.471 1 98.2 89 GLY B O 1
ATOM 2770 N N . LEU B 1 90 ? -4.099 -0.404 -0.206 1 98.63 90 LEU B N 1
ATOM 2771 C CA . LEU B 1 90 ? -5.504 -0.048 -0.369 1 98.63 90 LEU B CA 1
ATOM 2772 C C . LEU B 1 90 ? -6.341 -0.596 0.782 1 98.63 90 LEU B C 1
ATOM 2774 O O . LEU B 1 90 ? -7.239 0.085 1.282 1 98.63 90 LEU B O 1
ATOM 2778 N N . PRO B 1 91 ? -6.058 -1.801 1.291 1 98.67 91 PRO B N 1
ATOM 2779 C CA . PRO B 1 91 ? -6.978 -2.405 2.258 1 98.67 91 PRO B CA 1
ATOM 2780 C C . PRO B 1 91 ? -7.159 -1.553 3.512 1 98.67 91 PRO B C 1
ATOM 2782 O O . PRO B 1 91 ? -8.291 -1.294 3.928 1 98.67 91 PRO B O 1
ATOM 2785 N N . LYS B 1 92 ? -6.062 -1.079 4.025 1 98.53 92 LYS B N 1
ATOM 2786 C CA . LYS B 1 92 ? -6.159 -0.301 5.257 1 98.53 92 LYS B CA 1
ATOM 2787 C C . LYS B 1 92 ? -6.817 1.052 5.002 1 98.53 92 LYS B C 1
ATOM 2789 O O . LYS B 1 92 ? -7.548 1.563 5.854 1 98.53 92 LYS B O 1
ATOM 2794 N N . VAL B 1 93 ? -6.556 1.604 3.884 1 98.84 93 VAL B N 1
ATOM 2795 C CA . VAL B 1 93 ? -7.172 2.872 3.506 1 98.84 93 VAL B CA 1
ATOM 2796 C C . VAL B 1 93 ? -8.675 2.679 3.317 1 98.84 93 VAL B C 1
ATOM 2798 O O . VAL B 1 93 ? -9.476 3.489 3.792 1 98.84 93 VAL B O 1
ATOM 2801 N N . LEU B 1 94 ? -9.038 1.616 2.655 1 98.75 94 LEU B N 1
ATOM 2802 C CA . LEU B 1 94 ? -10.451 1.325 2.442 1 98.75 94 LEU B CA 1
ATOM 2803 C C . LEU B 1 94 ? -11.166 1.099 3.77 1 98.75 94 LEU B C 1
ATOM 2805 O O . LEU B 1 94 ? -12.285 1.579 3.967 1 98.75 94 LEU B O 1
ATOM 2809 N N . ASN B 1 95 ? -10.55 0.43 4.668 1 98.7 95 ASN B N 1
ATOM 2810 C CA . ASN B 1 95 ? -11.144 0.201 5.981 1 98.7 95 ASN B CA 1
ATOM 2811 C C . ASN B 1 95 ? -11.325 1.506 6.75 1 98.7 95 ASN B C 1
ATOM 2813 O O . ASN B 1 95 ? -12.33 1.692 7.438 1 98.7 95 ASN B O 1
ATOM 2817 N N . ALA B 1 96 ? -10.318 2.322 6.645 1 98.81 96 ALA B N 1
ATOM 2818 C CA . ALA B 1 96 ? -10.425 3.629 7.289 1 98.81 96 ALA B CA 1
ATOM 2819 C C . ALA B 1 96 ? -11.614 4.414 6.743 1 98.81 96 ALA B C 1
ATOM 2821 O O . ALA B 1 96 ? -12.423 4.941 7.511 1 98.81 96 ALA B O 1
ATOM 2822 N N . CYS B 1 97 ? -11.756 4.453 5.456 1 98.76 97 CYS B N 1
ATOM 2823 C CA . CYS B 1 97 ? -12.843 5.187 4.817 1 98.76 97 CYS B CA 1
ATOM 2824 C C . CYS B 1 97 ? -14.195 4.585 5.181 1 98.76 97 CYS B C 1
ATOM 2826 O O . CYS B 1 97 ? -15.152 5.314 5.449 1 98.76 97 CYS B O 1
ATOM 2828 N N . ALA B 1 98 ? -14.255 3.275 5.169 1 98.59 98 ALA B N 1
ATOM 2829 C CA . ALA B 1 98 ? -15.5 2.605 5.536 1 98.59 98 ALA B CA 1
ATOM 2830 C C . ALA B 1 98 ? -15.918 2.965 6.958 1 98.59 98 ALA B C 1
ATOM 2832 O O . ALA B 1 98 ? -17.098 3.206 7.223 1 98.59 98 ALA B O 1
ATOM 2833 N N . THR B 1 99 ? -14.949 2.969 7.841 1 98.64 99 THR B N 1
ATOM 2834 C CA . THR B 1 99 ? -15.2 3.312 9.236 1 98.64 99 THR B CA 1
ATOM 2835 C C . THR B 1 99 ? -15.726 4.74 9.356 1 98.64 99 THR B C 1
ATOM 2837 O O . THR B 1 99 ? -16.693 4.992 10.078 1 98.64 99 THR B O 1
ATOM 2840 N N . LEU B 1 100 ? -15.124 5.643 8.642 1 98.71 100 LEU B N 1
ATOM 2841 C CA . LEU B 1 100 ? -15.533 7.043 8.675 1 98.71 100 LEU B CA 1
ATOM 2842 C C . LEU B 1 100 ? -16.922 7.218 8.071 1 98.71 100 LEU B C 1
ATOM 2844 O O . LEU B 1 100 ? -17.725 8.01 8.569 1 98.71 100 LEU B O 1
ATOM 2848 N N . GLN B 1 101 ? -17.16 6.491 7.024 1 98.31 101 GLN B N 1
ATOM 2849 C CA . GLN B 1 101 ? -18.479 6.551 6.402 1 98.31 101 GLN B CA 1
ATOM 2850 C C . GLN B 1 101 ? -19.562 6.062 7.359 1 98.31 101 GLN B C 1
ATOM 2852 O O . GLN B 1 101 ? -20.604 6.704 7.505 1 98.31 101 GLN B O 1
ATOM 2857 N N . GLN B 1 102 ? -19.318 4.974 7.966 1 97.86 102 GLN B N 1
ATOM 2858 C CA . GLN B 1 102 ? -20.28 4.391 8.895 1 97.86 102 GLN B CA 1
ATOM 2859 C C . GLN B 1 102 ? -20.556 5.333 10.064 1 97.86 102 GLN B C 1
ATOM 2861 O O . GLN B 1 102 ? -21.672 5.374 10.585 1 97.86 102 GLN B O 1
ATOM 2866 N N . ALA B 1 103 ? -19.582 6.111 10.426 1 97.91 103 ALA B N 1
ATOM 2867 C CA . ALA B 1 103 ? -19.706 7.021 11.562 1 97.91 103 ALA B CA 1
ATOM 2868 C C . ALA B 1 103 ? -20.196 8.395 11.114 1 97.91 103 ALA B C 1
ATOM 2870 O O . ALA B 1 103 ? -20.264 9.329 11.916 1 97.91 103 ALA B O 1
ATOM 2871 N N . ASN B 1 104 ? -20.494 8.579 9.781 1 97.45 104 ASN B N 1
ATOM 2872 C CA . ASN B 1 104 ? -20.943 9.843 9.207 1 97.45 104 ASN B CA 1
ATOM 2873 C C . ASN B 1 104 ? -19.917 10.953 9.422 1 97.45 104 ASN B C 1
ATOM 2875 O O . ASN B 1 104 ? -20.273 12.066 9.811 1 97.45 104 ASN B O 1
ATOM 2879 N N . LEU B 1 105 ? -18.628 10.565 9.255 1 98.08 105 LEU B N 1
ATOM 2880 C CA . LEU B 1 105 ? -17.552 11.52 9.496 1 98.08 105 LEU B CA 1
ATOM 2881 C C . LEU B 1 105 ? -16.843 11.88 8.194 1 98.08 105 LEU B C 1
ATOM 2883 O O . LEU B 1 105 ? -16 12.78 8.17 1 98.08 105 LEU B O 1
ATOM 2887 N N . LEU B 1 106 ? -17.194 11.202 7.104 1 97.98 106 LEU B N 1
ATOM 2888 C CA . LEU B 1 106 ? -16.639 11.567 5.806 1 97.98 106 LEU B CA 1
ATOM 2889 C C . LEU B 1 106 ? -17.17 12.922 5.349 1 97.98 106 LEU B C 1
ATOM 2891 O O . LEU B 1 106 ? -18.348 13.23 5.546 1 97.98 106 LEU B O 1
ATOM 2895 N N . PRO B 1 107 ? -16.297 13.683 4.725 1 97.53 107 PRO B N 1
ATOM 2896 C CA . PRO B 1 107 ? -16.793 14.925 4.127 1 97.53 107 PRO B CA 1
ATOM 2897 C C . PRO B 1 107 ? -17.849 14.681 3.051 1 97.53 107 PRO B C 1
ATOM 2899 O O . PRO B 1 107 ? -17.898 13.597 2.463 1 97.53 107 PRO B O 1
ATOM 2902 N N . ARG B 1 108 ? -18.669 15.717 2.841 1 96.55 108 ARG B N 1
ATOM 2903 C CA . ARG B 1 108 ? -19.643 15.648 1.756 1 96.55 108 ARG B CA 1
ATOM 2904 C C . ARG B 1 108 ? -18.95 15.617 0.398 1 96.55 108 ARG B C 1
ATOM 2906 O O . ARG B 1 108 ? -17.864 16.179 0.237 1 96.55 108 ARG B O 1
ATOM 2913 N N . LYS B 1 109 ? -19.584 14.965 -0.519 1 94.52 109 LYS B N 1
ATOM 2914 C CA . LYS B 1 109 ? -19.028 14.768 -1.855 1 94.52 109 LYS B CA 1
ATOM 2915 C C . LYS B 1 109 ? -18.614 16.098 -2.479 1 94.52 109 LYS B C 1
ATOM 2917 O O . LYS B 1 109 ? -17.577 16.184 -3.139 1 94.52 109 LYS B O 1
ATOM 2922 N N . GLU B 1 110 ? -19.366 17.141 -2.262 1 93.91 110 GLU B N 1
ATOM 2923 C CA . GLU B 1 110 ? -19.133 18.447 -2.873 1 93.91 110 GLU B CA 1
ATOM 2924 C C . GLU B 1 110 ? -17.889 19.113 -2.292 1 93.91 110 GLU B C 1
ATOM 2926 O O . GLU B 1 110 ? -17.328 20.028 -2.898 1 93.91 110 GLU B O 1
ATOM 2931 N N . ASP B 1 111 ? -17.453 18.615 -1.118 1 95.14 111 ASP B N 1
ATOM 2932 C CA . ASP B 1 111 ? -16.314 19.224 -0.44 1 95.14 111 ASP B CA 1
ATOM 2933 C C . ASP B 1 111 ? -15.014 18.507 -0.798 1 95.14 111 ASP B C 1
ATOM 2935 O O . ASP B 1 111 ? -13.926 18.977 -0.459 1 95.14 111 ASP B O 1
ATOM 2939 N N . LEU B 1 112 ? -15.162 17.4 -1.507 1 95.63 112 LEU B N 1
ATOM 2940 C CA . LEU B 1 112 ? -13.988 16.594 -1.826 1 95.63 112 LEU B CA 1
ATOM 2941 C C . LEU B 1 112 ? -13.222 17.192 -3.001 1 95.63 112 LEU B C 1
ATOM 2943 O O . LEU B 1 112 ? -13.826 17.7 -3.948 1 95.63 112 LEU B O 1
ATOM 2947 N N . LEU B 1 113 ? -11.976 17.185 -2.899 1 92.29 113 LEU B N 1
ATOM 2948 C CA . LEU B 1 113 ? -11.12 17.492 -4.039 1 92.29 113 LEU B CA 1
ATOM 2949 C C . LEU B 1 113 ? -10.91 16.257 -4.91 1 92.29 113 LEU B C 1
ATOM 2951 O O . LEU B 1 113 ? -10.386 15.244 -4.441 1 92.29 113 LEU B O 1
ATOM 2955 N N . VAL B 1 114 ? -11.267 16.354 -6.139 1 93.24 114 VAL B N 1
ATOM 2956 C CA . VAL B 1 114 ? -11.176 15.196 -7.023 1 93.24 114 VAL B CA 1
ATOM 2957 C C . VAL B 1 114 ? -10.133 15.454 -8.108 1 93.24 114 VAL B C 1
ATOM 2959 O O . VAL B 1 114 ? -9.824 16.607 -8.419 1 93.24 114 VAL B O 1
ATOM 2962 N N . GLU B 1 115 ? -9.565 14.396 -8.562 1 89.02 115 GLU B N 1
ATOM 2963 C CA . GLU B 1 115 ? -8.447 14.443 -9.499 1 89.02 115 GLU B CA 1
ATOM 2964 C C . GLU B 1 115 ? -8.782 15.302 -10.715 1 89.02 115 GLU B C 1
ATOM 2966 O O . GLU B 1 115 ? -7.933 16.048 -11.207 1 89.02 115 GLU B O 1
ATOM 2971 N N . SER B 1 116 ? -9.97 15.232 -11.243 1 83.87 116 SER B N 1
ATOM 2972 C CA . SER B 1 116 ? -10.374 15.979 -12.43 1 83.87 116 SER B CA 1
ATOM 2973 C C . SER B 1 116 ? -10.334 17.482 -12.178 1 83.87 116 SER B C 1
ATOM 2975 O O . SER B 1 116 ? -10.253 18.273 -13.121 1 83.87 116 SER B O 1
ATOM 2977 N N . GLU B 1 117 ? -10.379 17.848 -10.894 1 83.71 117 GLU B N 1
ATOM 2978 C CA . GLU B 1 117 ? -10.388 19.259 -10.519 1 83.71 117 GLU B CA 1
ATOM 2979 C C . GLU B 1 117 ? -8.98 19.755 -10.204 1 83.71 117 GLU B C 1
ATOM 2981 O O . GLU B 1 117 ? -8.747 20.962 -10.115 1 83.71 117 GLU B O 1
ATOM 2986 N N . ILE B 1 118 ? -8.097 18.779 -9.883 1 81.71 118 ILE B N 1
ATOM 2987 C CA . ILE B 1 118 ? -6.735 19.132 -9.5 1 81.71 118 ILE B CA 1
ATOM 2988 C C . ILE B 1 118 ? -5.933 19.517 -10.741 1 81.71 118 ILE B C 1
ATOM 2990 O O . ILE B 1 118 ? -5.875 18.757 -11.711 1 81.71 118 ILE B O 1
ATOM 2994 N N . GLY B 1 119 ? -6.518 20.36 -11.56 1 59.3 119 GLY B N 1
ATOM 2995 C CA . GLY B 1 119 ? -5.809 20.8 -12.751 1 59.3 119 GLY B CA 1
ATOM 2996 C C . GLY B 1 119 ? -4.326 20.479 -12.716 1 59.3 119 GLY B C 1
ATOM 2997 O O . GLY B 1 119 ? -3.788 20.125 -11.665 1 59.3 119 GLY B O 1
ATOM 2998 N N . CYS B 1 120 ? -3.76 20.08 -13.75 1 54.37 120 CYS B N 1
ATOM 2999 C CA . CYS B 1 120 ? -2.317 19.914 -13.874 1 54.37 120 CYS B CA 1
ATOM 3000 C C . CYS B 1 120 ? -1.584 21.188 -13.471 1 54.37 120 CYS B C 1
ATOM 3002 O O . CYS B 1 120 ? -1.329 22.054 -14.309 1 54.37 120 CYS B O 1
ATOM 3004 N N . GLN B 1 121 ? -2.026 21.836 -12.415 1 48.18 121 GLN B N 1
ATOM 3005 C CA . GLN B 1 121 ? -1.132 22.952 -12.122 1 48.18 121 GLN B CA 1
ATOM 3006 C C . GLN B 1 121 ? 0.316 22.483 -12.013 1 48.18 121 GLN B C 1
ATOM 3008 O O . GLN B 1 121 ? 0.699 21.86 -11.021 1 48.18 121 GLN B O 1
ATOM 3013 N N . LEU B 1 122 ? 0.763 21.873 -13.131 1 46.18 122 LEU B N 1
ATOM 3014 C CA . LEU B 1 122 ? 2.21 21.694 -13.145 1 46.18 122 LEU B CA 1
ATOM 3015 C C . LEU B 1 122 ? 2.913 22.898 -12.527 1 46.18 122 LEU B C 1
ATOM 3017 O O . LEU B 1 122 ? 2.482 24.038 -12.716 1 46.18 122 LEU B O 1
ATOM 3021 N N . GLY B 1 123 ? 3.251 22.785 -11.419 1 39.66 123 GLY B N 1
ATOM 3022 C CA . GLY B 1 123 ? 4.017 23.914 -10.916 1 39.66 123 GLY B CA 1
ATOM 3023 C C . GLY B 1 123 ? 4.623 24.762 -12.019 1 39.66 123 GLY B C 1
ATOM 3024 O O . GLY B 1 123 ? 4.689 24.334 -13.173 1 39.66 123 GLY B O 1
ATOM 3025 N N . ASP B 1 124 ? 4.78 26.054 -11.759 1 38.38 124 ASP B N 1
ATOM 3026 C CA . ASP B 1 124 ? 5.379 27.096 -12.586 1 38.38 124 ASP B CA 1
ATOM 3027 C C . ASP B 1 124 ? 6.567 26.554 -13.378 1 38.38 124 ASP B C 1
ATOM 3029 O O . ASP B 1 124 ? 7.127 27.254 -14.225 1 38.38 124 ASP B O 1
ATOM 3033 N N . SER B 1 125 ? 7.216 25.648 -12.831 1 35.76 125 SER B N 1
ATOM 3034 C CA . SER B 1 125 ? 8.493 25.387 -13.487 1 35.76 125 SER B CA 1
ATOM 3035 C C . SER B 1 125 ? 8.291 24.76 -14.862 1 35.76 125 SER B C 1
ATOM 3037 O O . SER B 1 125 ? 9.25 24.576 -15.613 1 35.76 125 SER B O 1
ATOM 3039 N N . ILE B 1 126 ? 7.282 23.922 -14.998 1 40.84 126 ILE B N 1
ATOM 3040 C CA . ILE B 1 126 ? 7.244 23.31 -16.321 1 40.84 126 ILE B CA 1
ATOM 3041 C C . ILE B 1 126 ? 6.456 24.199 -17.28 1 40.84 126 ILE B C 1
ATOM 3043 O O . ILE B 1 126 ? 5.354 23.842 -17.704 1 40.84 126 ILE B O 1
ATOM 3047 N N . SER B 1 127 ? 6.288 25.328 -17.12 1 37.41 127 SER B N 1
ATOM 3048 C CA . SER B 1 127 ? 5.743 26.286 -18.076 1 37.41 127 SER B CA 1
ATOM 3049 C C . SER B 1 127 ? 6.166 25.947 -19.502 1 37.41 127 SER B C 1
ATOM 3051 O O . SER B 1 127 ? 5.553 26.412 -20.464 1 37.41 127 SER B O 1
ATOM 3053 N N . SER B 1 128 ? 7.416 25.55 -19.605 1 39.36 128 SER B N 1
ATOM 3054 C CA . SER B 1 128 ? 7.951 25.583 -20.963 1 39.36 128 SER B CA 1
ATOM 3055 C C . SER B 1 128 ? 7.406 24.43 -21.799 1 39.36 128 SER B C 1
ATOM 3057 O O . SER B 1 128 ? 7.632 24.373 -23.01 1 39.36 128 SER B O 1
ATOM 3059 N N . LEU B 1 129 ? 7.023 23.303 -21.087 1 44.16 129 LEU B N 1
ATOM 3060 C CA . LEU B 1 129 ? 6.654 22.243 -22.018 1 44.16 129 LEU B CA 1
ATOM 3061 C C . LEU B 1 129 ? 5.193 22.371 -22.437 1 44.16 129 LEU B C 1
ATOM 3063 O O . LEU B 1 129 ? 4.361 22.853 -21.665 1 44.16 129 LEU B O 1
ATOM 3067 N N . ASP B 1 130 ? 4.961 22.552 -23.621 1 44.21 130 ASP B N 1
ATOM 3068 C CA . ASP B 1 130 ? 3.605 22.549 -24.161 1 44.21 130 ASP B CA 1
ATOM 3069 C C . ASP B 1 130 ? 2.787 21.394 -23.585 1 44.21 130 ASP B C 1
ATOM 3071 O O . ASP B 1 130 ? 2.689 20.33 -24.199 1 44.21 130 ASP B O 1
ATOM 3075 N N . VAL B 1 131 ? 2.601 21.411 -22.355 1 51.76 131 VAL B N 1
ATOM 3076 C CA . VAL B 1 131 ? 1.872 20.456 -21.527 1 51.76 131 VAL B CA 1
ATOM 3077 C C . VAL B 1 131 ? 0.555 20.085 -22.205 1 51.76 131 VAL B C 1
ATOM 3079 O O . VAL B 1 131 ? -0.066 19.077 -21.858 1 51.76 131 VAL B O 1
ATOM 3082 N N . SER B 1 132 ? 0.088 20.924 -23.068 1 49.71 132 SER B N 1
ATOM 3083 C CA . SER B 1 132 ? -1.183 20.62 -23.717 1 49.71 132 SER B CA 1
ATOM 3084 C C . SER B 1 132 ? -1.084 19.353 -24.56 1 49.71 132 SER B C 1
ATOM 3086 O O . SER B 1 132 ? -2.096 18.707 -24.84 1 49.71 132 SER B O 1
ATOM 3088 N N . LYS B 1 133 ? 0.16 18.928 -24.853 1 54 133 LYS B N 1
ATOM 3089 C CA . LYS B 1 133 ? 0.291 17.81 -25.784 1 54 133 LYS B CA 1
ATOM 3090 C C . LYS B 1 133 ? 0.607 16.513 -25.045 1 54 133 LYS B C 1
ATOM 3092 O O . LYS B 1 133 ? 0.728 15.454 -25.663 1 54 133 LYS B O 1
ATOM 3097 N N . LEU B 1 134 ? 0.612 16.804 -23.761 1 56.79 134 LEU B N 1
ATOM 3098 C CA . LEU B 1 134 ? 0.996 15.607 -23.021 1 56.79 134 LEU B CA 1
ATOM 3099 C C . LEU B 1 134 ? -0.23 14.778 -22.655 1 56.79 134 LEU B C 1
ATOM 3101 O O . LEU B 1 134 ? -1.297 15.329 -22.373 1 56.79 134 LEU B O 1
ATOM 3105 N N . SER B 1 135 ? -0.006 13.557 -22.814 1 66.27 135 SER B N 1
ATOM 3106 C CA . SER B 1 135 ? -1.044 12.658 -22.319 1 66.27 135 SER B CA 1
ATOM 3107 C C . SER B 1 135 ? -1.219 12.795 -20.81 1 66.27 135 SER B C 1
ATOM 3109 O O . SER B 1 135 ? -0.343 13.325 -20.124 1 66.27 135 SER B O 1
ATOM 3111 N N . GLU B 1 136 ? -2.288 12.571 -20.312 1 66.09 136 GLU B N 1
ATOM 3112 C CA . GLU B 1 136 ? -2.557 12.65 -18.879 1 66.09 136 GLU B CA 1
ATOM 3113 C C . GLU B 1 136 ? -1.516 11.874 -18.078 1 66.09 136 GLU B C 1
ATOM 3115 O O . GLU B 1 136 ? -1.111 12.303 -16.995 1 66.09 136 GLU B O 1
ATOM 3120 N N . ASN B 1 137 ? -1.121 10.771 -18.601 1 65.94 137 ASN B N 1
ATOM 3121 C CA . ASN B 1 137 ? -0.093 9.993 -17.919 1 65.94 137 ASN B CA 1
ATOM 3122 C C . ASN B 1 137 ? 1.237 10.739 -17.872 1 65.94 137 ASN B C 1
ATOM 3124 O O . ASN B 1 137 ? 1.958 10.669 -16.876 1 65.94 137 ASN B O 1
ATOM 3128 N N . ASP B 1 138 ? 1.478 11.349 -18.883 1 76.48 138 ASP B N 1
ATOM 3129 C CA . ASP B 1 138 ? 2.705 12.137 -18.93 1 76.48 138 ASP B CA 1
ATOM 3130 C C . ASP B 1 138 ? 2.645 13.307 -17.95 1 76.48 138 ASP B C 1
ATOM 3132 O O . ASP B 1 138 ? 3.656 13.668 -17.343 1 76.48 138 ASP B O 1
ATOM 3136 N N . LYS B 1 139 ? 1.461 13.73 -17.8 1 81.5 139 LYS B N 1
ATOM 3137 C CA . LYS B 1 139 ? 1.305 14.843 -16.867 1 81.5 139 LYS B CA 1
ATOM 3138 C C . LYS B 1 139 ? 1.574 14.399 -15.432 1 81.5 139 LYS B C 1
ATOM 3140 O O . LYS B 1 139 ? 2.23 15.112 -14.669 1 81.5 139 LYS B O 1
ATOM 3145 N N . PHE B 1 140 ? 1.065 13.233 -15.104 1 87.42 140 PHE B N 1
ATOM 3146 C CA . PHE B 1 140 ? 1.295 12.723 -13.757 1 87.42 140 PHE B CA 1
ATOM 3147 C C . PHE B 1 140 ? 2.771 12.409 -13.542 1 87.42 140 PHE B C 1
ATOM 3149 O O . PHE B 1 140 ? 3.289 12.565 -12.435 1 87.42 140 PHE B O 1
ATOM 3156 N N . GLN B 1 141 ? 3.383 12.005 -14.604 1 88.74 141 GLN B N 1
ATOM 3157 C CA . GLN B 1 141 ? 4.807 11.706 -14.494 1 88.74 141 GLN B CA 1
ATOM 3158 C C . GLN B 1 141 ? 5.619 12.975 -14.252 1 88.74 141 GLN B C 1
ATOM 3160 O O . GLN B 1 141 ? 6.521 12.99 -13.413 1 88.74 141 GLN B O 1
ATOM 3165 N N . VAL B 1 142 ? 5.311 13.991 -14.954 1 90.56 142 VAL B N 1
ATOM 3166 C CA . VAL B 1 142 ? 6.017 15.261 -14.819 1 90.56 142 VAL B CA 1
ATOM 3167 C C . VAL B 1 142 ? 5.77 15.845 -13.43 1 90.56 142 VAL B C 1
ATOM 3169 O O . VAL B 1 142 ? 6.707 16.278 -12.756 1 90.56 142 VAL B O 1
ATOM 3172 N N . ARG B 1 143 ? 4.569 15.838 -13.043 1 92.52 143 ARG B N 1
ATOM 3173 C CA . ARG B 1 143 ? 4.219 16.323 -11.712 1 92.52 143 ARG B CA 1
ATOM 3174 C C . ARG B 1 143 ? 4.917 15.506 -10.63 1 92.52 143 ARG B C 1
ATOM 3176 O O . ARG B 1 143 ? 5.355 16.053 -9.617 1 92.52 143 ARG B O 1
ATOM 3183 N N . GLY B 1 144 ? 4.927 14.213 -10.882 1 95.37 144 GLY B N 1
ATOM 3184 C CA . GLY B 1 144 ? 5.594 13.326 -9.942 1 95.37 144 GLY B CA 1
ATOM 3185 C C . GLY B 1 144 ? 7.073 13.623 -9.787 1 95.37 144 GLY B C 1
ATOM 3186 O O . GLY B 1 144 ? 7.584 13.693 -8.667 1 95.37 144 GLY B O 1
ATOM 3187 N N . HIS B 1 145 ? 7.714 13.863 -10.916 1 94.36 145 HIS B N 1
ATOM 3188 C CA . HIS B 1 145 ? 9.133 14.198 -10.875 1 94.36 145 HIS B CA 1
ATOM 3189 C C . HIS B 1 145 ? 9.363 15.535 -10.179 1 94.36 145 HIS B C 1
ATOM 3191 O O . HIS B 1 145 ? 10.32 15.686 -9.417 1 94.36 145 HIS B O 1
ATOM 3197 N N . ASP B 1 146 ? 8.533 16.49 -10.442 1 94.42 146 ASP B N 1
ATOM 3198 C CA . ASP B 1 146 ? 8.646 17.8 -9.808 1 94.42 146 ASP B CA 1
ATOM 3199 C C . ASP B 1 146 ? 8.491 17.692 -8.293 1 94.42 146 ASP B C 1
ATOM 3201 O O . ASP B 1 146 ? 9.314 18.216 -7.54 1 94.42 146 ASP B O 1
ATOM 3205 N N . THR B 1 147 ? 7.437 17.019 -7.881 1 97.07 147 THR B N 1
ATOM 3206 C CA . THR B 1 147 ? 7.179 16.848 -6.455 1 97.07 147 THR B CA 1
ATOM 3207 C C . THR B 1 147 ? 8.309 16.065 -5.792 1 97.07 147 THR B C 1
ATOM 3209 O O . THR B 1 147 ? 8.771 16.43 -4.709 1 97.07 147 THR B O 1
ATOM 3212 N N . PHE B 1 148 ? 8.715 15.008 -6.443 1 97.94 148 PHE B N 1
ATOM 3213 C CA . PHE B 1 148 ? 9.803 14.169 -5.955 1 97.94 148 PHE B CA 1
ATOM 3214 C C . PHE B 1 148 ? 11.084 14.979 -5.8 1 97.94 148 PHE B C 1
ATOM 3216 O O . PHE B 1 148 ? 11.788 14.851 -4.795 1 97.94 148 PHE B O 1
ATOM 3223 N N . SER B 1 149 ? 11.382 15.817 -6.695 1 97.34 149 SER B N 1
ATOM 3224 C CA . SER B 1 149 ? 12.572 16.661 -6.662 1 97.34 149 SER B CA 1
ATOM 3225 C C . SER B 1 149 ? 12.492 17.687 -5.537 1 97.34 149 SER B C 1
ATOM 3227 O O . SER B 1 149 ? 13.506 18.02 -4.92 1 97.34 149 SER B O 1
ATOM 3229 N N . LYS B 1 150 ? 11.338 18.219 -5.307 1 97.51 150 LYS B N 1
ATOM 3230 C CA . LYS B 1 150 ? 11.162 19.157 -4.203 1 97.51 150 LYS B CA 1
ATOM 3231 C C . LYS B 1 150 ? 11.42 18.48 -2.86 1 97.51 150 LYS B C 1
ATOM 3233 O O . LYS B 1 150 ? 11.972 19.095 -1.945 1 97.51 150 LYS B O 1
ATOM 3238 N N . VAL B 1 151 ? 11.104 17.204 -2.772 1 98.33 151 VAL B N 1
ATOM 3239 C CA . VAL B 1 151 ? 11.217 16.47 -1.516 1 98.33 151 VAL B CA 1
ATOM 3240 C C . VAL B 1 151 ? 12.663 16.025 -1.306 1 98.33 151 VAL B C 1
ATOM 3242 O O . VAL B 1 151 ? 13.183 16.088 -0.19 1 98.33 151 VAL B O 1
ATOM 3245 N N . TYR B 1 152 ? 13.307 15.614 -2.382 1 97.51 152 TYR B N 1
ATOM 3246 C CA . TYR B 1 152 ? 14.593 14.96 -2.17 1 97.51 152 TYR B CA 1
ATOM 3247 C C . TYR B 1 152 ? 15.728 15.782 -2.77 1 97.51 152 TYR B C 1
ATOM 3249 O O . TYR B 1 152 ? 16.903 15.497 -2.529 1 97.51 152 TYR B O 1
ATOM 3257 N N . SER B 1 153 ? 15.45 16.826 -3.588 1 95.43 153 SER B N 1
ATOM 3258 C CA . SER B 1 153 ? 16.417 17.753 -4.167 1 95.43 153 SER B CA 1
ATOM 3259 C C . SER B 1 153 ? 17.589 17.007 -4.798 1 95.43 153 SER B C 1
ATOM 3261 O O . SER B 1 153 ? 17.407 16.249 -5.752 1 95.43 153 SER B O 1
ATOM 3263 N N . SER B 1 154 ? 18.822 17.035 -4.172 1 93.02 154 SER B N 1
ATOM 3264 C CA . SER B 1 154 ? 20.046 16.498 -4.756 1 93.02 154 SER B CA 1
ATOM 3265 C C . SER B 1 154 ? 20.044 14.973 -4.739 1 93.02 154 SER B C 1
ATOM 3267 O O . SER B 1 154 ? 20.75 14.337 -5.524 1 93.02 154 SER B O 1
ATOM 3269 N N . ALA B 1 155 ? 19.238 14.386 -3.873 1 95.21 155 ALA B N 1
ATOM 3270 C CA . ALA B 1 155 ? 19.212 12.931 -3.759 1 95.21 155 ALA B CA 1
ATOM 3271 C C . ALA B 1 155 ? 18.189 12.323 -4.715 1 95.21 155 ALA B C 1
ATOM 3273 O O . ALA B 1 155 ? 18.136 11.103 -4.884 1 95.21 155 ALA B O 1
ATOM 3274 N N . ALA B 1 156 ? 17.381 13.138 -5.372 1 96.54 156 ALA B N 1
ATOM 3275 C CA . ALA B 1 156 ? 16.242 12.687 -6.168 1 96.54 156 ALA B CA 1
ATOM 3276 C C . ALA B 1 156 ? 16.689 11.742 -7.28 1 96.54 156 ALA B C 1
ATOM 3278 O O . ALA B 1 156 ? 16.122 10.66 -7.449 1 96.54 156 ALA B O 1
ATOM 3279 N N . GLU B 1 157 ? 17.681 12.081 -7.995 1 95.93 157 GLU B N 1
ATOM 3280 C CA . GLU B 1 157 ? 18.133 11.279 -9.128 1 95.93 157 GLU B CA 1
ATOM 3281 C C . GLU B 1 157 ? 18.687 9.934 -8.665 1 95.93 157 GLU B C 1
ATOM 3283 O O . GLU B 1 157 ? 18.419 8.901 -9.282 1 95.93 157 GLU B O 1
ATOM 3288 N N . LYS B 1 158 ? 19.515 9.966 -7.654 1 96.78 158 LYS B N 1
ATOM 3289 C CA . LYS B 1 158 ? 20.088 8.733 -7.122 1 96.78 158 LYS B CA 1
ATOM 3290 C C . LYS B 1 158 ? 18.996 7.781 -6.642 1 96.78 158 LYS B C 1
ATOM 3292 O O . LYS B 1 158 ? 19.055 6.578 -6.903 1 96.78 158 LYS B O 1
ATOM 3297 N N . LEU B 1 159 ? 18.015 8.317 -5.956 1 97.19 159 LEU B N 1
ATOM 3298 C CA . LEU B 1 159 ? 16.909 7.511 -5.45 1 97.19 159 LEU B CA 1
ATOM 3299 C C . LEU B 1 159 ? 16.093 6.926 -6.598 1 97.19 159 LEU B C 1
ATOM 3301 O O . LEU B 1 159 ? 15.746 5.742 -6.578 1 97.19 159 LEU B O 1
ATOM 3305 N N . SER B 1 160 ? 15.809 7.762 -7.576 1 97.02 160 SER B N 1
ATOM 3306 C CA . SER B 1 160 ? 15.058 7.318 -8.746 1 97.02 160 SER B CA 1
ATOM 3307 C C . SER B 1 160 ? 15.796 6.208 -9.488 1 97.02 160 SER B C 1
ATOM 3309 O O . SER B 1 160 ? 15.188 5.217 -9.897 1 97.02 160 SER B O 1
ATOM 3311 N N . THR B 1 161 ? 17.089 6.302 -9.646 1 97.26 161 THR B N 1
ATOM 3312 C CA . THR B 1 161 ? 17.915 5.313 -10.33 1 97.26 161 THR B CA 1
ATOM 3313 C C . THR B 1 161 ? 17.921 3.993 -9.566 1 97.26 161 THR B C 1
ATOM 3315 O O . THR B 1 161 ? 17.864 2.92 -10.17 1 97.26 161 THR B O 1
ATOM 3318 N N . ARG B 1 162 ? 17.996 4.091 -8.285 1 97.5 162 ARG B N 1
ATOM 3319 C CA . ARG B 1 162 ? 17.978 2.892 -7.453 1 97.5 162 ARG B CA 1
ATOM 3320 C C . ARG B 1 162 ? 16.659 2.141 -7.604 1 97.5 162 ARG B C 1
ATOM 3322 O O . ARG B 1 162 ? 16.648 0.917 -7.747 1 97.5 162 ARG B O 1
ATOM 3329 N N . ILE B 1 163 ? 15.545 2.848 -7.596 1 98.19 163 ILE B N 1
ATOM 3330 C CA . ILE B 1 163 ? 14.226 2.238 -7.728 1 98.19 163 ILE B CA 1
ATOM 3331 C C . ILE B 1 163 ? 14.086 1.606 -9.111 1 98.19 163 ILE B C 1
ATOM 3333 O O . ILE B 1 163 ? 13.597 0.481 -9.239 1 98.19 163 ILE B O 1
ATOM 3337 N N . ARG B 1 164 ? 14.57 2.294 -10.087 1 97.37 164 ARG B N 1
ATOM 3338 C CA . ARG B 1 164 ? 14.519 1.801 -11.46 1 97.37 164 ARG B CA 1
ATOM 3339 C C . ARG B 1 164 ? 15.315 0.509 -11.608 1 97.37 164 ARG B C 1
ATOM 3341 O O . ARG B 1 164 ? 14.944 -0.369 -12.39 1 97.37 164 ARG B O 1
ATOM 3348 N N . ALA B 1 165 ? 16.353 0.38 -10.821 1 97.46 165 ALA B N 1
ATOM 3349 C CA . ALA B 1 165 ? 17.217 -0.796 -10.885 1 97.46 165 ALA B CA 1
ATOM 3350 C C . ALA B 1 165 ? 16.498 -2.035 -10.362 1 97.46 165 ALA B C 1
ATOM 3352 O O . ALA B 1 165 ? 16.848 -3.162 -10.72 1 97.46 165 ALA B O 1
ATOM 3353 N N . PHE B 1 166 ? 15.516 -1.842 -9.478 1 97.75 166 PHE B N 1
ATOM 3354 C CA . PHE B 1 166 ? 14.717 -2.974 -9.027 1 97.75 166 PHE B CA 1
ATOM 3355 C C . PHE B 1 166 ? 13.793 -3.461 -10.137 1 97.75 166 PHE B C 1
ATOM 3357 O O . PHE B 1 166 ? 13.671 -4.666 -10.367 1 97.75 166 PHE B O 1
ATOM 3364 N N . HIS B 1 167 ? 13.166 -2.556 -10.802 1 97.14 167 HIS B N 1
ATOM 3365 C CA . HIS B 1 167 ? 12.252 -2.744 -11.923 1 97.14 167 HIS B CA 1
ATOM 3366 C C . HIS B 1 167 ? 11.876 -1.408 -12.556 1 97.14 167 HIS B C 1
ATOM 3368 O O . HIS B 1 167 ? 11.462 -0.48 -11.857 1 97.14 167 HIS B O 1
ATOM 3374 N N . PRO B 1 168 ? 11.924 -1.252 -13.807 1 96.23 168 PRO B N 1
ATOM 3375 C CA . PRO B 1 168 ? 11.627 0.038 -14.435 1 96.23 168 PRO B CA 1
ATOM 3376 C C . PRO B 1 168 ? 10.215 0.532 -14.127 1 96.23 168 PRO B C 1
ATOM 3378 O O . PRO B 1 168 ? 10.005 1.734 -13.942 1 96.23 168 PRO B O 1
ATOM 3381 N N . ASP B 1 169 ? 9.26 -0.349 -14.067 1 95.85 169 ASP B N 1
ATOM 3382 C CA . ASP B 1 169 ? 7.881 0.064 -13.822 1 95.85 169 ASP B CA 1
ATOM 3383 C C . ASP B 1 169 ? 7.707 0.574 -12.393 1 95.85 169 ASP B C 1
ATOM 3385 O O . ASP B 1 169 ? 6.827 1.394 -12.125 1 95.85 169 ASP B O 1
ATOM 3389 N N . LEU B 1 170 ? 8.525 0.099 -11.44 1 97.94 170 LEU B N 1
ATOM 3390 C CA . LEU B 1 170 ? 8.423 0.593 -10.072 1 97.94 170 LEU B CA 1
ATOM 3391 C C . LEU B 1 170 ? 8.724 2.087 -10.01 1 97.94 170 LEU B C 1
ATOM 3393 O O . LEU B 1 170 ? 8.05 2.831 -9.294 1 97.94 170 LEU B O 1
ATOM 3397 N N . GLU B 1 171 ? 9.757 2.476 -10.743 1 96.79 171 GLU B N 1
ATOM 3398 C CA . GLU B 1 171 ? 10.05 3.905 -10.798 1 96.79 171 GLU B CA 1
ATOM 3399 C C . GLU B 1 171 ? 8.877 4.686 -11.385 1 96.79 171 GLU B C 1
ATOM 3401 O O . GLU B 1 171 ? 8.517 5.75 -10.877 1 96.79 171 GLU B O 1
ATOM 3406 N N . THR B 1 172 ? 8.313 4.17 -12.43 1 95.03 172 THR B N 1
ATOM 3407 C CA . THR B 1 172 ? 7.162 4.803 -13.065 1 95.03 172 THR B CA 1
ATOM 3408 C C . THR B 1 172 ? 6 4.922 -12.084 1 95.03 172 THR B C 1
ATOM 3410 O O . THR B 1 172 ? 5.37 5.977 -11.984 1 95.03 172 THR B O 1
ATOM 3413 N N . TRP B 1 173 ? 5.72 3.895 -11.36 1 97.19 173 TRP B N 1
ATOM 3414 C CA . TRP B 1 173 ? 4.599 3.882 -10.426 1 97.19 173 TRP B CA 1
ATOM 3415 C C . TRP B 1 173 ? 4.849 4.836 -9.262 1 97.19 173 TRP B C 1
ATOM 3417 O O . TRP B 1 173 ? 3.933 5.525 -8.808 1 97.1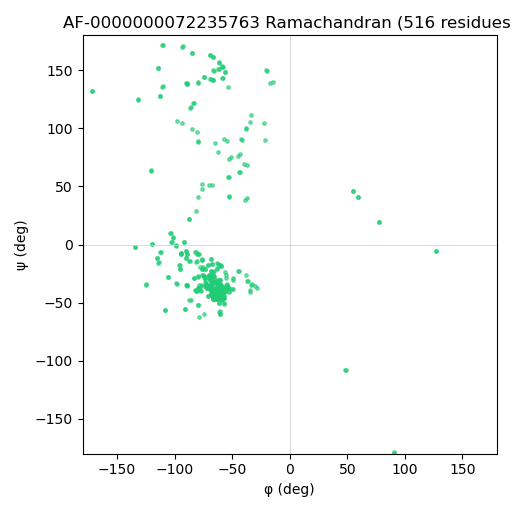9 173 TRP B O 1
ATOM 3427 N N . VAL B 1 174 ? 6.098 4.87 -8.786 1 98 174 VAL B N 1
ATOM 3428 C CA . VAL B 1 174 ? 6.447 5.807 -7.722 1 98 174 VAL B CA 1
ATOM 3429 C C . VAL B 1 174 ? 6.239 7.24 -8.206 1 98 174 VAL B C 1
ATOM 3431 O O . VAL B 1 174 ? 5.666 8.066 -7.492 1 98 174 VAL B O 1
ATOM 3434 N N . MET B 1 175 ? 6.609 7.563 -9.435 1 95.97 175 MET B N 1
ATOM 3435 C CA . MET B 1 175 ? 6.583 8.935 -9.934 1 95.97 175 MET B CA 1
ATOM 3436 C C . MET B 1 175 ? 5.171 9.339 -10.343 1 95.97 175 MET B C 1
ATOM 3438 O O . MET B 1 175 ? 4.655 10.36 -9.886 1 95.97 175 MET B O 1
ATOM 3442 N N . ASP B 1 176 ? 4.555 8.548 -11.144 1 92.1 176 ASP B N 1
ATOM 3443 C CA . ASP B 1 176 ? 3.283 8.995 -11.705 1 92.1 176 ASP B CA 1
ATOM 3444 C C . ASP B 1 176 ? 2.141 8.78 -10.714 1 92.1 176 ASP B C 1
ATOM 3446 O O . ASP B 1 176 ? 1.261 9.633 -10.58 1 92.1 176 ASP B O 1
ATOM 3450 N N . PHE B 1 177 ? 2.158 7.661 -10.018 1 95.06 177 PHE B N 1
ATOM 3451 C CA . PHE B 1 177 ? 1.055 7.382 -9.105 1 95.06 177 PHE B CA 1
ATOM 3452 C C . PHE B 1 177 ? 1.358 7.917 -7.711 1 95.06 177 PHE B C 1
ATOM 3454 O O . PHE B 1 177 ? 0.596 8.719 -7.168 1 95.06 177 PHE B O 1
ATOM 3461 N N . GLY B 1 178 ? 2.491 7.51 -7.116 1 97.66 178 GLY B N 1
ATOM 3462 C CA . GLY B 1 178 ? 2.822 7.919 -5.76 1 97.66 178 GLY B CA 1
ATOM 3463 C C . GLY B 1 178 ? 2.948 9.423 -5.604 1 97.66 178 GLY B C 1
ATOM 3464 O O . GLY B 1 178 ? 2.172 10.044 -4.875 1 97.66 178 GLY B O 1
ATOM 3465 N N . TYR B 1 179 ? 3.84 9.973 -6.339 1 97.36 179 TYR B N 1
ATOM 3466 C CA . TYR B 1 179 ? 4.129 11.394 -6.179 1 97.36 179 TYR B CA 1
ATOM 3467 C C . TYR B 1 179 ? 3.246 12.236 -7.093 1 97.36 179 TYR B C 1
ATOM 3469 O O . TYR B 1 179 ? 2.811 13.325 -6.714 1 97.36 179 TYR B O 1
ATOM 3477 N N . GLY B 1 180 ? 2.941 11.766 -8.238 1 94.91 180 GLY B N 1
ATOM 3478 C CA . GLY B 1 180 ? 2.225 12.561 -9.223 1 94.91 180 GLY B CA 1
ATOM 3479 C C . GLY B 1 180 ? 0.738 12.659 -8.943 1 94.91 180 GLY B C 1
ATOM 3480 O O . GLY B 1 180 ? 0.137 13.722 -9.116 1 94.91 180 GLY B O 1
ATOM 3481 N N . ARG B 1 181 ? 0.167 11.626 -8.516 1 94.36 181 ARG B N 1
ATOM 3482 C CA . ARG B 1 181 ? -1.278 11.599 -8.313 1 94.36 181 ARG B CA 1
ATOM 3483 C C . ARG B 1 181 ? -1.63 11.833 -6.848 1 94.36 181 ARG B C 1
ATOM 3485 O O . ARG B 1 181 ? -2.636 12.474 -6.54 1 94.36 181 ARG B O 1
ATOM 3492 N N . ILE B 1 182 ? -0.791 11.364 -5.976 1 96.96 182 ILE B N 1
ATOM 3493 C CA . ILE B 1 182 ? -1.233 11.324 -4.587 1 96.96 182 ILE B CA 1
ATOM 3494 C C . ILE B 1 182 ? -0.493 12.387 -3.778 1 96.96 182 ILE B C 1
ATOM 3496 O O . ILE B 1 182 ? -1.104 13.338 -3.285 1 96.96 182 ILE B O 1
ATOM 3500 N N . LEU B 1 183 ? 0.794 12.395 -3.756 1 97.5 183 LEU B N 1
ATOM 3501 C CA . LEU B 1 183 ? 1.564 13.226 -2.836 1 97.5 183 LEU B CA 1
ATOM 3502 C C . LEU B 1 183 ? 1.689 14.651 -3.367 1 97.5 183 LEU B C 1
ATOM 3504 O O . LEU B 1 183 ? 2.148 15.545 -2.654 1 97.5 183 LEU B O 1
ATOM 3508 N N . SER B 1 184 ? 1.22 14.896 -4.593 1 95.59 184 SER B N 1
ATOM 3509 C CA . SER B 1 184 ? 1.255 16.231 -5.181 1 95.59 184 SER B CA 1
ATOM 3510 C C . SER B 1 184 ? -0.06 16.969 -4.956 1 95.59 184 SER B C 1
ATOM 3512 O O . SER B 1 184 ? -0.19 18.141 -5.316 1 95.59 184 SER B O 1
ATOM 3514 N N . ARG B 1 185 ? -1.077 16.298 -4.445 1 95.34 185 ARG B N 1
ATOM 3515 C CA . ARG B 1 185 ? -2.379 16.921 -4.231 1 95.34 185 ARG B CA 1
ATOM 3516 C C . ARG B 1 185 ? -2.263 18.129 -3.307 1 95.34 185 ARG B C 1
ATOM 3518 O O . ARG B 1 185 ? -1.513 18.099 -2.329 1 95.34 185 ARG B O 1
ATOM 3525 N N . PRO B 1 186 ? -2.95 19.148 -3.48 1 93.44 186 PRO B N 1
ATOM 3526 C CA . PRO B 1 186 ? -2.607 20.465 -2.939 1 93.44 186 PRO B CA 1
ATOM 3527 C C . PRO B 1 186 ? -3.197 20.706 -1.552 1 93.44 186 PRO B C 1
ATOM 3529 O O . PRO B 1 186 ? -2.843 21.683 -0.887 1 93.44 186 PRO B O 1
ATOM 3532 N N . LEU B 1 187 ? -4.108 19.907 -1.013 1 95.34 187 LEU B N 1
ATOM 3533 C CA . LEU B 1 187 ? -4.8 20.25 0.225 1 95.34 187 LEU B CA 1
ATOM 3534 C C . LEU B 1 187 ? -3.85 20.186 1.415 1 95.34 187 LEU B C 1
ATOM 3536 O O . LEU B 1 187 ? -4.053 20.879 2.415 1 95.34 187 LEU B O 1
ATOM 3540 N N . LEU B 1 188 ? -2.845 19.343 1.345 1 97.6 188 LEU B N 1
ATOM 3541 C CA . LEU B 1 188 ? -1.774 19.304 2.335 1 97.6 188 LEU B CA 1
ATOM 3542 C C . LEU B 1 188 ? -0.463 19.803 1.737 1 97.6 188 LEU B C 1
ATOM 3544 O O . LEU B 1 188 ? -0.145 19.497 0.586 1 97.6 188 LEU B O 1
ATOM 3548 N N . SER B 1 189 ? 0.236 20.626 2.486 1 98.08 189 SER B N 1
ATOM 3549 C CA . SER B 1 189 ? 1.565 21.046 2.055 1 98.08 189 SER B CA 1
ATOM 3550 C C . SER B 1 189 ? 2.542 19.875 2.057 1 98.08 189 SER B C 1
ATOM 3552 O O . SER B 1 189 ? 2.288 18.848 2.69 1 98.08 189 SER B O 1
ATOM 3554 N N . LEU B 1 190 ? 3.629 20.026 1.348 1 98.38 190 LEU B N 1
ATOM 3555 C CA . LEU B 1 190 ? 4.65 18.984 1.362 1 98.38 190 LEU B CA 1
ATOM 3556 C C . LEU B 1 190 ? 5.187 18.767 2.772 1 98.38 190 LEU B C 1
ATOM 3558 O O . LEU B 1 190 ? 5.531 17.643 3.144 1 98.38 190 LEU B O 1
ATOM 3562 N N . TYR B 1 191 ? 5.235 19.883 3.529 1 98.39 191 TYR B N 1
ATOM 3563 C CA . TYR B 1 191 ? 5.604 19.811 4.938 1 98.39 191 TYR B CA 1
ATOM 3564 C C . TYR B 1 191 ? 4.672 18.876 5.7 1 98.39 191 TYR B C 1
ATOM 3566 O O . TYR B 1 191 ? 5.126 17.933 6.352 1 98.39 191 TYR B O 1
ATOM 3574 N N . GLN B 1 192 ? 3.396 19.025 5.584 1 98.73 192 GLN B N 1
ATOM 3575 C CA . GLN B 1 192 ? 2.403 18.2 6.263 1 98.73 192 GLN B CA 1
ATOM 3576 C C . GLN B 1 192 ? 2.44 16.762 5.752 1 98.73 192 GLN B C 1
ATOM 3578 O O . GLN B 1 192 ? 2.349 15.816 6.537 1 98.73 192 GLN B O 1
ATOM 3583 N N . ARG B 1 193 ? 2.634 16.618 4.457 1 98.78 193 ARG B N 1
ATOM 3584 C CA . ARG B 1 193 ? 2.646 15.294 3.843 1 98.78 193 ARG B CA 1
ATOM 3585 C C . ARG B 1 193 ? 3.829 14.471 4.341 1 98.78 193 ARG B C 1
ATOM 3587 O O . ARG B 1 193 ? 3.689 13.278 4.62 1 98.78 193 ARG B O 1
ATOM 3594 N N . GLU B 1 194 ? 4.945 15.101 4.426 1 98.82 194 GLU B N 1
ATOM 3595 C CA . GLU B 1 194 ? 6.124 14.368 4.878 1 98.82 194 GLU B CA 1
ATOM 3596 C C . GLU B 1 194 ? 6.009 13.99 6.352 1 98.82 194 GLU B C 1
ATOM 3598 O O . GLU B 1 194 ? 6.436 12.907 6.756 1 98.82 194 GLU B O 1
ATOM 3603 N N . LEU B 1 195 ? 5.455 14.877 7.189 1 98.72 195 LEU B N 1
ATOM 3604 C CA . LEU B 1 195 ? 5.24 14.524 8.588 1 98.72 195 LEU B CA 1
ATOM 3605 C C . LEU B 1 195 ? 4.273 13.351 8.71 1 98.72 195 LEU B C 1
ATOM 3607 O O . LEU B 1 195 ? 4.477 12.456 9.533 1 98.72 195 LEU B O 1
ATOM 3611 N N . CYS B 1 196 ? 3.224 13.323 7.912 1 98.82 196 CYS B N 1
ATOM 3612 C CA . CYS B 1 196 ? 2.281 12.21 7.895 1 98.82 196 CYS B CA 1
ATOM 3613 C C . CYS B 1 196 ? 2.955 10.93 7.415 1 98.82 196 CYS B C 1
ATOM 3615 O O . CYS B 1 196 ? 2.68 9.847 7.934 1 98.82 196 CYS B O 1
ATOM 3617 N N . ALA B 1 197 ? 3.839 11.05 6.397 1 98.81 197 ALA B N 1
ATOM 3618 C CA . ALA B 1 197 ? 4.572 9.888 5.901 1 98.81 197 ALA B CA 1
ATOM 3619 C C . ALA B 1 197 ? 5.429 9.269 7.001 1 98.81 197 ALA B C 1
ATOM 3621 O O . ALA B 1 197 ? 5.409 8.052 7.201 1 98.81 197 ALA B O 1
ATOM 3622 N N . ILE B 1 198 ? 6.136 10.111 7.726 1 98.54 198 ILE B N 1
ATOM 3623 C CA . ILE B 1 198 ? 6.98 9.656 8.825 1 98.54 198 ILE B CA 1
ATOM 3624 C C . ILE B 1 198 ? 6.128 8.934 9.866 1 98.54 198 ILE B C 1
ATOM 3626 O O . ILE B 1 198 ? 6.48 7.842 10.317 1 98.54 198 ILE B O 1
ATOM 3630 N N . ALA B 1 199 ? 4.983 9.509 10.198 1 98.23 199 ALA B N 1
ATOM 3631 C CA . ALA B 1 199 ? 4.084 8.925 11.191 1 98.23 199 ALA B CA 1
ATOM 3632 C C . ALA B 1 199 ? 3.57 7.563 10.732 1 98.23 199 ALA B C 1
ATOM 3634 O O . ALA B 1 199 ? 3.452 6.635 11.535 1 98.23 199 ALA B O 1
ATOM 3635 N N . ALA B 1 200 ? 3.285 7.432 9.466 1 97.92 200 ALA B N 1
ATOM 3636 C CA . ALA B 1 200 ? 2.75 6.19 8.913 1 97.92 200 ALA B CA 1
ATOM 3637 C C . ALA B 1 200 ? 3.827 5.11 8.849 1 97.92 200 ALA B C 1
ATOM 3639 O O . ALA B 1 200 ? 3.544 3.929 9.063 1 97.92 200 ALA B O 1
ATOM 3640 N N . LEU B 1 201 ? 5.066 5.469 8.576 1 98.05 201 LEU B N 1
ATOM 3641 C CA . LEU B 1 201 ? 6.154 4.533 8.318 1 98.05 201 LEU B CA 1
ATOM 3642 C C . LEU B 1 201 ? 6.758 4.028 9.624 1 98.05 201 LEU B C 1
ATOM 3644 O O . LEU B 1 201 ? 7.259 2.904 9.687 1 98.05 201 LEU B O 1
ATOM 3648 N N . ALA B 1 202 ? 6.721 4.821 10.694 1 95.85 202 ALA B N 1
ATOM 3649 C CA . ALA B 1 202 ? 7.383 4.538 11.965 1 95.85 202 ALA B CA 1
ATOM 3650 C C . ALA B 1 202 ? 6.877 3.231 12.568 1 95.85 202 ALA B C 1
ATOM 3652 O O . ALA B 1 202 ? 7.611 2.544 13.282 1 95.85 202 ALA B O 1
ATOM 3653 N N . GLY B 1 203 ? 5.766 2.722 12.169 1 90.21 203 GLY B N 1
ATOM 3654 C CA . GLY B 1 203 ? 5.216 1.512 12.759 1 90.21 203 GLY B CA 1
ATOM 3655 C C . GLY B 1 203 ? 5.399 0.286 11.885 1 90.21 203 GLY B C 1
ATOM 3656 O O . GLY B 1 203 ? 4.879 -0.788 12.195 1 90.21 203 GLY B O 1
ATOM 3657 N N . GLN B 1 204 ? 6.187 0.265 10.754 1 92.89 204 GLN B N 1
ATOM 3658 C CA . GLN B 1 204 ? 6.12 -0.77 9.727 1 92.89 204 GLN B CA 1
ATOM 3659 C C . GLN B 1 204 ? 7.457 -1.493 9.587 1 92.89 204 GLN B C 1
ATOM 3661 O O . GLN B 1 204 ? 7.578 -2.44 8.807 1 92.89 204 GLN B O 1
ATOM 3666 N N . SER B 1 205 ? 8.505 -1.221 10.303 1 93.27 205 SER B N 1
ATOM 3667 C CA . SER B 1 205 ? 9.835 -1.8 10.148 1 93.27 205 SER B CA 1
ATOM 3668 C C . SER B 1 205 ? 10.355 -1.619 8.726 1 93.27 205 SER B C 1
ATOM 3670 O O . SER B 1 205 ? 10.796 -2.58 8.094 1 93.27 205 SER B O 1
ATOM 3672 N N . VAL B 1 206 ? 10.228 -0.498 8.207 1 97.55 206 VAL B N 1
ATOM 3673 C CA . VAL B 1 206 ? 10.69 -0.127 6.874 1 97.55 206 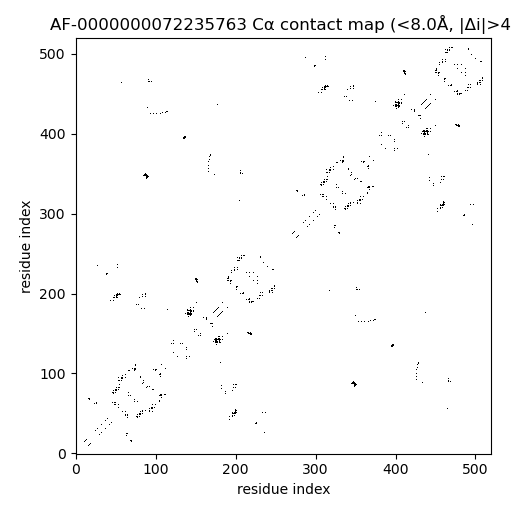VAL B CA 1
ATOM 3674 C C . VAL B 1 206 ? 11.694 1.019 6.975 1 97.55 206 VAL B C 1
ATOM 3676 O O . VAL B 1 206 ? 11.501 2.077 6.371 1 97.55 206 VAL B O 1
ATOM 3679 N N . ALA B 1 207 ? 12.807 0.776 7.605 1 97.13 207 ALA B N 1
ATOM 3680 C CA . ALA B 1 207 ? 13.799 1.761 8.027 1 97.13 207 ALA B CA 1
ATOM 3681 C C . ALA B 1 207 ? 14.312 2.568 6.838 1 97.13 207 ALA B C 1
ATOM 3683 O O . ALA B 1 207 ? 14.403 3.796 6.905 1 97.13 207 ALA B O 1
ATOM 3684 N N . PRO B 1 208 ? 14.592 1.969 5.66 1 97.38 208 PRO B N 1
ATOM 3685 C CA . PRO B 1 208 ? 15.134 2.775 4.564 1 97.38 208 PRO B CA 1
ATOM 3686 C C . PRO B 1 208 ? 14.165 3.856 4.091 1 97.38 208 PRO B C 1
ATOM 3688 O O . PRO B 1 208 ? 14.581 4.982 3.806 1 97.38 208 PRO B O 1
ATOM 3691 N N . GLN B 1 209 ? 12.913 3.542 4.01 1 98.22 209 GLN B N 1
ATOM 3692 C CA . GLN B 1 209 ? 11.925 4.523 3.575 1 98.22 209 GLN B CA 1
ATOM 3693 C C . GLN B 1 209 ? 11.695 5.585 4.646 1 98.22 209 GLN B C 1
ATOM 3695 O O . GLN B 1 209 ? 11.448 6.75 4.329 1 98.22 209 GLN B O 1
ATOM 3700 N N . LEU B 1 210 ? 11.714 5.114 5.958 1 98.21 210 LEU B N 1
ATOM 3701 C CA . LEU B 1 210 ? 11.608 6.102 7.026 1 98.21 210 LEU B CA 1
ATOM 3702 C C . LEU B 1 210 ? 12.746 7.115 6.943 1 98.21 210 LEU B C 1
ATOM 3704 O O . LEU B 1 210 ? 12.516 8.322 7.05 1 98.21 210 LEU B O 1
ATOM 3708 N N . VAL B 1 211 ? 13.944 6.669 6.686 1 97.79 211 VAL B N 1
ATOM 3709 C CA . VAL B 1 211 ? 15.106 7.543 6.562 1 97.79 211 VAL B CA 1
ATOM 3710 C C . VAL B 1 211 ? 14.908 8.502 5.39 1 97.79 211 VAL B C 1
ATOM 3712 O O . VAL B 1 211 ? 15.182 9.699 5.506 1 97.79 211 VAL B O 1
ATOM 3715 N N . SER B 1 212 ? 14.45 7.989 4.298 1 97.72 212 SER B N 1
ATOM 3716 C CA . SER B 1 212 ? 14.225 8.82 3.12 1 97.72 212 SER B CA 1
ATOM 3717 C C . SER B 1 212 ? 13.225 9.934 3.412 1 97.72 212 SER B C 1
ATOM 3719 O O . SER B 1 212 ? 13.428 11.08 3.006 1 97.72 212 SER B O 1
ATOM 3721 N N . HIS B 1 213 ? 12.182 9.633 4.122 1 98.45 213 HIS B N 1
ATOM 3722 C CA . HIS B 1 213 ? 11.148 10.629 4.379 1 98.45 213 HIS B CA 1
ATOM 3723 C C . HIS B 1 213 ? 11.562 11.576 5.5 1 98.45 213 HIS B C 1
ATOM 3725 O O . HIS B 1 213 ? 11.105 12.72 5.552 1 98.45 213 HIS B O 1
ATOM 3731 N N . LEU B 1 214 ? 12.429 11.069 6.42 1 98.01 214 LEU B N 1
ATOM 3732 C CA . LEU B 1 214 ? 13.047 12.007 7.351 1 98.01 214 LEU B CA 1
ATOM 3733 C C . LEU B 1 214 ? 13.844 13.07 6.603 1 98.01 214 LEU B C 1
ATOM 3735 O O . LEU B 1 214 ? 13.707 14.264 6.88 1 98.01 214 LEU B O 1
ATOM 3739 N N . ARG B 1 215 ? 14.645 12.677 5.648 1 97.46 215 ARG B N 1
ATOM 3740 C CA . ARG B 1 215 ? 15.401 13.61 4.819 1 97.46 215 ARG B CA 1
ATOM 3741 C C . ARG B 1 215 ? 14.468 14.528 4.037 1 97.46 215 ARG B C 1
ATOM 3743 O O . ARG B 1 215 ? 14.708 15.734 3.946 1 97.46 215 ARG B O 1
ATOM 3750 N N . GLY B 1 216 ? 13.413 13.931 3.487 1 98.17 216 GLY B N 1
ATOM 3751 C CA . GLY B 1 216 ? 12.441 14.708 2.734 1 98.17 216 GLY B CA 1
ATOM 3752 C C . GLY B 1 216 ? 11.758 15.777 3.566 1 98.17 216 GLY B C 1
ATOM 3753 O O . GLY B 1 216 ? 11.572 16.905 3.104 1 98.17 216 GLY B O 1
ATOM 3754 N N . ALA B 1 217 ? 11.43 15.402 4.801 1 98.38 217 ALA B N 1
ATOM 3755 C CA . ALA B 1 217 ? 10.772 16.35 5.696 1 98.38 217 ALA B CA 1
ATOM 3756 C C . ALA B 1 217 ? 11.675 17.544 5.991 1 98.38 217 ALA B C 1
ATOM 3758 O O . ALA B 1 217 ? 11.224 18.692 5.973 1 98.38 217 ALA B O 1
ATOM 3759 N N . LEU B 1 218 ? 12.891 17.293 6.254 1 97.68 218 LEU B N 1
ATOM 3760 C CA . LEU B 1 218 ? 13.841 18.369 6.514 1 97.68 218 LEU B CA 1
ATOM 3761 C C . LEU B 1 218 ? 14.007 19.255 5.284 1 97.68 218 LEU B C 1
ATOM 3763 O O . LEU B 1 218 ? 14.131 20.476 5.405 1 97.68 218 LEU B O 1
ATOM 3767 N N . GLN B 1 219 ? 14 18.699 4.162 1 97.45 219 GLN B N 1
ATOM 3768 C CA . GLN B 1 219 ? 14.191 19.421 2.909 1 97.45 219 GLN B CA 1
ATOM 3769 C C . GLN B 1 219 ? 13.022 20.364 2.634 1 97.45 219 GLN B C 1
ATOM 3771 O O . GLN B 1 219 ? 13.212 21.457 2.097 1 97.45 219 GLN B O 1
ATOM 3776 N N . VAL B 1 220 ? 11.828 19.987 3.063 1 97.83 220 VAL B N 1
ATOM 3777 C CA . VAL B 1 220 ? 10.652 20.76 2.675 1 97.83 220 VAL B CA 1
ATOM 3778 C C . VAL B 1 220 ? 10.227 21.668 3.826 1 97.83 220 VAL B C 1
ATOM 3780 O O . VAL B 1 220 ? 9.116 22.203 3.825 1 97.83 220 VAL B O 1
ATOM 3783 N N . GLY B 1 221 ? 11.029 21.713 4.904 1 97 221 GLY B N 1
ATOM 3784 C CA . GLY B 1 221 ? 10.82 22.822 5.822 1 97 221 GLY B CA 1
ATOM 3785 C C . GLY B 1 221 ? 10.611 22.377 7.257 1 97 221 GLY B C 1
ATOM 3786 O O . GLY B 1 221 ? 10.541 23.208 8.166 1 97 221 GLY B O 1
ATOM 3787 N N . ALA B 1 222 ? 10.525 21.084 7.506 1 97.77 222 ALA B N 1
ATOM 3788 C CA . ALA B 1 222 ? 10.407 20.632 8.89 1 97.77 222 ALA B CA 1
ATOM 3789 C C . ALA B 1 222 ? 11.741 20.752 9.621 1 97.77 222 ALA B C 1
ATOM 3791 O O . ALA B 1 222 ? 12.802 20.532 9.032 1 97.77 222 ALA B O 1
ATOM 3792 N N . SER B 1 223 ? 11.71 21.085 10.861 1 96.69 223 SER B N 1
ATOM 3793 C CA . SER B 1 223 ? 12.916 21.096 11.681 1 96.69 223 SER B CA 1
ATOM 3794 C C . SER B 1 223 ? 13.209 19.712 12.251 1 96.69 223 SER B C 1
ATOM 3796 O O . SER B 1 223 ? 12.335 18.843 12.267 1 96.69 223 SER B O 1
ATOM 3798 N N . LYS B 1 224 ? 14.394 19.585 12.722 1 95.91 224 LYS B N 1
ATOM 3799 C CA . LYS B 1 224 ? 14.793 18.339 13.372 1 95.91 224 LYS B CA 1
ATOM 3800 C C . LYS B 1 224 ? 13.915 18.046 14.585 1 95.91 224 LYS B C 1
ATOM 3802 O O . LYS B 1 224 ? 13.533 16.898 14.818 1 95.91 224 LYS B O 1
ATOM 3807 N N . GLU B 1 225 ? 13.575 19.062 15.322 1 95.1 225 GLU B N 1
ATOM 3808 C CA . GLU B 1 225 ? 12.745 18.91 16.513 1 95.1 225 GLU B CA 1
ATOM 3809 C C . GLU B 1 225 ? 11.334 18.458 16.148 1 95.1 225 GLU B C 1
ATOM 3811 O O . GLU B 1 225 ? 10.733 17.648 16.858 1 95.1 225 GLU B O 1
ATOM 3816 N N . GLN B 1 226 ? 10.873 19.011 15.088 1 96.17 226 GLN B N 1
ATOM 3817 C CA . GLN B 1 226 ? 9.532 18.644 14.645 1 96.17 226 GLN B CA 1
ATOM 3818 C C . GLN B 1 226 ? 9.474 17.18 14.221 1 96.17 226 GLN B C 1
ATOM 3820 O O . GLN B 1 226 ? 8.572 16.445 14.63 1 96.17 226 GLN B O 1
ATOM 3825 N N . VAL B 1 227 ? 10.486 16.707 13.447 1 96.71 227 VAL B N 1
ATOM 3826 C CA . VAL B 1 227 ? 10.5 15.324 12.981 1 96.71 227 VAL B CA 1
ATOM 3827 C C . VAL B 1 227 ? 10.679 14.381 14.169 1 96.71 227 VAL B C 1
ATOM 3829 O O . VAL B 1 227 ? 10.025 13.338 14.245 1 96.71 227 VAL B O 1
ATOM 3832 N N . HIS B 1 228 ? 11.488 14.783 15.081 1 95.32 228 HIS B N 1
ATOM 3833 C CA . HIS B 1 228 ? 11.691 13.964 16.271 1 95.32 228 HIS B CA 1
ATOM 3834 C C . HIS B 1 228 ? 10.418 13.882 17.107 1 95.32 228 HIS B C 1
ATOM 3836 O O . HIS B 1 228 ? 10.112 12.832 17.677 1 95.32 228 HIS B O 1
ATOM 3842 N N . SER B 1 229 ? 9.749 14.979 17.208 1 94.82 229 SER B N 1
ATOM 3843 C CA . SER B 1 229 ? 8.497 15.012 17.957 1 94.82 229 SER B CA 1
ATOM 3844 C C . SER B 1 229 ? 7.475 14.046 17.367 1 94.82 229 SER B C 1
ATOM 3846 O O . SER B 1 229 ? 6.707 13.422 18.102 1 94.82 229 SER B O 1
ATOM 3848 N N . ILE B 1 230 ? 7.437 13.889 16.053 1 96.31 230 ILE B N 1
ATOM 3849 C CA . ILE B 1 230 ? 6.532 12.945 15.405 1 96.31 230 ILE B CA 1
ATOM 3850 C C . ILE B 1 230 ? 6.944 11.516 15.748 1 96.31 230 ILE B C 1
ATOM 3852 O O . ILE B 1 230 ? 6.093 10.667 16.024 1 96.31 230 ILE B O 1
ATOM 3856 N N . LEU B 1 231 ? 8.205 11.276 15.734 1 96.07 231 LEU B N 1
ATOM 3857 C CA . LEU B 1 231 ? 8.678 9.942 16.089 1 96.07 231 LEU B CA 1
ATOM 3858 C C . LEU B 1 231 ? 8.317 9.604 17.532 1 96.07 231 LEU B C 1
ATOM 3860 O O . LEU B 1 231 ? 7.911 8.477 17.826 1 96.07 231 LEU B O 1
ATOM 3864 N N . LYS B 1 232 ? 8.408 10.531 18.377 1 92.37 232 LYS B N 1
ATOM 3865 C CA . LYS B 1 232 ? 8.041 10.321 19.775 1 92.37 232 LYS B CA 1
ATOM 3866 C C . LYS B 1 232 ? 6.544 10.06 19.917 1 92.37 232 LYS B C 1
ATOM 3868 O O . LYS B 1 232 ? 6.126 9.244 20.741 1 92.37 232 LYS B O 1
ATOM 3873 N N . GLN B 1 233 ? 5.814 10.82 19.182 1 92.72 233 GLN B N 1
ATOM 3874 C CA . GLN B 1 233 ? 4.365 10.648 19.175 1 92.72 233 GLN B CA 1
ATOM 3875 C C . GLN B 1 233 ? 3.983 9.209 18.845 1 92.72 233 GLN B C 1
ATOM 3877 O O . GLN B 1 233 ? 3.002 8.683 19.376 1 92.72 233 GLN B O 1
ATOM 3882 N N . THR B 1 234 ? 4.723 8.544 17.969 1 92.01 234 THR B N 1
ATOM 3883 C CA . THR B 1 234 ? 4.375 7.203 17.512 1 92.01 234 THR B CA 1
ATOM 3884 C C . THR B 1 234 ? 4.528 6.19 18.644 1 92.01 234 THR B C 1
ATOM 3886 O O . THR B 1 234 ? 3.988 5.084 18.571 1 92.01 234 THR B O 1
ATOM 3889 N N . HIS B 1 235 ? 5.158 6.534 19.75 1 88.04 235 HIS B N 1
ATOM 3890 C CA . HIS B 1 235 ? 5.281 5.696 20.937 1 88.04 235 HIS B CA 1
ATOM 3891 C C . HIS B 1 235 ? 3.924 5.469 21.594 1 88.04 235 HIS B C 1
ATOM 3893 O O . HIS B 1 235 ? 3.736 4.488 22.319 1 88.04 235 HIS B O 1
ATOM 3899 N N . LEU B 1 236 ? 3.027 6.342 21.332 1 89.18 236 LEU B N 1
ATOM 3900 C CA . LEU B 1 236 ? 1.69 6.233 21.905 1 89.18 236 LEU B CA 1
ATOM 3901 C C . LEU B 1 236 ? 0.842 5.237 21.12 1 89.18 236 LEU B C 1
ATOM 3903 O O . LEU B 1 236 ? -0.205 4.794 21.598 1 89.18 236 LEU B O 1
ATOM 3907 N N . LEU B 1 237 ? 1.369 4.777 19.985 1 90.65 237 LEU B N 1
ATOM 3908 C CA . LEU B 1 237 ? 0.471 4.127 19.036 1 90.65 237 LEU B CA 1
ATOM 3909 C C . LEU B 1 237 ? 0.968 2.729 18.687 1 90.65 237 LEU B C 1
ATOM 3911 O O . LEU B 1 237 ? 0.168 1.831 18.413 1 90.65 237 LEU B O 1
ATOM 3915 N N . PHE B 1 238 ? 2.238 2.55 18.628 1 91 238 PHE B N 1
ATOM 3916 C CA . PHE B 1 238 ? 2.801 1.302 18.127 1 91 238 PHE B CA 1
ATOM 3917 C C . PHE B 1 238 ? 3.451 0.51 19.256 1 91 238 PHE B C 1
ATOM 3919 O O . PHE B 1 238 ? 3.537 0.99 20.388 1 91 238 PHE B O 1
ATOM 3926 N N . SER B 1 239 ? 3.834 -0.668 19.012 1 88.65 239 SER B N 1
ATOM 3927 C CA . SER B 1 239 ? 4.403 -1.575 20.003 1 88.65 239 SER B CA 1
ATOM 3928 C C . SER B 1 239 ? 5.784 -1.109 20.451 1 88.65 239 SER B C 1
ATOM 3930 O O . SER B 1 239 ? 6.413 -0.284 19.784 1 88.65 239 SER B O 1
ATOM 3932 N N . SER B 1 240 ? 6.212 -1.657 21.565 1 90.88 240 SER B N 1
ATOM 3933 C CA . SER B 1 240 ? 7.541 -1.342 22.081 1 90.88 240 SER B CA 1
ATOM 3934 C C . SER B 1 240 ? 8.628 -1.751 21.093 1 90.88 240 SER B C 1
ATOM 3936 O O . SER B 1 240 ? 9.642 -1.063 20.958 1 90.88 240 SER B O 1
ATOM 3938 N N . ARG B 1 241 ? 8.389 -2.81 20.438 1 89.8 241 ARG B N 1
ATOM 3939 C CA . ARG B 1 241 ? 9.37 -3.261 19.457 1 89.8 241 ARG B CA 1
ATOM 3940 C C . ARG B 1 241 ? 9.485 -2.271 18.303 1 89.8 241 ARG B C 1
ATOM 3942 O O . ARG B 1 241 ? 10.59 -1.944 17.866 1 89.8 241 ARG B O 1
ATOM 3949 N N . ALA B 1 242 ? 8.334 -1.878 17.82 1 90.26 242 ALA B N 1
ATOM 3950 C CA . ALA B 1 242 ? 8.331 -0.883 16.751 1 90.26 242 ALA B CA 1
ATOM 3951 C C . ALA B 1 242 ? 9.035 0.397 17.192 1 90.26 242 ALA B C 1
ATOM 3953 O O . ALA B 1 242 ? 9.762 1.014 16.41 1 90.26 242 ALA B O 1
ATOM 3954 N N . GLN B 1 243 ? 8.867 0.782 18.432 1 92.09 243 GLN B N 1
ATOM 3955 C CA . GLN B 1 243 ? 9.485 1.995 18.958 1 92.09 243 GLN B CA 1
ATOM 3956 C C . GLN B 1 243 ? 11.002 1.852 19.032 1 92.09 243 GLN B C 1
ATOM 3958 O O . GLN B 1 243 ? 11.735 2.805 18.761 1 92.09 243 GLN B O 1
ATOM 3963 N N . GLU B 1 244 ? 11.406 0.73 19.428 1 94.92 244 GLU B N 1
ATOM 3964 C CA . GLU B 1 244 ? 12.843 0.476 19.476 1 94.92 244 GLU B CA 1
ATOM 3965 C C . GLU B 1 244 ? 13.477 0.631 18.096 1 94.92 244 GLU B C 1
ATOM 3967 O O . GLU B 1 244 ? 14.564 1.198 17.967 1 94.92 244 GLU B O 1
ATOM 3972 N N . GLU B 1 245 ? 12.807 0.114 17.154 1 94.79 245 GLU B N 1
ATOM 3973 C CA . GLU B 1 245 ? 13.308 0.232 15.788 1 94.79 245 GLU B CA 1
ATOM 3974 C C . GLU B 1 245 ? 13.351 1.691 15.34 1 94.79 245 GLU B C 1
ATOM 3976 O O . GLU B 1 245 ? 14.318 2.124 14.712 1 94.79 245 GLU B O 1
ATOM 3981 N N . VAL B 1 246 ? 12.331 2.409 15.617 1 95.89 246 VAL B N 1
ATOM 3982 C CA . VAL B 1 246 ? 12.24 3.816 15.243 1 95.89 246 VAL B CA 1
ATOM 3983 C C . VAL B 1 246 ? 13.35 4.607 15.931 1 95.89 246 VAL B C 1
ATOM 3985 O O . VAL B 1 246 ? 13.992 5.458 15.31 1 95.89 246 VAL B O 1
ATOM 3988 N N . ASP B 1 247 ? 13.562 4.309 17.221 1 96.15 247 ASP B N 1
ATOM 3989 C CA . ASP B 1 247 ? 14.625 4.977 17.966 1 96.15 247 ASP B CA 1
ATOM 3990 C C . ASP B 1 247 ? 15.992 4.685 17.352 1 96.15 247 ASP B C 1
ATOM 3992 O O . ASP B 1 247 ? 16.84 5.575 17.261 1 96.15 247 ASP B O 1
ATOM 3996 N N . ALA B 1 248 ? 16.169 3.477 16.983 1 96.73 248 ALA B N 1
ATOM 3997 C CA . ALA B 1 248 ? 17.434 3.1 16.358 1 96.73 248 ALA B CA 1
ATOM 3998 C C . ALA B 1 248 ? 17.633 3.836 15.036 1 96.73 248 ALA B C 1
ATOM 4000 O O . ALA B 1 248 ? 18.74 4.284 14.728 1 96.73 248 ALA B O 1
ATOM 4001 N N . VAL B 1 249 ? 16.582 3.97 14.247 1 96.64 249 VAL B N 1
ATOM 4002 C CA . VAL B 1 249 ? 16.647 4.682 12.975 1 96.64 249 VAL B CA 1
ATOM 4003 C C . VAL B 1 249 ? 16.992 6.149 13.22 1 96.64 249 VAL B C 1
ATOM 4005 O O . VAL B 1 249 ? 17.829 6.722 12.518 1 96.64 249 VAL B O 1
ATOM 4008 N N . TRP B 1 250 ? 16.325 6.731 14.184 1 96.41 250 TRP B N 1
ATOM 4009 C CA . TRP B 1 250 ? 16.563 8.136 14.499 1 96.41 250 TRP B CA 1
ATOM 4010 C C . TRP B 1 250 ? 18.009 8.36 14.93 1 96.41 250 TRP B C 1
ATOM 4012 O O . TRP B 1 250 ? 18.648 9.323 14.502 1 96.41 250 TRP B O 1
ATOM 4022 N N . MET B 1 251 ? 18.554 7.498 15.757 1 95.82 251 MET B N 1
ATOM 4023 C CA . MET B 1 251 ? 19.924 7.62 16.248 1 95.82 251 MET B CA 1
ATOM 4024 C C . MET B 1 251 ? 20.922 7.546 15.098 1 95.82 251 MET B C 1
ATOM 4026 O O . MET B 1 251 ? 21.854 8.349 15.026 1 95.82 251 MET B O 1
ATOM 4030 N N . THR B 1 252 ? 20.682 6.61 14.237 1 95.1 252 THR B N 1
ATOM 4031 C CA . THR B 1 252 ? 21.563 6.461 13.084 1 95.1 252 THR B CA 1
ATOM 4032 C C . THR B 1 252 ? 21.441 7.663 12.152 1 95.1 252 THR B C 1
ATOM 4034 O O . THR B 1 252 ? 22.44 8.141 11.611 1 95.1 252 THR B O 1
ATOM 4037 N N . PHE B 1 253 ? 20.283 8.149 11.978 1 95.8 253 PHE B N 1
ATOM 4038 C CA . PHE B 1 253 ? 20.005 9.299 11.126 1 95.8 253 PHE B CA 1
ATOM 4039 C C . PHE B 1 253 ? 20.718 10.542 11.645 1 95.8 253 PHE B C 1
ATOM 4041 O O . PHE B 1 253 ? 21.338 11.277 10.872 1 95.8 253 PHE B O 1
ATOM 4048 N N . GLU B 1 254 ? 20.665 10.719 12.935 1 92.48 254 GLU B N 1
ATOM 4049 C CA . GLU B 1 254 ? 21.296 11.876 13.563 1 92.48 254 GLU B CA 1
ATOM 4050 C C . GLU B 1 254 ? 22.816 11.807 13.447 1 92.48 254 GLU B C 1
ATOM 4052 O O . GLU B 1 254 ? 23.474 12.824 13.217 1 92.48 254 GLU B O 1
ATOM 4057 N N . ARG B 1 255 ? 23.299 10.655 13.574 1 90.52 255 ARG B N 1
ATOM 4058 C CA . ARG B 1 255 ? 24.745 10.47 13.493 1 90.52 255 ARG B CA 1
ATOM 4059 C C . ARG B 1 255 ? 25.253 10.742 12.082 1 90.52 255 ARG B C 1
ATOM 4061 O O . ARG B 1 255 ? 26.328 11.319 11.903 1 90.52 255 ARG B O 1
ATOM 4068 N N . SER B 1 256 ? 24.488 10.314 11.146 1 87.39 256 SER B N 1
ATOM 4069 C CA . SER B 1 256 ? 24.886 10.487 9.752 1 87.39 256 SER B CA 1
ATOM 4070 C C . SER B 1 256 ? 24.839 11.956 9.342 1 87.39 256 SER B C 1
ATOM 4072 O O . SER B 1 256 ? 25.63 12.398 8.507 1 87.39 256 SER B O 1
ATOM 4074 N N . ARG B 1 257 ? 24.003 12.739 9.88 1 83.88 257 ARG B N 1
ATOM 4075 C CA . ARG B 1 257 ? 23.86 14.152 9.547 1 83.88 257 ARG B CA 1
ATOM 4076 C C . ARG B 1 257 ? 24.938 14.988 10.228 1 83.88 257 ARG B C 1
ATOM 4078 O O . ARG B 1 257 ? 25.386 15.998 9.682 1 83.88 257 ARG B O 1
ATOM 4085 N N . ALA B 1 258 ? 25.214 14.6 11.387 1 75.93 258 ALA B N 1
ATOM 4086 C CA . ALA B 1 258 ? 26.259 15.31 12.119 1 75.93 258 ALA B CA 1
ATOM 4087 C C . ALA B 1 258 ? 27.62 15.12 11.456 1 75.93 258 ALA B C 1
ATOM 4089 O O . ALA B 1 258 ? 28.499 15.977 11.572 1 75.93 258 ALA B O 1
ATOM 4090 N N . ALA B 1 259 ? 27.731 14.075 10.816 1 67.71 259 ALA B N 1
ATOM 4091 C CA . ALA B 1 259 ? 29.003 13.763 10.17 1 67.71 259 ALA B CA 1
ATOM 4092 C C . ALA B 1 259 ? 29.131 14.487 8.833 1 67.71 259 ALA B C 1
ATOM 4094 O O . ALA B 1 259 ? 30.226 14.58 8.272 1 67.71 259 ALA B O 1
ATOM 4095 N N . LEU B 1 260 ? 27.997 15.008 8.34 1 59.97 260 LEU B N 1
ATOM 4096 C CA . LEU B 1 260 ? 28.046 15.781 7.104 1 59.97 260 LEU B CA 1
ATOM 4097 C C . LEU B 1 260 ? 28.25 17.263 7.398 1 59.97 260 LEU B C 1
ATOM 4099 O O . LEU B 1 260 ? 28.933 17.961 6.644 1 59.97 260 LEU B O 1
#

pLDDT: mean 85.57, std 20.61, range [24.0, 98.88]

InterPro domains:
  IPR003779 Alkyl hydroperoxide reductase AhpD/CMD-like [PF02627] (168-234)
  IPR029032 AhpD-like [G3DSA:1.20.1290.10] (44-247)
  IPR029032 AhpD-like [SSF69118] (78-235)
  IPR052999 Peroxisomal Targeting Signal 1 Protein [PTHR28180] (79-232)

Radius of gyration: 24.31 Å; Cα contacts (8 Å, |Δi|>4): 667; chains: 2; bounding box: 56×110×70 Å

Nearest PDB structures (foldseek):
  2af7-assembly1_F  TM=9.163E-01  e=2.018E-03  Methanothermobacter thermautotrophicus
  4g9q-assembly1_A  TM=6.853E-01  e=1.687E-04  Sinorhizobium meliloti 1021
  2af7-assembly1_A  TM=8.941E-01  e=2.387E-03  Methanothermobacter thermautotrophicus
  5jjx-assembly1_A  TM=2.018E-01  e=5.258E+00  Homo sapiens
  2af7-assembly1_F  TM=9.163E-01  e=2.042E-03  Methanothermobacter thermautotrophicus